Protein AF-I0J9A0-F1 (afdb_monomer_lite)

Structure (mmCIF, N/CA/C/O backbone):
data_AF-I0J9A0-F1
#
_entry.id   AF-I0J9A0-F1
#
loop_
_atom_site.group_PDB
_atom_site.id
_atom_site.type_symbol
_atom_site.label_atom_id
_atom_site.label_alt_id
_atom_site.label_comp_id
_atom_site.label_asym_id
_atom_site.label_entity_id
_atom_site.label_seq_id
_atom_site.pdbx_PDB_ins_code
_atom_site.Cartn_x
_atom_site.Cartn_y
_atom_site.Cartn_z
_atom_site.occupancy
_atom_site.B_iso_or_equiv
_atom_site.auth_seq_id
_atom_site.auth_comp_id
_atom_site.auth_asym_id
_atom_site.auth_atom_id
_atom_site.pdbx_PDB_model_num
ATOM 1 N N . MET A 1 1 ? 39.041 -1.400 -62.592 1.00 84.06 1 MET A N 1
ATOM 2 C CA . MET A 1 1 ? 39.396 -2.697 -61.965 1.00 84.06 1 MET A CA 1
ATOM 3 C C . MET A 1 1 ? 38.886 -2.710 -60.538 1.00 84.06 1 MET A C 1
ATOM 5 O O . MET A 1 1 ? 39.091 -1.708 -59.880 1.00 84.06 1 MET A O 1
ATOM 9 N N . THR A 1 2 ? 38.246 -3.779 -60.075 1.00 91.81 2 THR A N 1
ATOM 10 C CA . THR A 1 2 ? 37.736 -3.923 -58.696 1.00 91.81 2 THR A CA 1
ATOM 11 C C . THR A 1 2 ? 38.751 -4.677 -57.837 1.00 91.81 2 THR A C 1
ATOM 13 O O . THR A 1 2 ? 39.433 -5.558 -58.358 1.00 91.81 2 THR A O 1
ATOM 16 N N . VAL A 1 3 ? 38.874 -4.331 -56.554 1.00 95.44 3 VAL A N 1
ATOM 17 C CA . VAL A 1 3 ? 39.761 -5.028 -55.609 1.00 95.44 3 VAL A CA 1
ATOM 18 C C . VAL A 1 3 ? 38.916 -5.808 -54.613 1.00 95.44 3 VAL A C 1
ATOM 20 O O . VAL A 1 3 ? 38.049 -5.223 -53.964 1.00 95.44 3 VAL A O 1
ATOM 23 N N . ILE A 1 4 ? 39.185 -7.101 -54.461 1.00 94.94 4 ILE A N 1
ATOM 24 C CA . ILE A 1 4 ? 38.433 -8.012 -53.590 1.00 94.94 4 ILE A CA 1
ATOM 25 C C . ILE A 1 4 ? 39.284 -8.491 -52.412 1.00 94.94 4 ILE A C 1
ATOM 27 O O . ILE A 1 4 ? 40.513 -8.515 -52.505 1.00 94.94 4 ILE A O 1
ATOM 31 N N . THR A 1 5 ? 38.639 -8.847 -51.306 1.00 92.94 5 THR A N 1
ATOM 32 C CA . THR A 1 5 ? 39.291 -9.517 -50.176 1.00 92.94 5 THR A CA 1
ATOM 33 C C . THR A 1 5 ? 39.716 -10.934 -50.569 1.00 92.94 5 THR A C 1
ATOM 35 O O . THR A 1 5 ? 39.092 -11.573 -51.415 1.00 92.94 5 THR A O 1
ATOM 38 N N . SER A 1 6 ? 40.810 -11.431 -49.991 1.00 90.38 6 SER A N 1
ATOM 39 C CA . 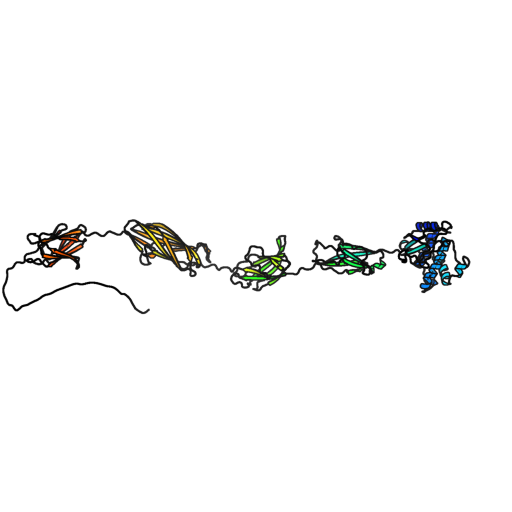SER A 1 6 ? 41.356 -12.752 -50.336 1.00 90.38 6 SER A CA 1
ATOM 40 C C . SER A 1 6 ? 40.586 -13.923 -49.723 1.00 90.38 6 SER A C 1
ATOM 42 O O . SER A 1 6 ? 40.780 -15.054 -50.147 1.00 90.38 6 SER A O 1
ATOM 44 N N . ASP A 1 7 ? 39.786 -13.667 -48.691 1.00 83.94 7 ASP A N 1
ATOM 45 C CA . ASP A 1 7 ? 39.044 -14.657 -47.911 1.00 83.94 7 ASP A CA 1
ATOM 46 C C . ASP A 1 7 ? 37.582 -14.775 -48.358 1.00 83.94 7 ASP A C 1
ATOM 48 O O . ASP A 1 7 ? 37.119 -15.873 -48.652 1.00 83.94 7 ASP A O 1
ATOM 52 N N . THR A 1 8 ? 36.860 -13.655 -48.432 1.00 89.44 8 THR A N 1
ATOM 53 C CA . THR A 1 8 ? 35.422 -13.627 -48.750 1.00 89.44 8 THR A CA 1
ATOM 54 C C . THR A 1 8 ? 35.123 -13.257 -50.199 1.00 89.44 8 THR A C 1
ATOM 56 O O . THR A 1 8 ? 33.979 -13.368 -50.633 1.00 89.44 8 THR A O 1
ATOM 59 N N . HIS A 1 9 ? 36.132 -12.811 -50.954 1.00 92.25 9 HIS A N 1
ATOM 60 C CA . HIS A 1 9 ? 35.986 -12.268 -52.310 1.00 92.25 9 HIS A CA 1
ATOM 61 C C . HIS A 1 9 ? 35.013 -11.076 -52.393 1.00 92.25 9 HIS A C 1
ATOM 63 O O . HIS A 1 9 ? 34.544 -10.718 -53.476 1.00 92.25 9 HIS A O 1
ATOM 69 N N . GLU A 1 10 ? 34.735 -10.421 -51.265 1.00 89.31 10 GLU A N 1
ATOM 70 C CA . GLU A 1 10 ? 33.926 -9.211 -51.221 1.00 89.31 10 GLU A CA 1
ATOM 71 C C . GLU A 1 10 ? 34.715 -8.029 -51.778 1.00 89.31 10 GLU A C 1
ATOM 73 O O . GLU A 1 10 ? 35.930 -7.912 -51.591 1.00 89.31 10 GLU A O 1
ATOM 78 N N . ASN A 1 11 ? 34.022 -7.111 -52.451 1.00 91.06 11 ASN A N 1
ATOM 79 C CA . ASN A 1 11 ? 34.643 -5.893 -52.953 1.00 91.06 11 ASN A CA 1
ATOM 80 C C . ASN A 1 11 ? 35.189 -5.067 -51.784 1.00 91.06 11 ASN A C 1
ATOM 82 O O . ASN A 1 11 ? 34.448 -4.378 -51.086 1.00 91.06 11 ASN A O 1
ATOM 86 N N . SER A 1 12 ? 36.511 -5.061 -51.634 1.00 90.81 12 SER A N 1
ATOM 87 C CA . SER A 1 12 ? 37.185 -4.119 -50.750 1.00 90.81 12 SER A CA 1
ATOM 88 C C . SER A 1 12 ? 37.063 -2.696 -51.293 1.00 90.81 12 SER A C 1
ATOM 90 O O . SER A 1 12 ? 36.748 -1.802 -50.515 1.00 90.81 12 SER A O 1
ATOM 92 N N . ASP A 1 13 ? 37.219 -2.504 -52.612 1.00 94.56 13 ASP A N 1
ATOM 93 C CA . ASP A 1 13 ? 37.082 -1.240 -53.345 1.00 94.56 13 ASP A CA 1
ATOM 94 C C . ASP A 1 13 ? 36.520 -1.489 -54.762 1.00 94.56 13 ASP A C 1
ATOM 96 O O . ASP A 1 13 ? 37.074 -2.265 -55.545 1.00 94.56 13 ASP A O 1
ATOM 100 N N . ASN A 1 14 ? 35.416 -0.812 -55.114 1.00 94.06 14 ASN A N 1
ATOM 101 C CA . ASN A 1 14 ? 34.686 -1.028 -56.378 1.00 94.06 14 ASN A CA 1
ATOM 102 C C . ASN A 1 14 ? 35.512 -0.697 -57.627 1.00 94.06 14 ASN A C 1
ATOM 104 O O . ASN A 1 14 ? 35.295 -1.277 -58.695 1.00 94.06 14 ASN A O 1
ATOM 108 N N . PHE A 1 15 ? 36.460 0.228 -57.496 1.00 97.38 15 PHE A N 1
ATOM 109 C CA . PHE A 1 15 ? 37.429 0.555 -58.526 1.00 97.38 15 PHE A CA 1
ATOM 110 C C . PHE A 1 15 ? 38.801 0.828 -57.902 1.00 97.38 15 PHE A C 1
ATOM 112 O O . PHE A 1 15 ? 38.901 1.210 -56.741 1.00 97.38 15 PHE A O 1
ATOM 119 N N . ALA A 1 16 ? 39.851 0.671 -58.697 1.00 98.12 16 ALA A N 1
ATOM 120 C CA . ALA A 1 16 ? 41.206 1.116 -58.426 1.00 98.12 16 ALA A CA 1
ATOM 121 C C . ALA A 1 16 ? 41.921 1.419 -59.745 1.00 98.12 16 ALA A C 1
ATOM 123 O O . ALA A 1 16 ? 41.508 0.949 -60.818 1.00 98.12 16 ALA A O 1
ATOM 124 N N . PHE A 1 17 ? 42.993 2.198 -59.648 1.00 98.69 17 PHE A N 1
ATOM 125 C CA . PHE A 1 17 ? 43.858 2.565 -60.757 1.00 98.69 17 PHE A CA 1
ATOM 126 C C . PHE A 1 17 ? 45.250 1.978 -60.576 1.00 98.69 17 PHE A C 1
ATOM 128 O O . PHE A 1 17 ? 45.821 1.971 -59.490 1.00 98.69 17 PHE A O 1
ATOM 135 N N . CYS A 1 18 ? 45.763 1.481 -61.685 1.00 98.38 18 CYS A N 1
ATOM 136 C CA . CYS A 1 18 ? 47.095 0.961 -61.900 1.00 98.38 18 CYS A CA 1
ATOM 137 C C . CYS A 1 18 ? 48.118 2.110 -61.892 1.00 98.38 18 CYS A C 1
ATOM 139 O O . CYS A 1 18 ? 47.909 3.104 -62.585 1.00 98.38 18 CYS A O 1
ATOM 141 N N . LEU A 1 19 ? 49.205 1.999 -61.125 1.00 98.25 19 LEU A N 1
ATOM 142 C CA . LEU A 1 19 ? 50.151 3.107 -60.928 1.00 98.25 19 LEU A CA 1
ATOM 143 C C . LEU A 1 19 ? 51.468 2.980 -61.700 1.00 98.25 19 LEU A C 1
ATOM 145 O O . LEU A 1 19 ? 52.187 3.964 -61.757 1.00 98.25 19 LEU A O 1
ATOM 149 N N . ALA A 1 20 ? 51.786 1.816 -62.277 1.00 97.44 20 ALA A N 1
ATOM 150 C CA . ALA A 1 20 ? 53.049 1.595 -62.988 1.00 97.44 20 ALA A CA 1
ATOM 151 C C . ALA A 1 20 ? 52.816 0.763 -64.254 1.00 97.44 20 ALA A C 1
ATOM 153 O O . ALA A 1 20 ? 52.726 -0.468 -64.191 1.00 97.44 20 ALA A O 1
ATOM 154 N N . ASN A 1 21 ? 52.717 1.420 -65.412 1.00 96.12 21 ASN A N 1
ATOM 155 C CA . ASN A 1 21 ? 52.324 0.764 -66.665 1.00 96.12 21 ASN A CA 1
ATOM 156 C C . ASN A 1 21 ? 53.328 -0.299 -67.161 1.00 96.12 21 ASN A C 1
ATOM 158 O O . ASN A 1 21 ? 52.940 -1.215 -67.885 1.00 96.12 21 ASN A O 1
ATOM 162 N N . GLY A 1 22 ? 54.600 -0.205 -66.755 1.00 94.75 22 GLY A N 1
ATOM 163 C CA . GLY A 1 22 ? 55.680 -1.116 -67.145 1.00 94.75 22 GLY A CA 1
ATOM 164 C C . GLY A 1 22 ? 55.799 -2.377 -66.283 1.00 94.75 22 GLY A C 1
ATOM 165 O O . GLY A 1 22 ? 56.707 -3.183 -66.489 1.00 94.75 22 GLY A O 1
ATOM 166 N N . LYS A 1 23 ? 54.921 -2.555 -65.292 1.00 97.44 23 LYS A N 1
ATOM 167 C CA . LYS A 1 23 ? 54.908 -3.716 -64.391 1.00 97.44 23 LYS A CA 1
ATOM 168 C C . LYS A 1 23 ? 53.794 -4.704 -64.727 1.00 97.44 23 LYS A C 1
ATOM 170 O O . LYS A 1 23 ? 52.908 -4.440 -65.534 1.00 97.44 23 LYS A O 1
ATOM 175 N N . ARG A 1 24 ? 53.821 -5.875 -64.080 1.00 97.88 24 ARG A N 1
ATOM 176 C CA . ARG A 1 24 ? 52.762 -6.883 -64.243 1.00 97.88 24 ARG A CA 1
ATOM 177 C C . ARG A 1 24 ? 51.428 -6.339 -63.729 1.00 97.88 24 ARG A C 1
ATOM 179 O O . ARG A 1 24 ? 51.364 -5.757 -62.646 1.00 97.88 24 ARG A O 1
ATOM 186 N N . PHE A 1 25 ? 50.370 -6.576 -64.496 1.00 97.81 25 PHE A N 1
ATOM 187 C CA . PHE A 1 25 ? 48.994 -6.259 -64.124 1.00 97.81 25 PHE A CA 1
ATOM 188 C C . PHE A 1 25 ? 48.392 -7.402 -63.308 1.00 97.81 25 PHE A C 1
ATOM 190 O O . PHE A 1 25 ? 48.679 -8.567 -63.610 1.00 97.81 25 PHE A O 1
ATOM 197 N N . PRO A 1 26 ? 47.575 -7.099 -62.289 1.00 97.31 26 PRO A N 1
ATOM 198 C CA . PRO A 1 26 ? 46.885 -8.136 -61.551 1.00 97.31 26 PRO A CA 1
ATOM 199 C C . PRO A 1 26 ? 45.703 -8.713 -62.339 1.00 97.31 26 PRO A C 1
ATOM 201 O O . PRO A 1 26 ? 45.143 -8.066 -63.224 1.00 97.31 26 PRO A O 1
ATOM 204 N N . SER A 1 27 ? 45.315 -9.941 -62.004 1.00 96.38 27 SER A N 1
ATOM 205 C CA . SER A 1 27 ? 44.144 -10.615 -62.572 1.00 96.38 27 SER A CA 1
ATOM 206 C C . SER A 1 27 ? 43.597 -11.659 -61.606 1.00 96.38 27 SER A C 1
ATOM 208 O O . SER A 1 27 ? 44.365 -12.252 -60.850 1.00 96.38 27 SER A O 1
ATOM 210 N N . PHE A 1 28 ? 42.308 -11.961 -61.725 1.00 96.25 28 PHE A N 1
ATOM 211 C CA . PHE A 1 28 ? 41.646 -13.045 -60.997 1.00 96.25 28 PHE A CA 1
ATOM 212 C C . PHE A 1 28 ? 40.915 -13.992 -61.963 1.00 96.25 28 PHE A C 1
ATOM 214 O O . PHE A 1 28 ? 39.758 -14.351 -61.777 1.00 96.25 28 PHE A O 1
ATOM 221 N N . THR A 1 29 ? 41.575 -14.332 -63.073 1.00 95.25 29 THR A N 1
ATOM 222 C CA . THR A 1 29 ? 41.047 -15.287 -64.057 1.00 95.25 29 THR A CA 1
ATOM 223 C C . THR A 1 29 ? 40.947 -16.672 -63.422 1.00 95.25 29 THR A C 1
ATOM 225 O O . THR A 1 29 ? 41.900 -17.108 -62.776 1.00 95.25 29 THR A O 1
ATOM 228 N N . ASP A 1 30 ? 39.814 -17.348 -63.610 1.00 93.88 30 ASP A N 1
ATOM 229 C CA . ASP A 1 30 ? 39.523 -18.682 -63.060 1.00 93.88 30 ASP A CA 1
ATOM 230 C C . ASP A 1 30 ? 39.726 -18.778 -61.537 1.00 93.88 30 ASP A C 1
ATOM 232 O O . ASP A 1 30 ? 40.228 -19.785 -61.038 1.00 93.88 30 ASP A O 1
ATOM 236 N N . GLU A 1 31 ? 39.417 -17.695 -60.815 1.00 92.44 31 GLU A N 1
ATOM 237 C CA . GLU A 1 31 ? 39.602 -17.562 -59.361 1.00 92.44 31 GLU A CA 1
ATOM 238 C C . GLU A 1 31 ? 41.054 -17.773 -58.883 1.00 92.44 31 GLU A C 1
ATOM 240 O O . GLU A 1 31 ? 41.324 -18.099 -57.727 1.00 92.44 31 GLU A O 1
ATOM 245 N N . LYS A 1 32 ? 42.032 -17.565 -59.775 1.00 94.25 32 LYS A N 1
ATOM 246 C CA . LYS A 1 32 ? 43.464 -17.687 -59.468 1.00 94.25 32 LYS A CA 1
ATOM 247 C C . LYS A 1 32 ? 44.100 -16.302 -59.361 1.00 94.25 32 LYS A C 1
ATOM 249 O O . LYS A 1 32 ? 44.286 -15.641 -60.392 1.00 94.25 32 LYS A O 1
ATOM 254 N N . PRO A 1 33 ? 44.481 -15.848 -58.152 1.00 94.75 33 PRO A N 1
ATOM 255 C CA . PRO A 1 33 ? 45.026 -14.512 -57.979 1.00 94.75 33 PRO A CA 1
ATOM 256 C C . PRO A 1 33 ? 46.424 -14.417 -58.590 1.00 94.75 33 PRO A C 1
ATOM 258 O O . PRO A 1 33 ? 47.352 -15.145 -58.235 1.00 94.75 33 PRO A O 1
ATOM 261 N N . LYS A 1 34 ? 46.592 -13.466 -59.507 1.00 95.69 34 LYS A N 1
ATOM 262 C CA . LYS A 1 34 ? 47.896 -12.957 -59.932 1.00 95.69 34 LYS A CA 1
ATOM 263 C C . LYS A 1 34 ? 47.999 -11.528 -59.420 1.00 95.69 34 LYS A C 1
ATOM 265 O O . LYS A 1 34 ? 47.270 -10.669 -59.900 1.00 95.69 34 LYS A O 1
ATOM 270 N N . GLY A 1 35 ? 48.905 -11.296 -58.472 1.00 95.69 35 GLY A N 1
ATOM 271 C CA . GLY A 1 35 ? 49.049 -10.020 -57.767 1.00 95.69 35 GLY A CA 1
ATOM 272 C C . GLY A 1 35 ? 48.202 -10.002 -56.497 1.00 95.69 35 GLY A C 1
ATOM 273 O O . GLY A 1 35 ? 46.990 -9.832 -56.563 1.00 95.69 35 GLY A O 1
ATOM 274 N N . ILE A 1 36 ? 48.859 -10.202 -55.356 1.00 96.94 36 ILE A N 1
ATOM 275 C CA . ILE A 1 36 ? 48.272 -10.110 -54.013 1.00 96.94 36 ILE A CA 1
ATOM 276 C C . ILE A 1 36 ? 48.738 -8.789 -53.402 1.00 96.94 36 ILE A C 1
ATOM 278 O O . ILE A 1 36 ? 49.838 -8.321 -53.711 1.00 96.94 36 ILE A O 1
ATOM 282 N N . TYR A 1 37 ? 47.877 -8.156 -52.608 1.00 98.00 37 TYR A N 1
ATOM 283 C CA . TYR A 1 37 ? 48.077 -6.791 -52.147 1.00 98.00 37 TYR A CA 1
ATOM 284 C C . TYR A 1 37 ? 47.775 -6.626 -50.664 1.00 98.00 37 TYR A C 1
ATOM 286 O O . TYR A 1 37 ? 46.777 -7.136 -50.163 1.00 98.00 37 TYR A O 1
ATOM 294 N N . THR A 1 38 ? 48.571 -5.785 -50.010 1.00 97.31 38 THR A N 1
ATOM 295 C CA . THR A 1 38 ? 48.292 -5.262 -48.671 1.00 97.31 38 THR A CA 1
ATOM 296 C C . THR A 1 38 ? 47.742 -3.835 -48.771 1.00 97.31 38 THR A C 1
ATOM 298 O O . THR A 1 38 ? 48.295 -2.999 -49.491 1.00 97.31 38 THR A O 1
ATOM 301 N N . LEU A 1 39 ? 46.657 -3.540 -48.050 1.00 97.50 39 LEU A N 1
ATOM 302 C CA . LEU A 1 39 ? 45.997 -2.231 -48.053 1.00 97.50 39 LEU A CA 1
ATOM 303 C C . LEU A 1 39 ? 46.634 -1.256 -47.051 1.00 97.50 39 LEU A C 1
ATOM 305 O O . LEU A 1 39 ? 46.781 -1.570 -45.873 1.00 97.50 39 LEU A O 1
ATOM 309 N N . VAL A 1 40 ? 46.911 -0.035 -47.503 1.00 97.44 40 VAL A N 1
ATOM 310 C CA . VAL A 1 40 ? 47.214 1.136 -46.671 1.00 97.44 40 VAL A CA 1
ATOM 311 C C . VAL A 1 40 ? 46.043 2.112 -46.797 1.00 97.44 40 VAL A C 1
ATOM 313 O O . VAL A 1 40 ? 45.752 2.594 -47.895 1.00 97.44 40 VAL A O 1
ATOM 316 N N . LYS A 1 41 ? 45.341 2.352 -45.686 1.00 95.06 41 LYS A N 1
ATOM 317 C CA . LYS A 1 41 ? 44.156 3.220 -45.612 1.00 95.06 41 LYS A CA 1
ATOM 318 C C . LYS A 1 41 ? 44.524 4.680 -45.349 1.00 95.06 41 LYS A C 1
ATOM 320 O O . LYS A 1 41 ? 45.598 4.947 -44.819 1.00 95.06 41 LYS A O 1
ATOM 325 N N . ASP A 1 42 ? 43.600 5.572 -45.704 1.00 94.38 42 ASP A N 1
ATOM 326 C CA . ASP A 1 42 ? 43.642 7.026 -45.479 1.00 94.38 42 ASP A CA 1
ATOM 327 C C . ASP A 1 42 ? 45.014 7.664 -45.763 1.00 94.38 42 ASP A C 1
ATOM 329 O O . ASP A 1 42 ? 45.598 8.355 -44.929 1.00 94.38 42 ASP A O 1
ATOM 333 N N . ILE A 1 43 ? 45.569 7.367 -46.943 1.00 97.56 43 ILE A N 1
ATOM 334 C CA . ILE A 1 43 ? 46.904 7.838 -47.313 1.00 97.56 43 ILE A CA 1
ATOM 335 C C . ILE A 1 43 ? 46.903 9.345 -47.578 1.00 97.56 43 ILE A C 1
ATOM 337 O O . ILE A 1 43 ? 46.003 9.884 -48.225 1.00 97.56 43 ILE A O 1
ATOM 341 N N . ASN A 1 44 ? 47.978 10.009 -47.167 1.00 96.44 44 ASN A N 1
ATOM 342 C CA . ASN A 1 44 ? 48.263 11.396 -47.519 1.00 96.44 44 ASN A CA 1
ATOM 343 C C . ASN A 1 44 ? 49.283 11.513 -48.671 1.00 96.44 44 ASN A C 1
ATOM 345 O O . ASN A 1 44 ? 49.780 10.517 -49.214 1.00 96.44 44 ASN A O 1
ATOM 349 N N . LYS A 1 45 ? 49.620 12.759 -49.033 1.00 97.31 45 LYS A N 1
ATOM 350 C CA . LYS A 1 45 ? 50.588 13.094 -50.086 1.00 97.31 45 LYS A CA 1
ATOM 351 C C . LYS A 1 45 ? 51.935 12.404 -49.878 1.00 97.31 45 LYS A C 1
ATOM 353 O O . LYS A 1 45 ? 52.498 11.855 -50.828 1.00 97.31 45 LYS A O 1
ATOM 358 N N . GLU A 1 46 ? 52.465 12.438 -48.662 1.00 97.12 46 GLU A N 1
ATOM 359 C CA . GLU A 1 46 ? 53.783 11.908 -48.316 1.00 97.12 46 GLU A CA 1
ATOM 360 C C . GLU A 1 46 ? 53.810 10.381 -48.454 1.00 97.12 46 GLU A C 1
ATOM 362 O O . GLU A 1 46 ? 54.716 9.827 -49.085 1.00 97.12 46 GLU A O 1
ATOM 367 N N . GLN A 1 47 ? 52.788 9.701 -47.925 1.00 97.81 47 GLN A N 1
ATOM 368 C CA . GLN A 1 47 ? 52.641 8.248 -48.008 1.00 97.81 47 GLN A CA 1
ATOM 369 C C . GLN A 1 47 ? 52.466 7.782 -49.454 1.00 97.81 47 GLN A C 1
ATOM 371 O O . GLN A 1 47 ? 53.190 6.883 -49.886 1.00 97.81 47 GLN A O 1
ATOM 376 N N . TYR A 1 48 ? 51.572 8.415 -50.223 1.00 98.38 48 TYR A N 1
ATOM 377 C CA . TYR A 1 48 ? 51.384 8.095 -51.638 1.00 98.38 48 TYR A CA 1
ATOM 378 C C . TYR A 1 48 ? 52.686 8.266 -52.424 1.00 98.38 48 TYR A C 1
ATOM 380 O O . TYR A 1 48 ? 53.113 7.350 -53.121 1.00 98.38 48 TYR A O 1
ATOM 388 N N . THR A 1 49 ? 53.359 9.411 -52.270 1.00 97.25 49 THR A N 1
ATOM 389 C CA . THR A 1 49 ? 54.597 9.720 -53.003 1.00 97.25 49 THR A CA 1
ATOM 390 C C . THR A 1 49 ? 55.698 8.705 -52.688 1.00 97.25 49 THR A C 1
ATOM 392 O O . THR A 1 49 ? 56.386 8.233 -53.596 1.00 97.25 49 THR A O 1
ATOM 395 N N . LYS A 1 50 ? 55.844 8.320 -51.412 1.00 97.50 50 LYS A N 1
ATOM 396 C CA . LYS A 1 50 ? 56.797 7.290 -50.981 1.00 97.50 50 LYS A CA 1
ATOM 397 C C . LYS A 1 50 ? 56.475 5.929 -51.602 1.00 97.50 50 LYS A C 1
ATOM 399 O O . LYS A 1 50 ? 57.353 5.320 -52.210 1.00 97.50 50 LYS A O 1
ATOM 404 N N . LEU A 1 51 ? 55.235 5.461 -51.468 1.00 97.75 51 LEU A N 1
ATOM 405 C CA . LEU A 1 51 ? 54.811 4.139 -51.941 1.00 97.75 51 LEU A CA 1
ATOM 406 C C . LEU A 1 51 ? 54.830 4.036 -53.473 1.00 97.75 51 LEU A C 1
ATOM 408 O O . LEU A 1 51 ? 55.236 3.009 -54.021 1.00 97.75 51 LEU A O 1
ATOM 412 N N . LEU A 1 52 ? 54.468 5.115 -54.171 1.00 97.81 52 LEU A N 1
ATOM 413 C CA . LEU A 1 52 ? 54.605 5.220 -55.619 1.00 97.81 52 LEU A CA 1
ATOM 414 C C . LEU A 1 52 ? 56.080 5.094 -56.020 1.00 97.81 52 LEU A C 1
ATOM 416 O O . LEU A 1 52 ? 56.429 4.241 -56.833 1.00 97.81 52 LEU A O 1
ATOM 420 N N . LYS A 1 53 ? 56.978 5.862 -55.390 1.00 96.94 53 LYS A N 1
ATOM 421 C CA . LYS A 1 53 ? 58.421 5.784 -55.664 1.00 96.94 53 LYS A CA 1
ATOM 422 C C . LYS A 1 53 ? 58.998 4.389 -55.386 1.00 96.94 53 LYS A C 1
ATOM 424 O O . LYS A 1 53 ? 59.820 3.913 -56.164 1.00 96.94 53 LYS A O 1
ATOM 429 N N . GLU A 1 54 ? 58.548 3.708 -54.329 1.00 96.25 54 GLU A N 1
ATOM 430 C CA . GLU A 1 54 ? 58.916 2.308 -54.051 1.00 96.25 54 GLU A CA 1
ATOM 431 C C . GLU A 1 54 ? 58.491 1.369 -55.189 1.00 96.25 54 GLU A C 1
ATOM 433 O O . GLU A 1 54 ? 59.245 0.469 -55.576 1.00 96.25 54 GLU A O 1
ATOM 438 N N . ASN A 1 55 ? 57.305 1.581 -55.769 1.00 97.38 55 ASN A N 1
ATOM 439 C CA . ASN A 1 55 ? 56.856 0.787 -56.905 1.00 97.38 55 ASN A CA 1
ATOM 440 C C . ASN A 1 55 ? 57.638 1.122 -58.192 1.00 97.38 55 ASN A C 1
ATOM 442 O O . ASN A 1 55 ? 57.879 0.216 -58.982 1.00 97.38 55 ASN A O 1
ATOM 446 N N . HIS A 1 56 ? 58.163 2.335 -58.357 1.00 97.25 56 HIS A N 1
ATOM 447 C CA . HIS A 1 56 ? 58.982 2.751 -59.507 1.00 97.25 56 HIS A CA 1
ATOM 448 C C . HIS A 1 56 ? 60.501 2.663 -59.265 1.00 97.25 56 HIS A C 1
ATOM 450 O O . HIS A 1 56 ? 61.266 3.457 -59.801 1.00 97.25 56 HIS A O 1
ATOM 456 N N . LYS A 1 57 ? 60.985 1.679 -58.491 1.00 92.81 57 LYS A N 1
ATOM 457 C CA . LYS A 1 57 ? 62.421 1.546 -58.153 1.00 92.81 57 LYS A CA 1
ATOM 458 C C . LYS A 1 57 ? 63.382 1.606 -59.359 1.00 92.81 57 LYS A C 1
ATOM 460 O O . LYS A 1 57 ? 64.506 2.071 -59.203 1.00 92.81 57 LYS A O 1
ATOM 465 N N . TRP A 1 58 ? 62.954 1.134 -60.532 1.00 91.19 58 TRP A N 1
ATOM 466 C CA . TRP A 1 58 ? 63.784 1.011 -61.741 1.00 91.19 58 TRP A CA 1
ATOM 467 C C . TRP A 1 58 ? 63.381 1.964 -62.880 1.00 91.19 58 TRP A C 1
ATOM 469 O O . TRP A 1 58 ? 63.832 1.790 -64.007 1.00 91.19 58 TRP A O 1
ATOM 479 N N . SER A 1 59 ? 62.528 2.954 -62.610 1.00 91.38 59 SER A N 1
ATOM 480 C CA . SER A 1 59 ? 62.023 3.917 -63.601 1.00 91.38 59 SER A CA 1
ATOM 481 C C . SER A 1 59 ? 61.907 5.310 -62.983 1.00 91.38 59 SER A C 1
ATOM 483 O O . SER A 1 59 ? 61.548 5.431 -61.814 1.00 91.38 59 SER A O 1
ATOM 485 N N . SER A 1 60 ? 62.153 6.374 -63.745 1.00 89.62 60 SER A N 1
ATOM 486 C CA . SER A 1 60 ? 61.894 7.738 -63.272 1.00 89.62 60 SER A CA 1
ATOM 487 C C . SER A 1 60 ? 60.419 8.115 -63.444 1.00 89.62 60 SER A C 1
ATOM 489 O O . SER A 1 60 ? 59.821 7.866 -64.485 1.00 89.62 60 SER A O 1
ATOM 491 N N . ILE A 1 61 ? 59.841 8.752 -62.423 1.00 95.94 61 ILE A N 1
ATOM 492 C CA . ILE A 1 61 ? 58.508 9.367 -62.498 1.00 95.94 61 ILE A CA 1
ATOM 493 C C . ILE A 1 61 ? 58.698 10.802 -63.027 1.00 95.94 61 ILE A C 1
ATOM 495 O O . ILE A 1 61 ? 59.408 11.567 -62.364 1.00 95.94 61 ILE A O 1
ATOM 499 N N . PRO A 1 62 ? 58.106 11.192 -64.178 1.00 91.81 62 PRO A N 1
ATOM 500 C CA . PRO A 1 62 ? 58.439 12.439 -64.880 1.00 91.81 62 PRO A CA 1
ATOM 501 C C . PRO A 1 62 ? 58.347 13.715 -64.034 1.00 91.81 62 PRO A C 1
ATOM 503 O O . PRO A 1 62 ? 59.213 14.580 -64.130 1.00 91.81 62 PRO A O 1
ATOM 506 N N . ASN A 1 63 ? 57.315 13.835 -63.191 1.00 92.38 63 ASN A N 1
ATOM 507 C CA . ASN A 1 63 ? 57.177 14.938 -62.240 1.00 92.38 63 ASN A CA 1
ATOM 508 C C . ASN A 1 63 ? 56.627 14.433 -60.902 1.00 92.38 63 ASN A C 1
ATOM 510 O O . ASN A 1 63 ? 55.441 14.565 -60.596 1.00 92.38 63 ASN A O 1
ATOM 514 N N . LEU A 1 64 ? 57.513 13.845 -60.093 1.00 92.12 64 LEU A N 1
ATOM 515 C CA . LEU A 1 64 ? 57.150 13.243 -58.807 1.00 92.12 64 LEU A CA 1
ATOM 516 C C . LEU A 1 64 ? 56.427 14.223 -57.863 1.00 92.12 64 LEU A C 1
ATOM 518 O O . LEU A 1 64 ? 55.533 13.813 -57.129 1.00 92.12 64 LEU A O 1
ATOM 522 N N . ASN A 1 65 ? 56.754 15.519 -57.919 1.00 91.25 65 ASN A N 1
ATOM 523 C CA . ASN A 1 65 ? 56.134 16.541 -57.069 1.00 91.25 65 ASN A CA 1
ATOM 524 C C . ASN A 1 65 ? 54.642 16.756 -57.374 1.00 91.25 65 ASN A C 1
ATOM 526 O O . ASN A 1 65 ? 53.890 17.150 -56.483 1.00 91.25 65 ASN A O 1
ATOM 530 N N . GLN A 1 66 ? 54.218 16.488 -58.613 1.00 93.50 66 GLN A N 1
ATOM 531 C CA . GLN A 1 66 ? 52.824 16.583 -59.056 1.00 93.50 66 GLN A CA 1
ATOM 532 C C . GLN A 1 66 ? 52.090 15.236 -59.014 1.00 93.50 66 GLN A C 1
ATOM 534 O O . GLN A 1 66 ? 50.888 15.191 -59.271 1.00 93.50 66 GLN A O 1
ATOM 539 N N . ALA A 1 67 ? 52.774 14.135 -58.685 1.00 95.19 67 ALA A N 1
ATOM 540 C CA . ALA A 1 67 ? 52.201 12.794 -58.776 1.00 95.19 67 ALA A CA 1
ATOM 541 C C . ALA A 1 67 ? 50.998 12.592 -57.841 1.00 95.19 67 ALA A C 1
ATOM 543 O O . ALA A 1 67 ? 50.017 11.981 -58.251 1.00 95.19 67 ALA A O 1
ATOM 544 N N . TRP A 1 68 ? 51.047 13.120 -56.609 1.00 97.81 68 TRP A N 1
ATOM 545 C CA . TRP A 1 68 ? 49.893 13.090 -55.700 1.00 97.81 68 TRP A CA 1
ATOM 546 C C . TRP A 1 68 ? 48.729 13.914 -56.238 1.00 97.81 68 TRP A C 1
ATOM 548 O O . TRP A 1 68 ? 47.626 13.400 -56.329 1.00 97.81 68 TRP A O 1
ATOM 558 N N . ASP A 1 69 ? 48.986 15.170 -56.608 1.00 97.75 69 ASP A N 1
ATOM 559 C CA . ASP A 1 69 ? 47.943 16.113 -57.020 1.00 97.75 69 ASP A CA 1
ATOM 560 C C . ASP A 1 69 ? 47.221 15.639 -58.289 1.00 97.75 69 ASP A C 1
ATOM 562 O O . ASP A 1 69 ? 45.999 15.657 -58.366 1.00 97.75 69 ASP A O 1
ATOM 566 N N . THR A 1 70 ? 47.967 15.126 -59.267 1.00 98.19 70 THR A N 1
ATOM 567 C CA . THR A 1 70 ? 47.385 14.571 -60.497 1.00 98.19 70 THR A CA 1
ATOM 568 C C . THR A 1 70 ? 46.607 13.285 -60.230 1.00 98.19 70 THR A C 1
ATOM 570 O O . THR A 1 70 ? 45.472 13.167 -60.684 1.00 98.19 70 THR A O 1
ATOM 573 N N . PHE A 1 71 ? 47.154 12.343 -59.454 1.00 98.62 71 PHE A N 1
ATOM 574 C CA . PHE A 1 71 ? 46.449 11.108 -59.107 1.00 98.62 71 PHE A CA 1
ATOM 575 C C . PHE A 1 71 ? 45.178 11.365 -58.287 1.00 98.62 71 PHE A C 1
ATOM 577 O O . PHE A 1 71 ? 44.124 10.805 -58.603 1.00 98.62 71 PHE A O 1
ATOM 584 N N . SER A 1 72 ? 45.255 12.205 -57.252 1.00 98.38 72 SER A N 1
ATOM 585 C CA . SER A 1 72 ? 44.124 12.495 -56.371 1.00 98.38 72 SER A CA 1
ATOM 586 C C . SER A 1 72 ? 42.984 13.150 -57.150 1.00 98.38 72 SER A C 1
ATOM 588 O O . SER A 1 72 ? 41.847 12.691 -57.089 1.00 98.38 72 SER A O 1
ATOM 590 N N . ARG A 1 73 ? 43.296 14.142 -57.992 1.00 98.62 73 ARG A N 1
ATOM 591 C CA . ARG A 1 73 ? 42.329 14.806 -58.875 1.00 98.62 73 ARG A CA 1
ATOM 592 C C . ARG A 1 73 ? 41.709 13.847 -59.884 1.00 98.62 73 ARG A C 1
ATOM 594 O O . ARG A 1 73 ? 40.488 13.786 -59.974 1.00 98.62 73 ARG A O 1
ATOM 601 N N . LEU A 1 74 ? 42.519 13.072 -60.606 1.00 98.69 74 LEU A N 1
ATOM 602 C CA . LEU A 1 74 ? 42.038 12.146 -61.639 1.00 98.69 74 LEU A CA 1
ATOM 603 C C . LEU A 1 74 ? 41.153 11.037 -61.056 1.00 98.69 74 LEU A C 1
ATOM 605 O O . LEU A 1 74 ? 40.087 10.736 -61.592 1.00 98.69 74 LEU A O 1
ATOM 609 N N . SER A 1 75 ? 41.559 10.448 -59.932 1.00 98.44 75 SER A N 1
ATOM 610 C CA . SER A 1 75 ? 40.748 9.432 -59.256 1.00 98.44 75 SER A CA 1
ATOM 611 C C . SER A 1 75 ? 39.470 10.022 -58.644 1.00 98.44 75 SER A C 1
ATOM 613 O O . SER A 1 75 ? 38.417 9.388 -58.723 1.00 98.44 75 SER A O 1
ATOM 615 N N . TYR A 1 76 ? 39.510 11.257 -58.129 1.00 98.31 76 TYR A N 1
ATOM 616 C CA . TYR A 1 76 ? 38.319 11.978 -57.671 1.00 98.31 76 TYR A CA 1
ATOM 617 C C . TYR A 1 76 ? 37.357 12.329 -58.815 1.00 98.31 76 TYR A C 1
ATOM 619 O O . TYR A 1 76 ? 36.144 12.208 -58.650 1.00 98.31 76 TYR A O 1
ATOM 627 N N . MET A 1 77 ? 37.870 12.686 -59.998 1.00 98.31 77 MET A N 1
ATOM 628 C CA . MET A 1 77 ? 37.045 12.888 -61.195 1.00 98.31 77 MET A CA 1
ATOM 629 C C . MET A 1 77 ? 36.289 11.618 -61.571 1.00 98.31 77 MET A C 1
ATOM 631 O O . MET A 1 77 ? 35.131 11.699 -61.956 1.00 98.31 77 MET A O 1
ATOM 635 N N . TYR A 1 78 ? 36.889 10.440 -61.391 1.00 98.12 78 TYR A N 1
ATOM 636 C CA . TYR A 1 78 ? 36.165 9.185 -61.575 1.00 98.12 78 TYR A CA 1
ATOM 637 C C . TYR A 1 78 ? 35.133 8.915 -60.465 1.00 98.12 78 TYR A C 1
ATOM 639 O O . TYR A 1 78 ? 34.045 8.424 -60.753 1.00 98.12 78 TYR A O 1
ATOM 647 N N . LEU A 1 79 ? 35.448 9.240 -59.204 1.00 96.62 79 LEU A N 1
ATOM 648 C CA . LEU A 1 79 ? 34.541 9.029 -58.067 1.00 96.62 79 LEU A CA 1
ATOM 649 C C . LEU A 1 79 ? 33.298 9.931 -58.114 1.00 96.62 79 LEU A C 1
ATOM 651 O O . LEU A 1 79 ? 32.204 9.480 -57.775 1.00 96.62 79 LEU A O 1
ATOM 655 N N . LYS A 1 80 ? 33.477 11.213 -58.450 1.00 96.38 80 LYS A N 1
ATOM 656 C CA . LYS A 1 80 ? 32.447 12.251 -58.295 1.00 96.38 80 LYS A CA 1
ATOM 657 C C . LYS A 1 80 ? 32.085 12.980 -59.585 1.00 96.38 80 LYS A C 1
ATOM 659 O O . LYS A 1 80 ? 30.987 13.519 -59.648 1.00 96.38 80 LYS A O 1
ATOM 664 N N . ASP A 1 81 ? 32.977 13.004 -60.571 1.00 97.06 81 ASP A N 1
ATOM 665 C CA . ASP A 1 81 ? 32.826 13.774 -61.811 1.00 97.06 81 ASP A CA 1
ATOM 666 C C . ASP A 1 81 ? 32.422 15.246 -61.563 1.00 97.06 81 ASP A C 1
ATOM 668 O O . ASP A 1 81 ? 31.342 15.681 -61.960 1.00 97.06 81 ASP A O 1
ATOM 672 N N . PRO A 1 82 ? 33.262 16.037 -60.865 1.00 96.50 82 PRO A N 1
ATOM 673 C CA . PRO A 1 82 ? 32.885 17.364 -60.370 1.00 96.50 82 PRO A CA 1
ATOM 674 C C . PRO A 1 82 ? 32.612 18.395 -61.477 1.00 96.50 82 PRO A C 1
ATOM 676 O O . PRO A 1 82 ? 32.048 19.447 -61.190 1.00 96.50 82 PRO A O 1
ATOM 679 N N . THR A 1 83 ? 33.018 18.118 -62.720 1.00 97.06 83 THR A N 1
ATOM 680 C CA . THR A 1 83 ? 32.783 18.982 -63.887 1.00 97.06 83 THR A CA 1
ATOM 681 C C . THR A 1 83 ? 31.861 18.332 -64.926 1.00 97.06 83 THR A C 1
ATOM 683 O O . THR A 1 83 ? 31.808 18.784 -66.071 1.00 97.06 83 THR A O 1
ATOM 686 N N . ASP A 1 84 ? 31.123 17.277 -64.564 1.00 97.19 84 ASP A N 1
ATOM 687 C CA . ASP A 1 84 ? 30.144 16.602 -65.429 1.00 97.19 84 ASP A CA 1
ATOM 688 C C . ASP A 1 84 ? 30.726 16.121 -66.784 1.00 97.19 84 ASP A C 1
ATOM 690 O O . ASP A 1 84 ? 30.094 16.251 -67.842 1.00 97.19 84 ASP A O 1
ATOM 694 N N . ILE A 1 85 ? 31.959 15.600 -66.809 1.00 97.94 85 ILE A N 1
ATOM 695 C CA . ILE A 1 85 ? 32.598 15.054 -68.020 1.00 97.94 85 ILE A CA 1
ATOM 696 C C . ILE A 1 85 ? 31.796 13.871 -68.558 1.00 97.94 85 ILE A C 1
ATOM 698 O O . ILE A 1 85 ? 31.562 13.791 -69.767 1.00 97.94 85 ILE A O 1
ATOM 702 N N . VAL A 1 86 ? 31.332 12.974 -67.684 1.00 97.25 86 VAL A N 1
ATOM 703 C CA . VAL A 1 86 ? 30.570 11.788 -68.081 1.00 97.25 86 VAL A CA 1
ATOM 704 C C . VAL A 1 86 ? 29.299 12.203 -68.807 1.00 97.25 86 VAL A C 1
ATOM 706 O O . VAL A 1 86 ? 29.037 11.733 -69.914 1.00 97.25 86 VAL A O 1
ATOM 709 N N . LYS A 1 87 ? 28.558 13.161 -68.244 1.00 96.00 87 LYS A N 1
ATOM 710 C CA . LYS A 1 87 ? 27.341 13.697 -68.860 1.00 96.00 87 LYS A CA 1
ATOM 711 C C . LYS A 1 87 ? 27.627 14.381 -70.199 1.00 96.00 87 LYS A C 1
ATOM 713 O O . LYS A 1 87 ? 26.864 14.219 -71.148 1.00 96.00 87 LYS A O 1
ATOM 718 N N . ARG A 1 88 ? 28.734 15.122 -70.321 1.00 97.19 88 ARG A N 1
ATOM 719 C CA . ARG A 1 88 ? 29.103 15.826 -71.565 1.00 97.19 88 ARG A CA 1
ATOM 720 C C . ARG A 1 88 ? 29.657 14.908 -72.660 1.00 97.19 88 ARG A C 1
ATOM 722 O O . ARG A 1 88 ? 29.557 15.262 -73.841 1.00 97.19 88 ARG A O 1
ATOM 729 N N . ALA A 1 89 ? 30.246 13.767 -72.307 1.00 96.88 89 ALA A N 1
ATOM 730 C CA . ALA A 1 89 ? 30.827 12.818 -73.257 1.00 96.88 89 ALA A CA 1
ATOM 731 C C . ALA A 1 89 ? 29.894 11.645 -73.606 1.00 96.88 89 ALA A C 1
ATOM 733 O O . ALA A 1 89 ? 29.818 11.280 -74.778 1.00 96.88 89 ALA A O 1
ATOM 734 N N . TRP A 1 90 ? 29.150 11.107 -72.637 1.00 97.25 90 TRP A N 1
ATOM 735 C CA . TRP A 1 90 ? 28.273 9.935 -72.791 1.00 97.25 90 TRP A CA 1
ATOM 736 C C . TRP A 1 90 ? 26.784 10.210 -72.506 1.00 97.25 90 TRP A C 1
ATOM 738 O O . TRP A 1 90 ? 25.955 9.322 -72.691 1.00 97.25 90 TRP A O 1
ATOM 748 N N . GLY A 1 91 ? 26.399 11.422 -72.091 1.00 95.00 91 GLY A N 1
ATOM 749 C CA . GLY A 1 91 ? 24.999 11.745 -71.806 1.00 95.00 91 GLY A CA 1
ATOM 750 C C . GLY A 1 91 ? 24.472 10.970 -70.598 1.00 95.00 91 GLY A C 1
ATOM 751 O O . GLY A 1 91 ? 25.003 11.091 -69.497 1.00 95.00 91 GLY A O 1
ATOM 752 N N . THR A 1 92 ? 23.414 10.185 -70.800 1.00 93.88 92 THR A N 1
ATOM 753 C CA . THR A 1 92 ? 22.800 9.333 -69.768 1.00 93.88 92 THR A CA 1
ATOM 754 C C . THR A 1 92 ? 23.303 7.885 -69.793 1.00 93.88 92 THR A C 1
ATOM 756 O O . THR A 1 92 ? 22.880 7.090 -68.955 1.00 93.88 92 THR A O 1
ATOM 759 N N . ASP A 1 93 ? 24.209 7.522 -70.712 1.00 94.44 93 ASP A N 1
ATOM 760 C CA . ASP A 1 93 ? 24.771 6.166 -70.806 1.00 94.44 93 ASP A CA 1
ATOM 761 C C . ASP A 1 93 ? 25.873 5.932 -69.759 1.00 94.44 93 ASP A C 1
ATOM 763 O O . ASP A 1 93 ? 27.073 5.848 -70.044 1.00 94.44 93 ASP A O 1
ATOM 767 N N . LEU A 1 94 ? 25.440 5.831 -68.503 1.00 92.75 94 LEU A N 1
ATOM 768 C CA . LEU A 1 94 ? 26.321 5.601 -67.361 1.00 92.75 94 LEU A CA 1
ATOM 769 C C . LEU A 1 94 ? 26.955 4.203 -67.383 1.00 92.75 94 LEU A C 1
ATOM 771 O O . LEU A 1 94 ? 28.052 4.021 -66.855 1.00 92.75 94 LEU A O 1
ATOM 775 N N . ASN A 1 95 ? 26.297 3.215 -68.000 1.00 91.69 95 ASN A N 1
ATOM 776 C CA . ASN A 1 95 ? 26.801 1.845 -68.044 1.00 91.69 95 ASN A CA 1
ATOM 777 C C . ASN A 1 95 ? 28.053 1.739 -68.925 1.00 91.69 95 ASN A C 1
ATOM 779 O O . ASN A 1 95 ? 29.060 1.174 -68.490 1.00 91.69 95 ASN A O 1
ATOM 783 N N . THR A 1 96 ? 28.025 2.337 -70.120 1.00 93.06 96 THR A N 1
ATOM 784 C CA . THR A 1 96 ? 29.212 2.424 -70.983 1.00 93.06 96 THR A CA 1
ATOM 785 C C . THR A 1 96 ? 30.272 3.325 -70.356 1.00 93.06 96 THR A C 1
ATOM 787 O O . THR A 1 96 ? 31.450 2.952 -70.296 1.00 93.06 96 THR A O 1
ATOM 790 N N . ALA A 1 97 ? 29.861 4.488 -69.832 1.00 94.62 97 ALA A N 1
ATOM 791 C CA . ALA A 1 97 ? 30.779 5.443 -69.223 1.00 94.62 97 ALA A CA 1
ATOM 792 C C . ALA A 1 97 ? 31.575 4.835 -68.061 1.00 94.62 97 ALA A C 1
ATOM 794 O O . ALA A 1 97 ? 32.773 5.083 -67.970 1.00 94.62 97 ALA A O 1
ATOM 795 N N . ARG A 1 98 ? 30.969 3.979 -67.226 1.00 90.12 98 ARG A N 1
ATOM 796 C CA . ARG A 1 98 ? 31.642 3.336 -66.084 1.00 90.12 98 ARG A CA 1
ATOM 797 C C . ARG A 1 98 ? 32.984 2.706 -66.466 1.00 90.12 98 ARG A C 1
ATOM 799 O O . ARG A 1 98 ? 33.986 2.927 -65.796 1.00 90.12 98 ARG A O 1
ATOM 806 N N . THR A 1 99 ? 33.030 1.953 -67.562 1.00 93.50 99 THR A N 1
ATOM 807 C CA . THR A 1 99 ? 34.268 1.290 -68.007 1.00 93.50 99 THR A CA 1
ATOM 808 C C . THR A 1 99 ? 35.118 2.206 -68.889 1.00 93.50 99 THR A C 1
ATOM 810 O O . THR A 1 99 ? 36.338 2.262 -68.738 1.00 93.50 99 THR A O 1
ATOM 813 N N . TYR A 1 100 ? 34.492 2.946 -69.806 1.00 97.25 100 TYR A N 1
ATOM 814 C CA . TYR A 1 100 ? 35.209 3.735 -70.813 1.00 97.25 100 TYR A CA 1
ATOM 815 C C . TYR A 1 100 ? 35.853 4.993 -70.219 1.00 97.25 100 TYR A C 1
ATOM 817 O O . TYR A 1 100 ? 36.958 5.361 -70.628 1.00 97.25 100 TYR A O 1
ATOM 825 N N . PHE A 1 101 ? 35.202 5.613 -69.230 1.00 98.12 101 PHE A N 1
ATOM 826 C CA . PHE A 1 101 ? 35.738 6.735 -68.466 1.00 98.12 101 PHE A CA 1
ATOM 827 C C . PHE A 1 101 ? 36.866 6.288 -67.528 1.00 98.12 101 PHE A C 1
ATOM 829 O O . PHE A 1 101 ? 37.911 6.934 -67.482 1.00 98.12 101 PHE A O 1
ATOM 836 N N . HIS A 1 102 ? 36.718 5.126 -66.868 1.00 98.00 102 HIS A N 1
ATOM 837 C CA . HIS A 1 102 ? 37.801 4.511 -66.081 1.00 98.00 102 HIS A CA 1
ATOM 838 C C . HIS A 1 102 ? 39.064 4.344 -66.929 1.00 98.00 102 HIS A C 1
ATOM 840 O O . HIS A 1 102 ? 40.150 4.729 -66.502 1.00 98.00 102 HIS A O 1
ATOM 846 N N . GLN A 1 103 ? 38.914 3.844 -68.160 1.00 97.56 103 GLN A N 1
ATOM 847 C CA . GLN A 1 103 ? 40.034 3.627 -69.071 1.00 97.56 103 GLN A CA 1
ATOM 848 C C . GLN A 1 103 ? 40.760 4.931 -69.441 1.00 97.56 103 GLN A C 1
ATOM 850 O O . GLN A 1 103 ? 41.987 4.964 -69.401 1.00 97.56 103 GLN A O 1
ATOM 855 N N . VAL A 1 104 ? 40.049 6.013 -69.782 1.00 97.75 104 VAL A N 1
ATOM 856 C CA . VAL A 1 104 ? 40.718 7.286 -70.133 1.00 97.75 104 VAL A CA 1
ATOM 857 C C . VAL A 1 104 ? 41.391 7.935 -68.926 1.00 97.75 104 VAL A C 1
ATOM 859 O O . VAL A 1 104 ? 42.514 8.418 -69.059 1.00 97.75 104 VAL A O 1
ATOM 862 N N . ILE A 1 105 ? 40.770 7.868 -67.743 1.00 98.31 105 ILE A N 1
ATOM 863 C CA . ILE A 1 105 ? 41.382 8.323 -66.488 1.00 98.31 105 ILE A CA 1
ATOM 864 C C . ILE A 1 105 ? 42.645 7.506 -66.191 1.00 98.31 105 ILE A C 1
ATOM 866 O O . ILE A 1 105 ? 43.676 8.078 -65.854 1.00 98.31 105 ILE A O 1
ATOM 870 N N . GLN A 1 106 ? 42.608 6.186 -66.388 1.00 98.50 106 GLN A N 1
ATOM 871 C CA . GLN A 1 106 ? 43.763 5.307 -66.205 1.00 98.50 106 GLN A CA 1
ATOM 872 C C . GLN A 1 106 ? 44.949 5.698 -67.100 1.00 98.50 106 GLN A C 1
ATOM 874 O O . GLN A 1 106 ? 46.087 5.737 -66.628 1.00 98.50 106 GLN A O 1
ATOM 879 N N . TYR A 1 107 ? 44.701 5.995 -68.377 1.00 98.19 107 TYR A N 1
ATOM 880 C CA . TYR A 1 107 ? 45.762 6.440 -69.284 1.00 98.19 107 TYR A CA 1
ATOM 881 C C . TYR A 1 107 ? 46.302 7.821 -68.914 1.00 98.19 107 TYR A C 1
ATOM 883 O O . TYR A 1 107 ? 47.510 8.038 -68.988 1.00 98.19 107 TYR A O 1
ATOM 891 N N . GLU A 1 108 ? 45.447 8.743 -68.468 1.00 98.25 108 GLU A N 1
ATOM 892 C CA . GLU A 1 108 ? 45.919 10.052 -68.019 1.00 98.25 108 GLU A CA 1
ATOM 893 C C . GLU A 1 108 ? 46.667 9.960 -66.675 1.00 98.25 108 GLU A C 1
ATOM 895 O O . GLU A 1 108 ? 47.619 10.702 -66.474 1.00 98.25 108 GLU A O 1
ATOM 900 N N . ILE A 1 109 ? 46.362 8.990 -65.801 1.00 98.38 109 ILE A N 1
ATOM 901 C CA . ILE A 1 109 ? 47.207 8.669 -64.633 1.00 98.38 109 ILE A CA 1
ATOM 902 C C . ILE A 1 109 ? 48.598 8.212 -65.100 1.00 98.38 109 ILE A C 1
ATOM 904 O O . ILE A 1 109 ? 49.604 8.750 -64.634 1.00 98.38 109 ILE A O 1
ATOM 908 N N . TRP A 1 110 ? 48.677 7.301 -66.079 1.00 98.31 110 TRP A N 1
ATOM 909 C CA . TRP A 1 110 ? 49.958 6.829 -66.627 1.00 98.31 110 TRP A CA 1
ATOM 910 C C . TRP A 1 110 ? 50.772 7.900 -67.351 1.00 98.31 110 TRP A C 1
ATOM 912 O O . TRP A 1 110 ? 51.998 7.791 -67.433 1.00 98.31 110 TRP A O 1
ATOM 922 N N . ARG A 1 111 ? 50.141 8.978 -67.828 1.00 97.75 111 ARG A N 1
ATOM 923 C CA . ARG A 1 111 ? 50.869 10.165 -68.294 1.00 97.75 111 ARG A CA 1
ATOM 924 C C . ARG A 1 111 ? 51.773 10.726 -67.195 1.00 97.75 111 ARG A C 1
ATOM 926 O O . ARG A 1 111 ? 52.898 11.119 -67.492 1.00 97.75 111 ARG A O 1
ATOM 933 N N . TYR A 1 112 ? 51.297 10.758 -65.952 1.00 97.38 112 TYR A N 1
ATOM 934 C CA . TYR A 1 112 ? 52.011 11.363 -64.828 1.00 97.38 112 TYR A CA 1
ATOM 935 C C . TYR A 1 112 ? 52.878 10.371 -64.048 1.00 97.38 112 TYR A C 1
ATOM 937 O O . TYR A 1 112 ? 53.915 10.779 -63.525 1.00 97.38 112 TYR A O 1
ATOM 945 N N . THR A 1 113 ? 52.513 9.086 -63.998 1.00 97.44 113 THR A N 1
ATOM 946 C CA . THR A 1 113 ? 53.332 8.057 -63.332 1.00 97.44 113 THR A CA 1
ATOM 947 C C . THR A 1 113 ? 54.457 7.525 -64.220 1.00 97.44 113 THR A C 1
ATOM 949 O O . THR A 1 113 ? 55.556 7.293 -63.723 1.00 97.44 113 THR A O 1
ATOM 952 N N . ASP A 1 114 ? 54.221 7.394 -65.531 1.00 97.06 114 ASP A N 1
ATOM 953 C CA . ASP A 1 114 ? 55.120 6.697 -66.467 1.00 97.06 114 ASP A CA 1
ATOM 954 C C . ASP A 1 114 ? 55.464 7.512 -67.732 1.00 97.06 114 ASP A C 1
ATOM 956 O O . ASP A 1 114 ? 56.173 7.032 -68.615 1.00 97.06 114 ASP A O 1
ATOM 960 N N . GLY A 1 115 ? 54.957 8.743 -67.874 1.00 96.12 115 GLY A N 1
ATOM 961 C CA . GLY A 1 115 ? 55.183 9.565 -69.073 1.00 96.12 115 GLY A CA 1
ATOM 962 C C . GLY A 1 115 ? 54.353 9.142 -70.292 1.00 96.12 115 GLY A C 1
ATOM 963 O O . GLY A 1 115 ? 54.606 9.598 -71.408 1.00 96.12 115 GLY A O 1
ATOM 964 N N . MET A 1 116 ? 53.341 8.290 -70.105 1.00 95.94 116 MET A N 1
ATOM 965 C CA . MET A 1 116 ? 52.529 7.704 -71.176 1.00 95.94 116 MET A CA 1
ATOM 966 C C . MET A 1 116 ? 51.461 8.671 -71.720 1.00 95.94 116 MET A C 1
ATOM 968 O O . MET A 1 116 ? 50.260 8.454 -71.575 1.00 95.94 116 MET A O 1
ATOM 972 N N . ARG A 1 117 ? 51.875 9.772 -72.355 1.00 96.62 117 ARG A N 1
ATOM 973 C CA . ARG A 1 117 ? 50.935 10.727 -72.970 1.00 96.62 117 ARG A CA 1
ATOM 974 C C . ARG A 1 117 ? 50.242 10.104 -74.187 1.00 96.62 117 ARG A C 1
ATOM 976 O O . ARG A 1 117 ? 50.920 9.725 -75.137 1.00 96.62 117 ARG A O 1
ATOM 983 N N . VAL A 1 118 ? 48.910 10.045 -74.184 1.00 97.25 118 VAL A N 1
ATOM 984 C CA . VAL A 1 118 ? 48.102 9.533 -75.310 1.00 97.25 118 VAL A CA 1
ATOM 985 C C . VAL A 1 118 ? 47.444 10.688 -76.078 1.00 97.25 118 VAL A C 1
ATOM 987 O O . VAL A 1 118 ? 46.748 11.518 -75.488 1.00 97.25 118 VAL A O 1
ATOM 990 N N . SER A 1 119 ? 47.659 10.761 -77.388 1.00 95.94 119 SER A N 1
ATOM 991 C CA . SER A 1 119 ? 47.089 11.766 -78.301 1.00 95.94 119 SER A CA 1
ATOM 992 C C . SER A 1 119 ? 47.093 11.249 -79.743 1.00 95.94 119 SER A C 1
ATOM 994 O O . SER A 1 119 ? 47.595 10.160 -80.016 1.00 95.94 119 SER A O 1
ATOM 996 N N . SER A 1 120 ? 46.557 12.033 -80.680 1.00 94.69 120 SER A N 1
ATOM 997 C CA . SER A 1 120 ? 46.570 11.713 -82.116 1.00 94.69 120 SER A CA 1
ATOM 998 C C . SER A 1 120 ? 47.975 11.571 -82.718 1.00 94.69 120 SER A C 1
ATOM 1000 O O . SER A 1 120 ? 48.112 10.979 -83.781 1.00 94.69 120 SER A O 1
ATOM 1002 N N . ASP A 1 121 ? 49.010 12.076 -82.041 1.00 95.44 121 ASP A N 1
ATOM 1003 C CA . ASP A 1 121 ? 50.411 12.094 -82.480 1.00 95.44 121 ASP A CA 1
ATOM 1004 C C . ASP A 1 121 ? 51.385 11.380 -81.516 1.00 95.44 121 ASP A C 1
ATOM 1006 O O . ASP A 1 121 ? 52.586 11.323 -81.765 1.00 95.44 121 ASP A O 1
ATOM 1010 N N . THR A 1 122 ? 50.923 10.849 -80.380 1.00 95.88 122 THR A N 1
ATOM 1011 C CA . THR A 1 122 ? 51.779 10.177 -79.383 1.00 95.88 122 THR A CA 1
ATOM 1012 C C . THR A 1 122 ? 51.031 9.013 -78.752 1.00 95.88 122 THR A C 1
ATOM 1014 O O . THR A 1 122 ? 49.885 9.158 -78.337 1.00 95.88 122 THR A O 1
ATOM 1017 N N . ASN A 1 123 ? 51.677 7.841 -78.677 1.00 96.38 123 ASN A N 1
ATOM 1018 C CA . ASN A 1 123 ? 51.014 6.581 -78.311 1.00 96.38 123 ASN A CA 1
ATOM 1019 C C . ASN A 1 123 ? 49.745 6.326 -79.159 1.00 96.38 123 ASN A C 1
ATOM 1021 O O . ASN A 1 123 ? 48.703 5.908 -78.651 1.00 96.38 123 ASN A O 1
ATOM 1025 N N . VAL A 1 124 ? 49.854 6.581 -80.469 1.00 95.88 124 VAL A N 1
ATOM 1026 C CA . VAL A 1 124 ? 48.744 6.561 -81.441 1.00 95.88 124 VAL A CA 1
ATOM 1027 C C . VAL A 1 124 ? 47.993 5.224 -81.440 1.00 95.88 124 VAL A C 1
ATOM 1029 O O . VAL A 1 124 ? 46.767 5.213 -81.459 1.00 95.88 124 VAL A O 1
ATOM 1032 N N . TYR A 1 125 ? 48.705 4.105 -81.264 1.00 95.12 125 TYR A N 1
ATOM 1033 C CA . TYR A 1 125 ? 48.126 2.755 -81.179 1.00 95.12 125 TYR A CA 1
ATOM 1034 C C . TYR A 1 125 ? 47.091 2.567 -80.048 1.00 95.12 125 TYR A C 1
ATOM 1036 O O . TYR A 1 125 ? 46.282 1.637 -80.098 1.00 95.12 125 TYR A O 1
ATOM 1044 N N . ILE A 1 126 ? 47.126 3.413 -79.011 1.00 95.81 126 ILE A N 1
ATOM 1045 C CA . ILE A 1 126 ? 46.104 3.470 -77.953 1.00 95.81 126 ILE A CA 1
ATOM 1046 C C . ILE A 1 126 ? 45.009 4.451 -78.347 1.00 95.81 126 ILE A C 1
ATOM 1048 O O . ILE A 1 126 ? 43.830 4.119 -78.249 1.00 95.81 126 ILE A O 1
ATOM 1052 N N . TYR A 1 127 ? 45.390 5.646 -78.805 1.00 96.19 127 TYR A N 1
ATOM 1053 C CA . TYR A 1 127 ? 44.444 6.705 -79.150 1.00 96.19 127 TYR A CA 1
ATOM 1054 C C . TYR A 1 127 ? 43.464 6.282 -80.256 1.00 96.19 127 TYR A C 1
ATOM 1056 O O . TYR A 1 127 ? 42.279 6.605 -80.194 1.00 96.19 127 TYR A O 1
ATOM 1064 N N . GLU A 1 128 ? 43.920 5.509 -81.242 1.00 95.81 128 GLU A N 1
ATOM 1065 C CA . GLU A 1 128 ? 43.074 4.967 -82.312 1.00 95.81 128 GLU A CA 1
ATOM 1066 C C . GLU A 1 128 ? 42.011 3.989 -81.799 1.00 95.81 128 GLU A C 1
ATOM 1068 O O . GLU A 1 128 ? 40.929 3.913 -82.377 1.00 95.81 128 GLU A O 1
ATOM 1073 N N . LYS A 1 129 ? 42.273 3.299 -80.680 1.00 97.00 129 LYS A N 1
ATOM 1074 C CA . LYS A 1 129 ? 41.321 2.379 -80.039 1.00 97.00 129 LYS A CA 1
ATOM 1075 C C . LYS A 1 129 ? 40.277 3.093 -79.181 1.00 97.00 129 LYS A C 1
ATOM 1077 O O . LYS A 1 129 ? 39.299 2.464 -78.783 1.00 97.00 129 LYS A O 1
ATOM 1082 N N . PHE A 1 130 ? 40.459 4.382 -78.883 1.00 97.75 130 PHE A N 1
ATOM 1083 C CA . PHE A 1 130 ? 39.458 5.154 -78.154 1.00 97.75 130 PHE A CA 1
ATOM 1084 C C . PHE A 1 130 ? 38.247 5.477 -79.028 1.00 97.75 130 PHE A C 1
ATOM 1086 O O . PHE A 1 130 ? 38.366 5.987 -80.147 1.00 97.75 130 PHE A O 1
ATOM 1093 N N . SER A 1 131 ? 37.063 5.252 -78.458 1.00 97.69 131 SER A N 1
ATOM 1094 C CA . SER A 1 131 ? 35.796 5.743 -79.008 1.00 97.69 131 SER A CA 1
ATOM 1095 C C . SER A 1 131 ? 35.786 7.279 -79.127 1.00 97.69 131 SER A C 1
ATOM 1097 O O . SER A 1 131 ? 36.531 7.961 -78.412 1.00 97.69 131 SER A O 1
ATOM 1099 N N . PRO A 1 132 ? 34.924 7.864 -79.980 1.00 97.62 132 PRO A N 1
ATOM 1100 C CA . PRO A 1 132 ? 34.760 9.318 -80.056 1.00 97.62 132 PRO A CA 1
ATOM 1101 C C . PRO A 1 132 ? 34.478 9.969 -78.691 1.00 97.62 132 PRO A C 1
ATOM 1103 O O . PRO A 1 132 ? 35.029 11.023 -78.378 1.00 97.62 132 PRO A O 1
ATOM 1106 N N . GLN A 1 133 ? 33.683 9.309 -77.845 1.00 98.06 133 GLN A N 1
ATOM 1107 C CA . GLN A 1 133 ? 33.349 9.770 -76.497 1.00 98.06 133 GLN A CA 1
ATOM 1108 C C . GLN A 1 133 ? 34.571 9.753 -75.571 1.00 98.06 133 GLN A C 1
ATOM 1110 O O . GLN A 1 133 ? 34.788 10.712 -74.838 1.00 98.06 133 GLN A O 1
ATOM 1115 N N . GLN A 1 134 ? 35.418 8.719 -75.645 1.00 98.44 134 GLN A N 1
ATOM 1116 C CA . GLN A 1 134 ? 36.674 8.663 -74.887 1.00 98.44 134 GLN A CA 1
ATOM 1117 C C . GLN A 1 134 ? 37.658 9.756 -75.303 1.00 98.44 134 GLN A C 1
ATOM 1119 O O . GLN A 1 134 ? 38.289 10.361 -74.442 1.00 98.44 134 GLN A O 1
ATOM 1124 N N . LYS A 1 135 ? 37.767 10.045 -76.605 1.00 98.06 135 LYS A N 1
ATOM 1125 C CA . LYS A 1 135 ? 38.611 11.141 -77.110 1.00 98.06 135 LYS A CA 1
ATOM 1126 C C . LYS A 1 135 ? 38.130 12.492 -76.573 1.00 98.06 135 LYS A C 1
ATOM 1128 O O . LYS A 1 135 ? 38.928 13.237 -76.012 1.00 98.06 135 LYS A O 1
ATOM 1133 N N . LYS A 1 136 ? 36.816 12.743 -76.630 1.00 97.44 136 LYS A N 1
ATOM 1134 C CA . LYS A 1 136 ? 36.178 13.942 -76.064 1.00 97.44 136 LYS A CA 1
ATOM 1135 C C . LYS A 1 136 ? 36.386 14.053 -74.548 1.00 97.44 136 LYS A C 1
ATOM 1137 O O . LYS A 1 136 ? 36.734 15.116 -74.046 1.00 97.44 136 LYS A O 1
ATOM 1142 N N . ALA A 1 137 ? 36.210 12.953 -73.816 1.00 98.19 137 ALA A N 1
ATOM 1143 C CA . ALA A 1 137 ? 36.432 12.917 -72.375 1.00 98.19 137 ALA A CA 1
ATOM 1144 C C . ALA A 1 137 ? 37.900 13.172 -72.011 1.00 98.19 137 ALA A C 1
ATOM 1146 O O . ALA A 1 137 ? 38.160 13.890 -71.056 1.00 98.19 137 ALA A O 1
ATOM 1147 N N . LEU A 1 138 ? 38.859 12.642 -72.778 1.00 98.19 138 LEU A N 1
ATOM 1148 C CA . LEU A 1 138 ? 40.289 12.880 -72.565 1.00 98.19 138 LEU A CA 1
ATOM 1149 C C . LEU A 1 138 ? 40.660 14.363 -72.714 1.00 98.19 138 LEU A C 1
ATOM 1151 O O . LEU A 1 138 ? 41.459 14.880 -71.935 1.00 98.19 138 LEU A O 1
ATOM 1155 N N . GLU A 1 139 ? 40.073 15.053 -73.694 1.00 97.38 139 GLU A N 1
ATOM 1156 C CA . GLU A 1 139 ? 40.234 16.502 -73.859 1.00 97.38 139 GLU A CA 1
ATOM 1157 C C . GLU A 1 139 ? 39.653 17.261 -72.662 1.00 97.38 139 GLU A C 1
ATOM 1159 O O . GLU A 1 139 ? 40.351 18.074 -72.060 1.00 97.38 139 GLU A O 1
ATOM 1164 N N . MET A 1 140 ? 38.426 16.926 -72.250 1.00 98.31 140 MET A N 1
ATOM 1165 C CA . MET A 1 140 ? 37.785 17.538 -71.080 1.00 98.31 140 MET A CA 1
ATOM 1166 C C . MET A 1 140 ? 38.565 17.287 -69.789 1.00 98.31 140 MET A C 1
ATOM 1168 O O . MET A 1 140 ? 38.740 18.215 -69.010 1.00 98.31 140 MET A O 1
ATOM 1172 N N . ILE A 1 141 ? 39.096 16.076 -69.579 1.00 98.38 141 ILE A N 1
ATOM 1173 C CA . ILE A 1 141 ? 39.927 15.752 -68.412 1.00 98.38 141 ILE A CA 1
ATOM 1174 C C . ILE A 1 141 ? 41.123 16.704 -68.341 1.00 98.38 141 ILE A C 1
ATOM 1176 O O . ILE A 1 141 ? 41.411 17.256 -67.284 1.00 98.38 141 ILE A O 1
ATOM 1180 N N . ARG A 1 142 ? 41.809 16.919 -69.467 1.00 97.69 142 ARG A N 1
ATOM 1181 C CA . ARG A 1 142 ? 42.990 17.791 -69.535 1.00 97.69 142 ARG A CA 1
ATOM 1182 C C . ARG A 1 142 ? 42.653 19.256 -69.298 1.00 97.69 142 ARG A C 1
ATOM 1184 O O . ARG A 1 142 ? 43.447 19.950 -68.670 1.00 97.69 142 ARG A O 1
ATOM 1191 N N . THR A 1 143 ? 41.507 19.713 -69.794 1.00 97.88 143 THR A N 1
ATOM 1192 C CA . THR A 1 143 ? 41.016 21.073 -69.554 1.00 97.88 143 THR A CA 1
ATOM 1193 C C . THR A 1 143 ? 40.608 21.274 -68.097 1.00 97.88 143 THR A C 1
ATOM 1195 O O . THR A 1 143 ? 40.923 22.310 -67.517 1.00 97.88 143 THR A O 1
ATOM 1198 N N . ASP A 1 144 ? 39.950 20.285 -67.494 1.00 97.75 144 ASP A N 1
ATOM 1199 C CA . ASP A 1 144 ? 39.258 20.445 -66.215 1.00 97.75 144 ASP A CA 1
ATOM 1200 C C . ASP A 1 144 ? 40.080 20.021 -64.998 1.00 97.75 144 ASP A C 1
ATOM 1202 O O . ASP A 1 144 ? 39.679 20.326 -63.877 1.00 97.75 144 ASP A O 1
ATOM 1206 N N . LEU A 1 145 ? 41.225 19.351 -65.186 1.00 97.62 145 LEU A N 1
ATOM 1207 C CA . LEU A 1 145 ? 42.022 18.739 -64.112 1.00 97.62 145 LEU A CA 1
ATOM 1208 C C . LEU A 1 145 ? 42.264 19.672 -62.911 1.00 97.62 145 LEU A C 1
ATOM 1210 O O . LEU A 1 145 ? 42.256 19.232 -61.760 1.00 97.62 145 LEU A O 1
ATOM 1214 N N . TYR A 1 146 ? 42.451 20.966 -63.174 1.00 97.31 146 TYR A N 1
ATOM 1215 C CA . TYR A 1 146 ? 42.735 21.983 -62.160 1.00 97.31 146 TYR A CA 1
ATOM 1216 C C . TYR A 1 146 ? 41.569 22.949 -61.888 1.00 97.31 146 TYR A C 1
ATOM 1218 O O . TYR A 1 146 ? 41.715 23.850 -61.067 1.00 97.31 146 TYR A O 1
ATOM 1226 N N . ASN A 1 147 ? 40.402 22.738 -62.507 1.00 96.88 147 ASN A N 1
ATOM 1227 C CA . ASN A 1 147 ? 39.230 23.624 -62.418 1.00 96.88 147 ASN A CA 1
ATOM 1228 C C . ASN A 1 147 ? 38.233 23.210 -61.318 1.00 96.88 147 ASN A C 1
ATOM 1230 O O . ASN A 1 147 ? 37.049 23.530 -61.388 1.00 96.88 147 ASN A O 1
ATOM 1234 N N . PHE A 1 148 ? 38.700 22.488 -60.299 1.00 97.44 148 PHE A N 1
ATOM 1235 C CA . PHE A 1 148 ? 37.922 22.121 -59.116 1.00 97.44 148 PHE A CA 1
ATOM 1236 C C . PHE A 1 148 ? 38.835 21.934 -57.896 1.00 97.44 148 PHE A C 1
ATOM 1238 O O . PHE A 1 148 ? 40.046 21.707 -58.019 1.00 97.44 148 PHE A O 1
ATOM 1245 N N . THR A 1 149 ? 38.238 21.985 -56.707 1.00 96.75 149 THR A N 1
ATOM 1246 C CA . THR A 1 149 ? 38.904 21.677 -55.436 1.00 96.75 149 THR A CA 1
ATOM 1247 C C . THR A 1 149 ? 38.598 20.238 -55.035 1.00 96.75 149 THR A C 1
ATOM 1249 O O . THR A 1 149 ? 37.447 19.813 -55.083 1.00 96.75 149 THR A O 1
ATOM 1252 N N . VAL A 1 150 ? 39.624 19.483 -54.635 1.00 96.88 150 VAL A N 1
ATOM 1253 C CA . VAL A 1 150 ? 39.457 18.135 -54.074 1.00 96.88 150 VAL A CA 1
ATOM 1254 C C . VAL A 1 150 ? 39.149 18.266 -52.574 1.00 96.88 150 VAL A C 1
ATOM 1256 O O . VAL A 1 150 ? 39.986 18.823 -51.861 1.00 96.88 150 VAL A O 1
ATOM 1259 N N . PRO A 1 151 ? 38.005 17.760 -52.075 1.00 95.75 151 PRO A N 1
ATOM 1260 C CA . PRO A 1 151 ? 37.648 17.818 -50.655 1.00 95.75 151 PRO A CA 1
ATOM 1261 C C . PRO A 1 151 ? 38.357 16.701 -49.873 1.00 95.75 151 PRO A C 1
ATOM 1263 O O . PRO A 1 151 ? 37.750 15.690 -49.519 1.00 95.75 151 PRO A O 1
ATOM 1266 N N . TYR A 1 152 ? 39.672 16.833 -49.673 1.00 93.69 152 TYR A N 1
ATOM 1267 C CA . TYR A 1 152 ? 40.515 15.796 -49.059 1.00 93.69 152 TYR A CA 1
ATOM 1268 C C . TYR A 1 152 ? 40.003 15.334 -47.686 1.00 93.69 152 TYR A C 1
ATOM 1270 O O . TYR A 1 152 ? 40.092 14.154 -47.365 1.00 93.69 152 TYR A O 1
ATOM 1278 N N . GLU A 1 153 ? 39.426 16.236 -46.896 1.00 90.69 153 GLU A N 1
ATOM 1279 C CA . GLU A 1 153 ? 38.848 15.963 -45.578 1.00 90.69 153 GLU A CA 1
ATOM 1280 C C . GLU A 1 153 ? 37.675 14.975 -45.604 1.00 90.69 153 GLU A C 1
ATOM 1282 O O . GLU A 1 153 ? 37.470 14.259 -44.628 1.00 90.69 153 GLU A O 1
ATOM 1287 N N . ASN A 1 154 ? 36.962 14.883 -46.730 1.00 91.44 154 ASN A N 1
ATOM 1288 C CA . ASN A 1 154 ? 35.803 14.008 -46.913 1.00 91.44 154 ASN A CA 1
ATOM 1289 C C . ASN A 1 154 ? 36.148 12.721 -47.677 1.00 91.44 154 ASN A C 1
ATOM 1291 O O . ASN A 1 154 ? 35.265 11.910 -47.960 1.00 91.44 154 ASN A O 1
ATOM 1295 N N . LEU A 1 155 ? 37.414 12.532 -48.057 1.00 94.88 155 LEU A N 1
ATOM 1296 C CA . LEU A 1 155 ? 37.859 11.444 -48.924 1.00 94.88 155 LEU A CA 1
ATOM 1297 C C . LEU A 1 155 ? 38.884 10.562 -48.218 1.00 94.88 155 LEU A C 1
ATOM 1299 O O . LEU A 1 155 ? 39.819 11.049 -47.597 1.00 94.88 155 LEU A O 1
ATOM 1303 N N . GLU A 1 156 ? 38.732 9.250 -48.360 1.00 95.75 156 GLU A N 1
ATOM 1304 C CA . GLU A 1 156 ? 39.729 8.264 -47.956 1.00 95.75 156 GLU A CA 1
ATOM 1305 C C . GLU A 1 156 ? 40.450 7.780 -49.219 1.00 95.75 156 GLU A C 1
ATOM 1307 O O . GLU A 1 156 ? 39.887 7.034 -50.028 1.00 95.75 156 GLU A O 1
ATOM 1312 N N . TYR A 1 157 ? 41.704 8.197 -49.398 1.00 98.00 157 TYR A N 1
ATOM 1313 C CA . TYR A 1 157 ? 42.573 7.618 -50.420 1.00 98.00 157 TYR A CA 1
ATOM 1314 C C . TYR A 1 157 ? 43.200 6.328 -49.894 1.00 98.00 157 TYR A C 1
ATOM 1316 O O . TYR A 1 157 ? 43.609 6.236 -48.737 1.00 98.00 157 TYR A O 1
ATOM 1324 N N . ARG A 1 158 ? 43.295 5.317 -50.753 1.00 98.19 158 ARG A N 1
ATOM 1325 C CA . ARG A 1 158 ? 43.800 3.986 -50.400 1.00 98.19 158 ARG A CA 1
ATOM 1326 C C . ARG A 1 158 ? 44.896 3.553 -51.351 1.00 98.19 158 ARG A C 1
ATOM 1328 O O . ARG A 1 158 ? 44.790 3.774 -52.556 1.00 98.19 158 ARG A O 1
ATOM 1335 N N . PHE A 1 159 ? 45.921 2.900 -50.813 1.00 98.69 159 PHE A N 1
ATOM 1336 C CA . PHE A 1 159 ? 47.022 2.330 -51.584 1.00 98.69 159 PHE A CA 1
ATOM 1337 C C . PHE A 1 159 ? 47.080 0.822 -51.369 1.00 98.69 159 PHE A C 1
ATOM 1339 O O . PHE A 1 159 ? 47.161 0.351 -50.240 1.00 98.69 159 PHE A O 1
ATOM 1346 N N . TYR A 1 160 ? 47.109 0.063 -52.451 1.00 98.50 160 TYR A N 1
ATOM 1347 C CA . TYR A 1 160 ? 47.330 -1.373 -52.438 1.00 98.50 160 TYR A CA 1
ATOM 1348 C C . TYR A 1 160 ? 48.776 -1.644 -52.831 1.00 98.50 160 TYR A C 1
ATOM 1350 O O . TYR A 1 160 ? 49.174 -1.518 -53.996 1.00 98.50 160 TYR A O 1
ATOM 1358 N N . LYS A 1 161 ? 49.578 -2.003 -51.828 1.00 98.06 161 LYS A N 1
ATOM 1359 C CA . LYS A 1 161 ? 50.981 -2.361 -51.997 1.00 98.06 161 LYS A CA 1
ATOM 1360 C C . LYS A 1 161 ? 51.062 -3.815 -52.469 1.00 98.06 161 LYS A C 1
ATOM 1362 O O . LYS A 1 161 ? 50.577 -4.681 -51.749 1.00 98.06 161 LYS A O 1
ATOM 1367 N N . PRO A 1 162 ? 51.641 -4.092 -53.649 1.00 97.69 162 PRO A N 1
ATOM 1368 C CA . PRO A 1 162 ? 51.758 -5.453 -54.142 1.00 97.69 162 PRO A CA 1
ATOM 1369 C C . PRO A 1 162 ? 52.786 -6.210 -53.311 1.00 97.69 162 PRO A C 1
ATOM 1371 O O . PRO A 1 162 ? 53.864 -5.678 -53.015 1.00 97.69 162 PRO A O 1
ATOM 1374 N N . ASP A 1 163 ? 52.469 -7.458 -53.003 1.00 96.75 163 ASP A N 1
ATOM 1375 C CA . ASP A 1 163 ? 53.406 -8.373 -52.375 1.00 96.75 163 ASP A CA 1
ATOM 1376 C C . ASP A 1 163 ? 54.583 -8.652 -53.314 1.00 96.75 163 ASP A C 1
ATOM 1378 O O . ASP A 1 163 ? 54.486 -8.593 -54.550 1.00 96.75 163 ASP A O 1
ATOM 1382 N N . TRP A 1 164 ? 55.739 -8.928 -52.716 1.00 95.62 164 TRP A N 1
ATOM 1383 C CA . TRP A 1 164 ? 56.937 -9.218 -53.486 1.00 95.62 164 TRP A CA 1
ATOM 1384 C C . TRP A 1 164 ? 56.793 -10.549 -54.233 1.00 95.62 164 TRP A C 1
ATOM 1386 O O . TRP A 1 164 ? 56.344 -11.549 -53.680 1.00 95.62 164 TRP A O 1
ATOM 1396 N N . VAL A 1 165 ? 57.236 -10.566 -55.490 1.00 95.00 165 VAL A N 1
ATOM 1397 C CA . VAL A 1 165 ? 57.360 -11.775 -56.309 1.00 95.00 165 VAL A CA 1
ATOM 1398 C C . VAL A 1 165 ? 58.711 -11.772 -57.015 1.00 95.00 165 VAL A C 1
ATOM 1400 O O . VAL A 1 165 ? 59.258 -10.707 -57.311 1.00 95.00 165 VAL A O 1
ATOM 1403 N N . PHE A 1 166 ? 59.240 -12.958 -57.318 1.00 91.75 166 PHE A N 1
ATOM 1404 C CA . PHE A 1 166 ? 60.483 -13.090 -58.077 1.00 91.75 166 PHE A CA 1
ATOM 1405 C C . PHE A 1 166 ? 60.342 -12.509 -59.499 1.00 91.75 166 PHE A C 1
ATOM 1407 O O . PHE A 1 166 ? 59.334 -12.729 -60.177 1.00 91.75 166 PHE A O 1
ATOM 1414 N N . GLY A 1 167 ? 61.370 -11.792 -59.962 1.00 93.19 167 GLY A N 1
ATOM 1415 C CA . GLY A 1 167 ? 61.406 -11.156 -61.283 1.00 93.19 167 GLY A CA 1
ATOM 1416 C C . GLY A 1 167 ? 60.699 -9.796 -61.335 1.00 93.19 167 GLY A C 1
ATOM 1417 O O . GLY A 1 167 ? 60.760 -9.005 -60.393 1.00 93.19 167 GLY A O 1
ATOM 1418 N N . LEU A 1 168 ? 60.052 -9.494 -62.467 1.00 94.00 168 LEU A N 1
ATOM 1419 C CA . LEU A 1 168 ? 59.278 -8.260 -62.622 1.00 94.00 168 LEU A CA 1
ATOM 1420 C C . LEU A 1 168 ? 58.075 -8.290 -61.665 1.00 94.00 168 LEU A C 1
ATOM 1422 O O . LEU A 1 168 ? 57.196 -9.142 -61.795 1.00 94.00 168 LEU A O 1
ATOM 1426 N N . GLY A 1 169 ? 58.043 -7.367 -60.703 1.00 96.25 169 GLY A N 1
ATOM 1427 C CA . GLY A 1 169 ? 56.960 -7.265 -59.722 1.00 96.25 169 GLY A CA 1
ATOM 1428 C C . GLY A 1 169 ? 55.628 -6.785 -60.312 1.00 96.25 169 GLY A C 1
ATOM 1429 O O . GLY A 1 169 ? 55.567 -6.283 -61.438 1.00 96.25 169 GLY A O 1
ATOM 1430 N N . PHE A 1 170 ? 54.559 -6.899 -59.521 1.00 98.12 170 PHE A N 1
ATOM 1431 C CA . PHE A 1 170 ? 53.256 -6.323 -59.854 1.00 98.12 170 PHE A CA 1
ATOM 1432 C C . PHE A 1 170 ? 53.235 -4.812 -59.624 1.00 98.12 170 PHE A C 1
ATOM 1434 O O . PHE A 1 170 ? 53.961 -4.267 -58.780 1.00 98.12 170 PHE A O 1
ATOM 1441 N N . GLN A 1 171 ? 52.410 -4.123 -60.402 1.00 97.81 171 GLN A N 1
ATOM 1442 C CA . GLN A 1 171 ? 52.168 -2.708 -60.182 1.00 97.81 171 GLN A CA 1
ATOM 1443 C C . GLN A 1 171 ? 51.335 -2.475 -58.930 1.00 97.81 171 GLN A C 1
ATOM 1445 O O . GLN A 1 171 ? 50.455 -3.275 -58.603 1.00 97.81 171 GLN A O 1
ATOM 1450 N N . ALA A 1 172 ? 51.618 -1.372 -58.245 1.00 98.38 172 ALA A N 1
ATOM 1451 C CA . ALA A 1 172 ? 50.776 -0.896 -57.164 1.00 98.38 172 ALA A CA 1
ATOM 1452 C C . ALA A 1 172 ? 49.461 -0.334 -57.695 1.00 98.38 172 ALA A C 1
ATOM 1454 O O . ALA A 1 172 ? 49.387 0.110 -58.845 1.00 98.38 172 ALA A O 1
ATOM 1455 N N . LEU A 1 173 ? 48.444 -0.347 -56.836 1.00 98.56 173 LEU A N 1
ATOM 1456 C CA . LEU A 1 173 ? 47.145 0.239 -57.132 1.00 98.56 173 LEU A CA 1
ATOM 1457 C C . LEU A 1 173 ? 46.842 1.328 -56.118 1.00 98.56 173 LEU A C 1
ATOM 1459 O O . LEU A 1 173 ? 47.227 1.218 -54.956 1.00 98.56 173 LEU A O 1
ATOM 1463 N N . ALA A 1 174 ? 46.098 2.341 -56.528 1.00 98.50 174 ALA A N 1
ATOM 1464 C CA . ALA A 1 174 ? 45.482 3.253 -55.582 1.00 98.50 174 ALA A CA 1
ATOM 1465 C C . ALA A 1 174 ? 44.067 3.620 -56.018 1.00 98.50 174 ALA A C 1
ATOM 1467 O O . ALA A 1 174 ? 43.682 3.468 -57.180 1.00 98.50 174 ALA A O 1
ATOM 1468 N N . THR A 1 175 ? 43.276 4.062 -55.051 1.00 98.50 175 THR A N 1
ATOM 1469 C CA . THR A 1 175 ? 41.878 4.428 -55.252 1.00 98.50 175 THR A CA 1
ATOM 1470 C C . THR A 1 175 ? 41.433 5.476 -54.238 1.00 98.50 175 THR A C 1
ATOM 1472 O O . THR A 1 175 ? 42.212 5.887 -53.376 1.00 98.50 175 THR A O 1
ATOM 1475 N N . VAL A 1 176 ? 40.187 5.920 -54.361 1.00 97.69 176 VAL A N 1
ATOM 1476 C CA . VAL A 1 176 ? 39.561 6.906 -53.489 1.00 97.69 176 VAL A CA 1
ATOM 1477 C C . VAL A 1 176 ? 38.102 6.544 -53.251 1.00 97.69 176 VAL A C 1
ATOM 1479 O O . VAL A 1 176 ? 37.406 6.070 -54.149 1.00 97.69 176 VAL A O 1
ATOM 1482 N N . ARG A 1 177 ? 37.625 6.805 -52.038 1.00 94.38 177 ARG A N 1
ATOM 1483 C CA . ARG A 1 177 ? 36.213 6.718 -51.661 1.00 94.38 177 ARG A CA 1
ATOM 1484 C C . ARG A 1 177 ? 35.836 7.889 -50.766 1.00 94.38 177 ARG A C 1
ATOM 1486 O O . ARG A 1 177 ? 36.709 8.542 -50.202 1.00 94.38 177 ARG A O 1
ATOM 1493 N N . TRP A 1 178 ? 34.542 8.129 -50.607 1.00 91.81 178 TRP A N 1
ATOM 1494 C CA . TRP A 1 178 ? 34.052 8.999 -49.541 1.00 91.81 178 TRP A CA 1
ATOM 1495 C C . TRP A 1 178 ? 34.387 8.384 -48.179 1.00 91.81 178 TRP A C 1
ATOM 1497 O O . TRP A 1 178 ? 34.261 7.166 -48.008 1.00 91.81 178 TRP A O 1
ATOM 1507 N N . LYS A 1 179 ? 34.835 9.210 -47.228 1.00 87.94 179 LYS A N 1
ATOM 1508 C CA . LYS A 1 179 ? 34.951 8.793 -45.829 1.00 87.94 179 LYS A CA 1
ATOM 1509 C C . LYS A 1 179 ? 33.571 8.395 -45.330 1.00 87.94 179 LYS A C 1
ATOM 1511 O O . LYS A 1 179 ? 32.574 9.037 -45.644 1.00 87.94 179 LYS A O 1
ATOM 1516 N N . ILE A 1 180 ? 33.533 7.314 -44.566 1.00 83.00 180 ILE A N 1
ATOM 1517 C CA . ILE A 1 180 ? 32.314 6.877 -43.904 1.00 83.00 180 ILE A CA 1
ATOM 1518 C C . ILE A 1 180 ? 32.240 7.645 -42.583 1.00 83.00 180 ILE A C 1
ATOM 1520 O O . ILE A 1 180 ? 33.130 7.502 -41.744 1.00 83.00 180 ILE A O 1
ATOM 1524 N N . GLU A 1 181 ? 31.222 8.490 -42.420 1.00 82.25 181 GLU A N 1
ATOM 1525 C CA . GLU A 1 181 ? 30.981 9.169 -41.147 1.00 82.25 181 GLU A CA 1
ATOM 1526 C C . GLU A 1 181 ? 30.381 8.176 -40.143 1.00 82.25 181 GLU A C 1
ATOM 1528 O O . GLU A 1 181 ? 29.322 7.607 -40.429 1.00 82.25 181 GLU A O 1
ATOM 1533 N N . PRO A 1 182 ? 30.993 7.971 -38.964 1.00 88.25 182 PRO A N 1
ATOM 1534 C CA . PRO A 1 182 ? 30.346 7.222 -37.902 1.00 88.25 182 PRO A CA 1
ATOM 1535 C C . PRO A 1 182 ? 29.182 8.027 -37.310 1.00 88.25 182 PRO A C 1
ATOM 1537 O O . PRO A 1 182 ? 29.134 9.257 -37.384 1.00 88.25 182 PRO A O 1
ATOM 1540 N N . ALA A 1 183 ? 28.247 7.327 -36.679 1.00 91.00 183 ALA A N 1
ATOM 1541 C CA . ALA A 1 183 ? 27.173 7.940 -35.907 1.00 91.00 183 ALA A CA 1
ATOM 1542 C C . ALA A 1 183 ? 26.987 7.230 -34.569 1.00 91.00 183 ALA A C 1
ATOM 1544 O O . ALA A 1 183 ? 27.496 6.134 -34.341 1.00 91.00 183 ALA A O 1
ATOM 1545 N N . THR A 1 184 ? 26.235 7.866 -33.677 1.00 94.94 184 THR A N 1
ATOM 1546 C CA . THR A 1 184 ? 25.914 7.313 -32.366 1.00 94.94 184 THR A CA 1
ATOM 1547 C C . THR A 1 184 ? 24.420 7.058 -32.263 1.00 94.94 184 THR A C 1
ATOM 1549 O O . THR A 1 184 ? 23.620 7.986 -32.359 1.00 94.94 184 THR A O 1
ATOM 1552 N N . ILE A 1 185 ? 24.043 5.809 -32.006 1.00 97.06 185 ILE A N 1
ATOM 1553 C CA . ILE A 1 185 ? 22.700 5.461 -31.549 1.00 97.06 185 ILE A CA 1
ATOM 1554 C C . ILE A 1 185 ? 22.630 5.748 -30.052 1.00 97.06 185 ILE A C 1
ATOM 1556 O O . ILE A 1 185 ? 23.460 5.258 -29.290 1.00 97.06 185 ILE A O 1
ATOM 1560 N N . THR A 1 186 ? 21.650 6.532 -29.616 1.00 97.25 186 THR A N 1
ATOM 1561 C CA . THR A 1 186 ? 21.435 6.866 -28.202 1.00 97.25 186 THR A CA 1
ATOM 1562 C C . THR A 1 186 ? 20.113 6.292 -27.736 1.00 97.25 186 THR A C 1
ATOM 1564 O O . THR A 1 186 ? 19.083 6.552 -28.353 1.00 97.25 186 THR A O 1
ATOM 1567 N N . VAL A 1 187 ? 20.124 5.573 -26.617 1.00 97.88 187 VAL A N 1
ATOM 1568 C CA . VAL A 1 187 ? 18.913 5.017 -26.007 1.00 97.88 187 VAL A CA 1
ATOM 1569 C C . VAL A 1 187 ? 18.713 5.625 -24.631 1.00 97.88 187 VAL A C 1
ATOM 1571 O O . VAL A 1 187 ? 19.565 5.469 -23.758 1.00 97.88 187 VAL A O 1
ATOM 1574 N N . THR A 1 188 ? 17.586 6.304 -24.436 1.00 97.31 188 THR A N 1
ATOM 1575 C CA . THR A 1 188 ? 17.181 6.884 -23.153 1.00 97.31 188 THR A CA 1
ATOM 1576 C C . THR A 1 188 ? 16.132 6.004 -22.488 1.00 97.31 188 THR A C 1
ATOM 1578 O O . THR A 1 188 ? 15.129 5.623 -23.097 1.00 97.31 188 THR A O 1
ATOM 1581 N N . LYS A 1 189 ? 16.338 5.721 -21.204 1.00 96.00 189 LYS A N 1
ATOM 1582 C CA . LYS A 1 189 ? 15.401 5.000 -20.353 1.00 96.00 189 LYS A CA 1
ATOM 1583 C C . LYS A 1 189 ? 14.545 5.980 -19.558 1.00 96.00 189 LYS A C 1
ATOM 1585 O O . LYS A 1 189 ? 15.067 6.806 -18.814 1.00 96.00 189 LYS A O 1
ATOM 1590 N N . LYS A 1 190 ? 13.224 5.838 -19.665 1.00 94.44 190 LYS A N 1
ATOM 1591 C CA . LYS A 1 190 ? 12.243 6.554 -18.841 1.00 94.44 190 LYS A CA 1
ATOM 1592 C C . LYS A 1 190 ? 11.515 5.596 -17.904 1.00 94.44 190 LYS A C 1
ATOM 1594 O O . LYS A 1 190 ? 11.408 4.398 -18.175 1.00 94.44 190 LYS A O 1
ATOM 1599 N N . TRP A 1 191 ? 11.019 6.152 -16.806 1.00 93.56 191 TRP A N 1
ATOM 1600 C CA . TRP A 1 191 ? 10.264 5.431 -15.791 1.00 93.56 191 TRP A CA 1
ATOM 1601 C C . TRP A 1 191 ? 9.004 6.216 -15.442 1.00 93.56 191 TRP A C 1
ATOM 1603 O O . TRP A 1 191 ? 9.093 7.395 -15.110 1.00 93.56 191 TRP A O 1
ATOM 1613 N N . GLU A 1 192 ? 7.850 5.564 -15.515 1.00 93.00 192 GLU A N 1
ATOM 1614 C CA . GLU A 1 192 ? 6.549 6.143 -15.168 1.00 93.00 192 GLU A CA 1
ATOM 1615 C C . GLU A 1 192 ? 6.032 5.569 -13.851 1.00 93.00 192 GLU A C 1
ATOM 1617 O O . GLU A 1 192 ? 6.271 4.401 -13.532 1.00 93.00 192 GLU A O 1
ATOM 1622 N N . ASN A 1 193 ? 5.301 6.388 -13.091 1.00 88.94 193 ASN A N 1
ATOM 1623 C CA . ASN A 1 193 ? 4.731 6.032 -11.785 1.00 88.94 193 ASN A CA 1
ATOM 1624 C C . ASN A 1 193 ? 5.787 5.593 -10.750 1.00 88.94 193 ASN A C 1
ATOM 1626 O O . ASN A 1 193 ? 5.520 4.806 -9.839 1.00 88.94 193 ASN A O 1
ATOM 1630 N N . VAL A 1 194 ? 7.010 6.115 -10.872 1.00 87.00 194 VAL A N 1
ATOM 1631 C CA . VAL A 1 194 ? 8.120 5.873 -9.942 1.00 87.00 194 VAL A CA 1
ATOM 1632 C C . VAL A 1 194 ? 8.388 7.141 -9.142 1.00 87.00 194 VAL A C 1
ATOM 1634 O O . VAL A 1 194 ? 8.650 8.191 -9.721 1.00 87.00 194 VAL A O 1
ATOM 1637 N N . LYS A 1 195 ? 8.337 7.041 -7.808 1.00 81.88 195 LYS A N 1
ATOM 1638 C CA . LYS A 1 195 ? 8.704 8.146 -6.911 1.00 81.88 195 LYS A CA 1
ATOM 1639 C C . LYS A 1 195 ? 10.170 8.539 -7.115 1.00 81.88 195 LYS A C 1
ATOM 1641 O O . LYS A 1 195 ? 11.019 7.685 -7.380 1.00 81.88 195 LYS A O 1
ATOM 1646 N N . GLU A 1 196 ? 10.464 9.824 -6.961 1.00 78.06 196 GLU A N 1
ATOM 1647 C CA . GLU A 1 196 ? 11.832 10.336 -7.007 1.00 78.06 196 GLU A CA 1
ATOM 1648 C C . GLU A 1 196 ? 12.715 9.631 -5.962 1.00 78.06 196 GLU A C 1
ATOM 1650 O O . GLU A 1 196 ? 12.254 9.280 -4.878 1.00 78.06 196 GLU A O 1
ATOM 1655 N N . GLY A 1 197 ? 13.965 9.331 -6.326 1.00 77.56 197 GLY A N 1
ATOM 1656 C CA . GLY A 1 197 ? 14.898 8.581 -5.476 1.00 77.56 197 GLY A CA 1
ATOM 1657 C C . GLY A 1 197 ? 14.675 7.063 -5.396 1.00 77.56 197 GLY A C 1
ATOM 1658 O O . GLY A 1 197 ? 15.545 6.368 -4.882 1.00 77.56 197 GLY A O 1
ATOM 1659 N N . ALA A 1 198 ? 13.578 6.514 -5.934 1.00 82.12 198 ALA A N 1
ATOM 1660 C CA . ALA A 1 198 ? 13.367 5.066 -5.915 1.00 82.12 198 ALA A CA 1
ATOM 1661 C C . ALA A 1 198 ? 14.403 4.318 -6.774 1.00 82.12 198 ALA A C 1
ATOM 1663 O O . ALA A 1 198 ? 14.749 4.753 -7.887 1.00 82.12 198 ALA A O 1
ATOM 1664 N N . GLU A 1 199 ? 14.852 3.172 -6.254 1.00 83.81 199 GLU A N 1
ATOM 1665 C CA . GLU A 1 199 ? 15.757 2.255 -6.942 1.00 83.81 199 GLU A CA 1
ATOM 1666 C C . GLU A 1 199 ? 15.106 1.738 -8.231 1.00 83.81 199 GLU A C 1
ATOM 1668 O O . GLU A 1 199 ? 13.927 1.371 -8.265 1.00 83.81 199 GLU A O 1
ATOM 1673 N N . LYS A 1 200 ? 15.877 1.764 -9.320 1.00 90.00 200 LYS A N 1
ATOM 1674 C CA . LYS A 1 200 ? 15.426 1.373 -10.656 1.00 90.00 200 LYS A CA 1
ATOM 1675 C C . LYS A 1 200 ? 16.083 0.044 -11.018 1.00 90.00 200 LYS A C 1
ATOM 1677 O O . LYS A 1 200 ? 17.304 -0.057 -10.882 1.00 90.00 200 LYS A O 1
ATOM 1682 N N . PRO A 1 201 ? 15.315 -0.948 -11.496 1.00 92.00 201 PRO A N 1
ATOM 1683 C CA . PRO A 1 201 ? 15.881 -2.216 -11.925 1.00 92.00 201 PRO A CA 1
ATOM 1684 C C . PRO A 1 201 ? 16.961 -2.052 -12.995 1.00 92.00 201 PRO A C 1
ATOM 1686 O O . PRO A 1 201 ? 16.932 -1.122 -13.807 1.00 92.00 201 PRO A O 1
ATOM 1689 N N . GLU A 1 202 ? 17.882 -3.009 -13.034 1.00 94.06 202 GLU A N 1
ATOM 1690 C CA . GLU A 1 202 ? 18.895 -3.079 -14.078 1.00 94.06 202 GLU A CA 1
ATOM 1691 C C . GLU A 1 202 ? 18.258 -3.358 -15.450 1.00 94.06 202 GLU A C 1
ATOM 1693 O O . GLU A 1 202 ? 17.380 -4.213 -15.590 1.00 94.06 202 GLU A O 1
ATOM 1698 N N . VAL A 1 203 ? 18.721 -2.629 -16.469 1.00 95.38 203 VAL A N 1
ATOM 1699 C CA . VAL A 1 203 ? 18.260 -2.739 -17.857 1.00 95.38 203 VAL A CA 1
ATOM 1700 C C . VAL A 1 203 ? 19.466 -2.794 -18.789 1.00 95.38 203 VAL A C 1
ATOM 1702 O O . VAL A 1 203 ? 20.406 -2.006 -18.643 1.00 95.38 203 VAL A O 1
ATOM 1705 N N . TRP A 1 204 ? 19.411 -3.692 -19.770 1.00 97.31 204 TRP A N 1
ATOM 1706 C CA . TRP A 1 204 ? 20.379 -3.802 -20.853 1.00 97.31 204 TRP A CA 1
ATOM 1707 C C . TRP A 1 204 ? 19.697 -3.564 -22.198 1.00 97.31 204 TRP A C 1
ATOM 1709 O O . TRP A 1 204 ? 18.511 -3.828 -22.374 1.00 97.31 204 TRP A O 1
ATOM 1719 N N . ILE A 1 205 ? 20.458 -3.047 -23.155 1.00 97.94 205 ILE A N 1
ATOM 1720 C CA . ILE A 1 205 ? 20.002 -2.782 -24.513 1.00 97.94 205 ILE A CA 1
ATOM 1721 C C . ILE A 1 205 ? 20.816 -3.632 -25.480 1.00 97.94 205 ILE A C 1
ATOM 1723 O O . ILE A 1 205 ? 22.047 -3.619 -25.431 1.00 97.94 205 ILE A O 1
ATOM 1727 N N . GLN A 1 206 ? 20.130 -4.337 -26.374 1.00 97.69 206 GLN A N 1
ATOM 1728 C CA . GLN A 1 206 ? 20.723 -4.981 -27.541 1.00 97.69 206 GLN A CA 1
ATOM 1729 C C . GLN A 1 206 ? 20.513 -4.082 -28.763 1.00 97.69 206 GLN A C 1
ATOM 1731 O O . GLN A 1 206 ? 19.378 -3.703 -29.062 1.00 97.69 206 GLN A O 1
ATOM 1736 N N . LEU A 1 207 ? 21.594 -3.757 -29.472 1.00 97.69 207 LEU A N 1
ATOM 1737 C CA . LEU A 1 207 ? 21.515 -3.125 -30.787 1.00 97.69 207 LEU A CA 1
ATOM 1738 C C . LEU A 1 207 ? 21.142 -4.184 -31.830 1.00 97.69 207 LEU A C 1
ATOM 1740 O O . LEU A 1 207 ? 21.628 -5.318 -31.775 1.00 97.69 207 LEU A O 1
ATOM 1744 N N . LEU A 1 208 ? 20.273 -3.810 -32.762 1.00 97.00 208 LEU A N 1
ATOM 1745 C CA . LEU A 1 208 ? 19.847 -4.640 -33.878 1.00 97.00 208 LEU A CA 1
ATOM 1746 C C . LEU A 1 208 ? 20.181 -3.923 -35.190 1.00 97.00 208 LEU A C 1
ATOM 1748 O O . LEU A 1 208 ? 19.945 -2.720 -35.298 1.00 97.00 208 LEU A O 1
ATOM 1752 N N . LYS A 1 209 ? 20.685 -4.653 -36.183 1.00 95.75 209 LYS A N 1
ATOM 1753 C CA . LYS A 1 209 ? 20.832 -4.206 -37.572 1.00 95.75 209 LYS A CA 1
ATOM 1754 C C . LYS A 1 209 ? 19.999 -5.119 -38.462 1.00 95.75 209 LYS A C 1
ATOM 1756 O O . LYS A 1 209 ? 20.181 -6.334 -38.415 1.00 95.75 209 LYS A O 1
ATOM 1761 N N . ASP A 1 210 ? 19.075 -4.549 -39.233 1.00 93.25 210 ASP A N 1
ATOM 1762 C CA . ASP A 1 210 ? 18.132 -5.317 -40.061 1.00 93.25 210 ASP A CA 1
ATOM 1763 C C . ASP A 1 210 ? 17.455 -6.451 -39.244 1.00 93.25 210 ASP A C 1
ATOM 1765 O O . ASP A 1 210 ? 17.430 -7.617 -39.643 1.00 93.25 210 ASP A O 1
ATOM 1769 N N . ASP A 1 211 ? 16.991 -6.096 -38.036 1.00 90.50 211 ASP A N 1
ATOM 1770 C CA . ASP A 1 211 ? 16.353 -6.959 -37.024 1.00 90.50 211 ASP A CA 1
ATOM 1771 C C . ASP A 1 211 ? 17.205 -8.108 -36.449 1.00 90.50 211 ASP A C 1
ATOM 1773 O O . ASP A 1 211 ? 16.701 -8.963 -35.715 1.00 90.50 211 ASP A O 1
ATOM 1777 N N . LYS A 1 212 ? 18.516 -8.120 -36.708 1.00 93.69 212 LYS A N 1
ATOM 1778 C CA . LYS A 1 212 ? 19.455 -9.100 -36.141 1.00 93.69 212 LYS A CA 1
ATOM 1779 C C . LYS A 1 212 ? 20.359 -8.459 -35.087 1.00 93.69 212 LYS A C 1
ATOM 1781 O O . LYS A 1 212 ? 20.787 -7.328 -35.293 1.00 93.69 212 LYS A O 1
ATOM 1786 N N . PRO A 1 213 ? 20.685 -9.154 -33.980 1.00 94.81 213 PRO A N 1
ATOM 1787 C CA . PRO A 1 213 ? 21.639 -8.659 -32.988 1.00 94.81 213 PRO A CA 1
ATOM 1788 C C . PRO A 1 213 ? 22.973 -8.247 -33.612 1.00 94.81 213 PRO A C 1
ATOM 1790 O O . PRO A 1 213 ? 23.616 -9.049 -34.284 1.00 94.81 213 PRO A O 1
ATOM 1793 N N . GLU A 1 214 ? 23.380 -7.008 -33.352 1.00 93.69 214 GLU A N 1
ATOM 1794 C CA . GLU A 1 214 ? 24.640 -6.424 -33.804 1.00 93.69 214 GLU A CA 1
ATOM 1795 C C . GLU A 1 214 ? 25.456 -5.987 -32.579 1.00 93.69 214 GLU A C 1
ATOM 1797 O O . GLU A 1 214 ? 25.029 -5.119 -31.816 1.00 93.69 214 GLU A O 1
ATOM 1802 N N . GLY A 1 215 ? 26.643 -6.570 -32.405 1.00 90.69 215 GLY A N 1
ATOM 1803 C CA . GLY A 1 215 ? 27.573 -6.209 -31.334 1.00 90.69 215 GLY A CA 1
ATOM 1804 C C . GLY A 1 215 ? 27.104 -6.551 -29.914 1.00 90.69 215 GLY A C 1
ATOM 1805 O O . GLY A 1 215 ? 26.066 -7.183 -29.689 1.00 90.69 215 GLY A O 1
ATOM 1806 N N . ASP A 1 216 ? 27.913 -6.127 -28.943 1.00 94.38 216 ASP A N 1
ATOM 1807 C CA . ASP A 1 216 ? 27.667 -6.389 -27.528 1.00 94.38 216 ASP A CA 1
ATOM 1808 C C . ASP A 1 216 ? 26.522 -5.534 -26.981 1.00 94.38 216 ASP A C 1
ATOM 1810 O O . ASP A 1 216 ? 26.429 -4.328 -27.226 1.00 94.38 216 ASP A O 1
ATOM 1814 N N . ARG A 1 217 ? 25.677 -6.156 -26.157 1.00 96.25 217 ARG A N 1
ATOM 1815 C CA . ARG A 1 217 ? 24.660 -5.460 -25.364 1.00 96.25 217 ARG A CA 1
ATOM 1816 C C . ARG A 1 217 ? 25.297 -4.499 -24.358 1.00 96.25 217 ARG A C 1
ATOM 1818 O O . ARG A 1 217 ? 26.340 -4.790 -23.774 1.00 96.25 217 ARG A O 1
ATOM 1825 N N . LYS A 1 218 ? 24.630 -3.375 -24.092 1.00 97.25 218 LYS A N 1
ATOM 1826 C CA . LYS A 1 218 ? 25.099 -2.352 -23.144 1.00 97.25 218 LYS A CA 1
ATOM 1827 C C . LYS A 1 218 ? 24.088 -2.090 -22.041 1.00 97.25 218 LYS A C 1
ATOM 1829 O O . LYS A 1 218 ? 22.893 -1.972 -22.298 1.00 97.25 218 LYS A O 1
ATOM 1834 N N . ARG A 1 219 ? 24.576 -1.963 -20.809 1.00 96.50 219 ARG A N 1
ATOM 1835 C CA . ARG A 1 219 ? 23.769 -1.574 -19.650 1.00 96.50 219 ARG A CA 1
ATOM 1836 C C . ARG A 1 219 ? 23.357 -0.102 -19.764 1.00 96.50 219 ARG A C 1
ATOM 1838 O O . ARG A 1 219 ? 24.150 0.728 -20.211 1.00 96.50 219 ARG A O 1
ATOM 1845 N N . ILE A 1 220 ? 22.140 0.226 -19.334 1.00 95.31 220 ILE A N 1
ATOM 1846 C CA . ILE A 1 220 ? 21.733 1.616 -19.092 1.00 95.31 220 ILE A CA 1
ATOM 1847 C C . ILE A 1 220 ? 22.486 2.147 -17.869 1.00 95.31 220 ILE A C 1
ATOM 1849 O O . ILE A 1 220 ? 22.443 1.539 -16.798 1.00 95.31 220 ILE A O 1
ATOM 1853 N N . GLU A 1 221 ? 23.156 3.288 -18.022 1.00 88.31 221 GLU A N 1
ATOM 1854 C CA . GLU A 1 221 ? 23.872 3.954 -16.933 1.00 88.31 221 GLU A CA 1
ATOM 1855 C C . GLU A 1 221 ? 22.861 4.494 -15.898 1.00 88.31 221 GLU A C 1
ATOM 1857 O O . GLU A 1 221 ? 22.023 5.324 -16.267 1.00 88.31 221 GLU A O 1
ATOM 1862 N N . PRO A 1 222 ? 22.870 4.030 -14.630 1.00 82.50 222 PRO A N 1
ATOM 1863 C CA . PRO A 1 222 ? 21.834 4.385 -13.651 1.00 82.50 222 PRO A CA 1
ATOM 1864 C C . PRO A 1 222 ? 21.755 5.881 -13.320 1.00 82.50 222 PRO A C 1
ATOM 1866 O O . PRO A 1 222 ? 20.670 6.398 -13.068 1.00 82.50 222 PRO A O 1
ATOM 1869 N N . ASP A 1 223 ? 22.896 6.568 -13.337 1.00 81.88 223 ASP A N 1
ATOM 1870 C CA . ASP A 1 223 ? 23.057 7.999 -13.069 1.00 81.88 223 ASP A CA 1
ATOM 1871 C C . ASP A 1 223 ? 22.588 8.875 -14.239 1.00 81.88 223 ASP A C 1
ATOM 1873 O O . ASP A 1 223 ? 22.029 9.948 -14.023 1.00 81.88 223 ASP A O 1
ATOM 1877 N N . LYS A 1 224 ? 22.774 8.412 -15.482 1.00 85.56 224 LYS A N 1
ATOM 1878 C CA . LYS A 1 224 ? 22.418 9.181 -16.690 1.00 85.56 224 LYS A CA 1
ATOM 1879 C C . LYS A 1 224 ? 21.086 8.778 -17.313 1.00 85.56 224 LYS A C 1
ATOM 1881 O O . LYS A 1 224 ? 20.564 9.513 -18.148 1.00 85.56 224 LYS A O 1
ATOM 1886 N N . GLY A 1 225 ? 20.569 7.596 -16.980 1.00 91.69 225 GLY A N 1
ATOM 1887 C CA . GLY A 1 225 ? 19.356 7.035 -17.574 1.00 91.69 225 GLY A CA 1
ATOM 1888 C C . GLY A 1 225 ? 19.473 6.773 -19.078 1.00 91.69 225 GLY A C 1
ATOM 1889 O O . GLY A 1 225 ? 18.463 6.789 -19.776 1.00 91.69 225 GLY A O 1
ATOM 1890 N N . ARG A 1 226 ? 20.683 6.567 -19.612 1.00 95.69 226 ARG A N 1
ATOM 1891 C CA . ARG A 1 226 ? 20.907 6.346 -21.051 1.00 95.69 226 ARG A CA 1
ATOM 1892 C C . ARG A 1 226 ? 22.100 5.435 -21.337 1.00 95.69 226 ARG A C 1
ATOM 1894 O O . ARG A 1 226 ? 22.912 5.181 -20.454 1.00 95.69 226 ARG A O 1
ATOM 1901 N N . THR A 1 227 ? 22.205 4.967 -22.577 1.00 97.00 227 THR A N 1
ATOM 1902 C CA . THR A 1 227 ? 23.389 4.288 -23.132 1.00 97.00 227 THR A CA 1
ATOM 1903 C C . THR A 1 227 ? 23.559 4.640 -24.612 1.00 97.00 227 THR A C 1
ATOM 1905 O O . THR A 1 227 ? 22.635 5.180 -25.232 1.00 97.00 227 THR A O 1
ATOM 1908 N N . THR A 1 228 ? 24.729 4.361 -25.187 1.00 96.81 228 THR A N 1
ATOM 1909 C CA . THR A 1 228 ? 25.047 4.696 -26.582 1.00 96.81 228 THR A CA 1
ATOM 1910 C C . THR A 1 228 ? 25.770 3.572 -27.321 1.00 96.81 228 THR A C 1
ATOM 1912 O O . THR A 1 228 ? 26.580 2.851 -26.741 1.00 96.81 228 THR A O 1
ATOM 1915 N N . PHE A 1 229 ? 25.535 3.453 -28.628 1.00 97.19 229 PHE A N 1
ATOM 1916 C CA . PHE A 1 229 ? 26.253 2.555 -29.538 1.00 97.19 229 PHE A CA 1
ATOM 1917 C C . PHE A 1 229 ? 26.874 3.357 -30.673 1.00 97.19 229 PHE A C 1
ATOM 1919 O O . PHE A 1 229 ? 26.231 4.249 -31.219 1.00 97.19 229 PHE A O 1
ATOM 1926 N N . GLU A 1 230 ? 28.108 3.034 -31.040 1.00 94.50 230 GLU A N 1
ATOM 1927 C CA . GLU A 1 230 ? 28.740 3.602 -32.227 1.00 94.50 230 GLU A CA 1
ATOM 1928 C C . GLU A 1 230 ? 28.416 2.720 -33.428 1.00 94.50 230 GLU A C 1
ATOM 1930 O O . GLU A 1 230 ? 28.562 1.500 -33.363 1.00 94.50 230 GLU A O 1
ATOM 1935 N N . ILE A 1 231 ? 27.967 3.341 -34.515 1.00 93.56 231 ILE A N 1
ATOM 1936 C CA . ILE A 1 231 ? 27.769 2.679 -35.799 1.00 93.56 231 ILE A CA 1
ATOM 1937 C C . ILE A 1 231 ? 28.764 3.250 -36.812 1.00 93.56 231 ILE A C 1
ATOM 1939 O O . ILE A 1 231 ? 29.009 4.459 -36.820 1.00 93.56 231 ILE A O 1
ATOM 1943 N N . PRO A 1 232 ? 29.346 2.406 -37.678 1.00 86.56 232 PRO A N 1
ATOM 1944 C CA . PRO A 1 232 ? 30.430 2.821 -38.560 1.00 86.56 232 PRO A CA 1
ATOM 1945 C C . PRO A 1 232 ? 29.958 3.734 -39.691 1.00 86.56 232 PRO A C 1
ATOM 1947 O O . PRO A 1 232 ? 30.765 4.508 -40.189 1.00 86.56 232 PRO A O 1
ATOM 1950 N N . ASN A 1 233 ? 28.685 3.635 -40.096 1.00 87.56 233 ASN A N 1
ATOM 1951 C CA . ASN A 1 233 ? 28.113 4.382 -41.210 1.00 87.56 233 ASN A CA 1
ATOM 1952 C C . ASN A 1 233 ? 26.791 5.057 -40.829 1.00 87.56 233 ASN A C 1
ATOM 1954 O O . ASN A 1 233 ? 25.761 4.402 -40.672 1.00 87.56 233 ASN A O 1
ATOM 1958 N N . LYS A 1 234 ? 26.822 6.384 -40.741 1.00 86.56 234 LYS A N 1
ATOM 1959 C CA . LYS A 1 234 ? 25.676 7.252 -40.474 1.00 86.56 234 LYS A CA 1
ATOM 1960 C C . LYS A 1 234 ? 24.561 7.130 -41.511 1.00 86.56 234 LYS A C 1
ATOM 1962 O O . LYS A 1 234 ? 23.396 7.232 -41.140 1.00 86.56 234 LYS A O 1
ATOM 1967 N N . ASP A 1 235 ? 24.877 6.847 -42.772 1.00 85.94 235 ASP A N 1
ATOM 1968 C CA . ASP A 1 235 ? 23.855 6.683 -43.817 1.00 85.94 235 ASP A CA 1
ATOM 1969 C C . ASP A 1 235 ? 23.014 5.412 -43.611 1.00 85.94 235 ASP A C 1
ATOM 1971 O O . ASP A 1 235 ? 21.902 5.293 -44.127 1.00 85.94 235 ASP A O 1
ATOM 1975 N N . GLU A 1 236 ? 23.510 4.462 -42.812 1.00 90.56 236 GLU A N 1
ATOM 1976 C CA . GLU A 1 236 ? 22.791 3.239 -42.450 1.00 90.56 236 GLU A CA 1
ATOM 1977 C C . GLU A 1 236 ? 21.996 3.363 -41.150 1.00 90.56 236 GLU A C 1
ATOM 1979 O O . GLU A 1 236 ? 21.402 2.378 -40.722 1.00 90.56 236 GLU A O 1
ATOM 1984 N N . ILE A 1 237 ? 21.932 4.543 -40.526 1.00 91.31 237 ILE A N 1
ATOM 1985 C CA . ILE A 1 237 ? 21.299 4.728 -39.210 1.00 91.31 237 ILE A CA 1
ATOM 1986 C C . ILE A 1 237 ? 19.850 4.220 -39.150 1.00 91.31 237 ILE A C 1
ATOM 1988 O O . ILE A 1 237 ? 19.411 3.725 -38.118 1.00 91.31 237 ILE A O 1
ATOM 1992 N N . ASN A 1 238 ? 19.129 4.265 -40.274 1.00 90.81 238 ASN A N 1
ATOM 1993 C CA . ASN A 1 238 ? 17.746 3.794 -40.385 1.00 90.81 238 ASN A CA 1
ATOM 1994 C C . ASN A 1 238 ? 17.605 2.262 -40.444 1.00 90.81 238 ASN A C 1
ATOM 1996 O O . ASN A 1 238 ? 16.494 1.760 -40.309 1.00 90.81 238 ASN A O 1
ATOM 2000 N N . LYS A 1 239 ? 18.701 1.522 -40.647 1.00 94.31 239 LYS A N 1
ATOM 2001 C CA . LYS A 1 239 ? 18.734 0.051 -40.568 1.00 94.31 239 LYS A CA 1
ATOM 2002 C C . LYS A 1 239 ? 18.863 -0.455 -39.131 1.00 94.31 239 LYS A C 1
ATOM 2004 O O . LYS A 1 239 ? 18.764 -1.658 -38.896 1.00 94.31 239 LYS A O 1
ATOM 2009 N N . TYR A 1 240 ? 19.132 0.445 -38.183 1.00 95.94 240 TYR A N 1
ATOM 2010 C CA . TYR A 1 240 ? 19.335 0.096 -36.787 1.00 95.94 240 TYR A CA 1
ATOM 2011 C C . TYR A 1 240 ? 18.057 0.270 -35.969 1.00 95.94 240 TYR A C 1
ATOM 2013 O O . TYR A 1 240 ? 17.348 1.271 -36.079 1.00 95.94 240 TYR A O 1
ATOM 2021 N N . SER A 1 241 ? 17.804 -0.697 -35.097 1.00 96.44 241 SER A N 1
ATOM 2022 C CA . SER A 1 241 ? 16.787 -0.647 -34.050 1.00 96.44 241 SER A CA 1
ATOM 2023 C C . SER A 1 241 ? 17.401 -1.118 -32.729 1.00 96.44 241 SER A C 1
ATOM 2025 O O . SER A 1 241 ? 18.579 -1.480 -32.660 1.00 96.44 241 SER A O 1
ATOM 2027 N N . VAL A 1 242 ? 16.642 -1.050 -31.640 1.00 97.44 242 VAL A N 1
ATOM 2028 C CA . VAL A 1 242 ? 17.127 -1.448 -30.313 1.00 97.44 242 VAL A CA 1
ATOM 2029 C C . VAL A 1 242 ? 16.095 -2.319 -29.630 1.00 97.44 242 VAL A C 1
ATOM 2031 O O . VAL A 1 242 ? 14.903 -2.194 -29.900 1.00 97.44 242 VAL A O 1
ATOM 2034 N N . LYS A 1 243 ? 16.548 -3.181 -28.725 1.00 96.69 243 LYS A N 1
ATOM 2035 C CA . LYS A 1 243 ? 15.681 -4.034 -27.915 1.00 96.69 243 LYS A CA 1
ATOM 2036 C C . LYS A 1 243 ? 16.085 -3.973 -26.451 1.00 96.69 243 LYS A C 1
ATOM 2038 O O . LYS A 1 243 ? 17.269 -4.054 -26.128 1.00 96.69 243 LYS A O 1
ATOM 2043 N N . GLU A 1 244 ? 15.093 -3.843 -25.577 1.00 97.31 244 GLU A N 1
ATOM 2044 C CA . GLU A 1 244 ? 15.292 -3.950 -24.134 1.00 97.31 244 GLU A CA 1
ATOM 2045 C C . GLU A 1 244 ? 15.419 -5.419 -23.716 1.00 97.31 244 GLU A C 1
ATOM 2047 O O . GLU A 1 244 ? 14.569 -6.248 -24.053 1.00 97.31 244 GLU A O 1
ATOM 2052 N N . VAL A 1 245 ? 16.484 -5.737 -22.982 1.00 96.56 245 VAL A N 1
ATOM 2053 C CA . VAL A 1 245 ? 16.827 -7.092 -22.544 1.00 96.56 245 VAL A CA 1
ATOM 2054 C C . VAL A 1 245 ? 17.360 -7.111 -21.107 1.00 96.56 245 VAL A C 1
ATOM 2056 O O . VAL A 1 245 ? 17.713 -6.078 -20.529 1.00 96.56 245 VAL A O 1
ATOM 2059 N N . ASP A 1 246 ? 17.406 -8.297 -20.506 1.00 94.94 246 ASP A N 1
ATOM 2060 C CA . ASP A 1 246 ? 18.141 -8.542 -19.265 1.00 94.94 246 ASP A CA 1
ATOM 2061 C C . ASP A 1 246 ? 19.654 -8.720 -19.508 1.00 94.94 246 ASP A C 1
ATOM 2063 O O . ASP A 1 246 ? 20.150 -8.655 -20.639 1.00 94.94 246 ASP A O 1
ATOM 2067 N N . LYS A 1 247 ? 20.408 -8.954 -18.426 1.00 93.81 247 LYS A N 1
ATOM 2068 C CA . LYS A 1 247 ? 21.861 -9.153 -18.479 1.00 93.81 247 LYS A CA 1
ATOM 2069 C C . LYS A 1 247 ? 22.265 -10.367 -19.315 1.00 93.81 247 LYS A C 1
ATOM 2071 O O . LYS A 1 247 ? 23.399 -10.394 -19.788 1.00 93.81 247 LYS A O 1
ATOM 2076 N N . GLU A 1 248 ? 21.385 -11.345 -19.517 1.00 93.94 248 GLU A N 1
ATOM 2077 C CA . GLU A 1 248 ? 21.621 -12.560 -20.302 1.00 93.94 248 GLU A CA 1
ATOM 2078 C C . GLU A 1 248 ? 21.175 -12.417 -21.769 1.00 93.94 248 GLU A C 1
ATOM 2080 O O . GLU A 1 248 ? 21.592 -13.217 -22.609 1.00 93.94 248 GLU A O 1
ATOM 2085 N N . GLY A 1 249 ? 20.420 -11.367 -22.105 1.00 91.62 249 GLY A N 1
ATOM 2086 C CA . GLY A 1 249 ? 19.908 -11.086 -23.448 1.00 91.62 249 GLY A CA 1
ATOM 2087 C C . GLY A 1 249 ? 18.478 -11.576 -23.701 1.00 91.62 249 GLY A C 1
ATOM 2088 O O . GLY A 1 249 ? 18.037 -11.586 -24.849 1.00 91.62 249 GLY A O 1
ATOM 2089 N N . ARG A 1 250 ? 17.746 -11.997 -22.664 1.00 94.31 250 ARG A N 1
ATOM 2090 C CA . ARG A 1 250 ? 16.322 -12.360 -22.765 1.00 94.31 250 ARG A CA 1
ATOM 2091 C C . ARG A 1 250 ? 15.460 -11.105 -22.701 1.00 94.31 250 ARG A C 1
ATOM 2093 O O . ARG A 1 250 ? 15.901 -10.077 -22.192 1.00 94.31 250 ARG A O 1
ATOM 2100 N N . ASP A 1 251 ? 14.219 -11.204 -23.175 1.00 94.31 251 ASP A N 1
ATOM 2101 C CA . ASP A 1 251 ? 13.241 -10.119 -23.051 1.00 94.31 251 ASP A CA 1
ATOM 2102 C C . ASP A 1 251 ? 13.148 -9.656 -21.598 1.00 94.31 251 ASP A C 1
ATOM 2104 O O . ASP A 1 251 ? 12.916 -10.464 -20.691 1.00 94.31 251 ASP A O 1
ATOM 2108 N N . TRP A 1 252 ? 13.336 -8.355 -21.385 1.00 96.31 252 TRP A N 1
ATOM 2109 C CA . TRP A 1 252 ? 13.347 -7.792 -20.045 1.00 96.31 252 TRP A CA 1
ATOM 2110 C C . TRP A 1 252 ? 11.982 -7.968 -19.371 1.00 96.31 252 TRP A C 1
ATOM 2112 O O . TRP A 1 252 ? 10.932 -7.642 -19.932 1.00 96.31 252 TRP A O 1
ATOM 2122 N N . LYS A 1 253 ? 11.991 -8.500 -18.146 1.00 93.12 253 LYS A N 1
ATOM 2123 C CA . LYS A 1 253 ? 10.796 -8.718 -17.325 1.00 93.12 253 LYS A CA 1
ATOM 2124 C C . LYS A 1 253 ? 11.092 -8.356 -15.880 1.00 93.12 253 LYS A C 1
ATOM 2126 O O . LYS A 1 253 ? 12.166 -8.656 -15.366 1.00 93.12 253 LYS A O 1
ATOM 2131 N N . HIS A 1 254 ? 10.104 -7.780 -15.204 1.00 93.38 254 HIS A N 1
ATOM 2132 C CA . HIS A 1 254 ? 10.199 -7.468 -13.784 1.00 93.38 254 HIS A CA 1
ATOM 2133 C C . HIS A 1 254 ? 8.846 -7.638 -13.083 1.00 93.38 254 HIS A C 1
ATOM 2135 O O . HIS A 1 254 ? 7.785 -7.396 -13.672 1.00 93.38 254 HIS A O 1
ATOM 2141 N N . LYS A 1 255 ? 8.874 -8.036 -11.804 1.00 88.38 255 LYS A N 1
ATOM 2142 C CA . LYS A 1 255 ? 7.658 -8.257 -11.002 1.00 88.38 255 LYS A CA 1
ATOM 2143 C C . LYS A 1 255 ? 6.804 -6.989 -10.889 1.00 88.38 255 LYS A C 1
ATOM 2145 O O . LYS A 1 255 ? 5.626 -7.027 -11.226 1.00 88.38 255 LYS A O 1
ATOM 2150 N N . ASP A 1 256 ? 7.442 -5.860 -10.585 1.00 89.38 256 ASP A N 1
ATOM 2151 C CA . ASP A 1 256 ? 6.771 -4.587 -10.268 1.00 89.38 256 ASP A CA 1
ATOM 2152 C C . ASP A 1 256 ? 6.635 -3.617 -11.451 1.00 89.38 256 ASP A C 1
ATOM 2154 O O . ASP A 1 256 ? 6.107 -2.521 -11.290 1.00 89.38 256 ASP A O 1
ATOM 2158 N N . PHE A 1 257 ? 7.128 -3.979 -12.636 1.00 92.62 257 PHE A N 1
ATOM 2159 C CA . PHE A 1 257 ? 7.149 -3.082 -13.793 1.00 92.62 257 PHE A CA 1
ATOM 2160 C C . PHE A 1 257 ? 6.644 -3.774 -15.053 1.00 92.62 257 PHE A C 1
ATOM 2162 O O . PHE A 1 257 ? 6.788 -4.988 -15.220 1.00 92.62 257 PHE A O 1
ATOM 2169 N N . THR A 1 258 ? 6.067 -2.977 -15.943 1.00 92.44 258 THR A N 1
ATOM 2170 C CA . THR A 1 258 ? 5.716 -3.366 -17.308 1.00 92.44 258 THR A CA 1
ATOM 2171 C C . THR A 1 258 ? 6.744 -2.767 -18.264 1.00 92.44 258 THR A C 1
ATOM 2173 O O . THR A 1 258 ? 7.054 -1.578 -18.173 1.00 92.44 258 THR A O 1
ATOM 2176 N N . ALA A 1 259 ? 7.298 -3.604 -19.145 1.00 93.81 259 ALA A N 1
ATOM 2177 C CA . ALA A 1 259 ? 8.290 -3.200 -20.137 1.00 93.81 259 ALA A CA 1
ATOM 2178 C C . ALA A 1 259 ? 7.640 -2.374 -21.256 1.00 93.81 259 ALA A C 1
ATOM 2180 O O . ALA A 1 259 ? 6.611 -2.780 -21.802 1.00 93.81 259 ALA A O 1
ATOM 2181 N N . GLY A 1 260 ? 8.240 -1.241 -21.610 1.00 92.56 260 GLY A N 1
ATOM 2182 C CA . GLY A 1 260 ? 7.821 -0.448 -22.764 1.00 92.56 260 GLY A CA 1
ATOM 2183 C C . GLY A 1 260 ? 8.441 -0.931 -24.066 1.00 92.56 260 GLY A C 1
ATOM 2184 O O . GLY A 1 260 ? 9.504 -1.549 -24.084 1.00 92.56 260 GLY A O 1
ATOM 2185 N N . GLN A 1 261 ? 7.797 -0.587 -25.179 1.00 94.00 261 GLN A N 1
ATOM 2186 C CA . GLN A 1 261 ? 8.388 -0.778 -26.500 1.00 94.00 261 GLN A CA 1
ATOM 2187 C C . GLN A 1 261 ? 9.336 0.384 -26.842 1.00 94.00 261 GLN A C 1
ATOM 2189 O O . GLN A 1 261 ? 9.046 1.529 -26.483 1.00 94.00 261 GLN A O 1
ATOM 2194 N N . PRO A 1 262 ? 10.452 0.125 -27.545 1.00 96.00 262 PRO A N 1
ATOM 2195 C CA . PRO A 1 262 ? 11.327 1.179 -28.038 1.00 96.00 262 PRO A CA 1
ATOM 2196 C C . PRO A 1 262 ? 10.628 2.104 -29.035 1.00 96.00 262 PRO A C 1
ATOM 2198 O O . PRO A 1 262 ? 10.049 1.658 -30.023 1.00 96.00 262 PRO A O 1
ATOM 2201 N N . VAL A 1 263 ? 10.730 3.410 -28.801 1.00 96.94 263 VAL A N 1
ATOM 2202 C CA . VAL A 1 263 ? 10.181 4.454 -29.672 1.00 96.94 263 VAL A CA 1
ATOM 2203 C C . VAL A 1 263 ? 11.328 5.179 -30.365 1.00 96.94 263 VAL A C 1
ATOM 2205 O O . VAL A 1 263 ? 12.127 5.842 -29.704 1.00 96.94 263 VAL A O 1
ATOM 2208 N N . ASN A 1 264 ? 11.393 5.091 -31.694 1.00 95.00 264 ASN A N 1
ATOM 2209 C CA . ASN A 1 264 ? 12.357 5.842 -32.498 1.00 95.00 264 ASN A CA 1
ATOM 2210 C C . ASN A 1 264 ? 11.952 7.325 -32.557 1.00 95.00 264 ASN A C 1
ATOM 2212 O O . ASN A 1 264 ? 10.856 7.664 -33.001 1.00 95.00 264 ASN A O 1
ATOM 2216 N N . LYS A 1 265 ? 12.837 8.210 -32.100 1.00 95.25 265 LYS A N 1
ATOM 2217 C CA . LYS A 1 265 ? 12.663 9.671 -32.097 1.00 95.25 265 LYS A CA 1
ATOM 2218 C C . LYS A 1 265 ? 13.374 10.363 -33.267 1.00 95.25 265 LYS A C 1
ATOM 2220 O O . LYS A 1 265 ? 13.359 11.588 -33.342 1.00 95.25 265 LYS A O 1
ATOM 2225 N N . GLY A 1 266 ? 13.963 9.596 -34.182 1.00 90.12 266 GLY A N 1
ATOM 2226 C CA . GLY A 1 266 ? 14.743 10.085 -35.316 1.00 90.12 266 GLY A CA 1
ATOM 2227 C C . GLY A 1 266 ? 16.230 10.235 -34.993 1.00 90.12 266 GLY A C 1
ATOM 2228 O O . GLY A 1 266 ? 16.633 10.280 -33.831 1.00 90.12 266 GLY A O 1
ATOM 2229 N N . ASN A 1 267 ? 17.061 10.292 -36.040 1.00 87.50 267 ASN A N 1
ATOM 2230 C CA . ASN A 1 267 ? 18.514 10.506 -35.960 1.00 87.50 267 ASN A CA 1
ATOM 2231 C C . ASN A 1 267 ? 19.250 9.563 -34.984 1.00 87.50 267 ASN A C 1
ATOM 2233 O O . ASN A 1 267 ? 20.190 9.974 -34.309 1.00 87.50 267 ASN A O 1
ATOM 2237 N N . GLY A 1 268 ? 18.813 8.302 -34.890 1.00 90.88 268 GLY A N 1
ATOM 2238 C CA . GLY A 1 268 ? 19.422 7.307 -34.004 1.00 90.88 268 GLY A CA 1
ATOM 2239 C C . GLY A 1 268 ? 19.071 7.460 -32.526 1.00 90.88 268 GLY A C 1
ATOM 2240 O O . GLY A 1 268 ? 19.730 6.851 -31.685 1.00 90.88 268 GLY A O 1
ATOM 2241 N N . HIS A 1 269 ? 18.060 8.258 -32.180 1.00 97.00 269 HIS A N 1
ATOM 2242 C CA . HIS A 1 269 ? 17.584 8.379 -30.808 1.00 97.00 269 HIS A CA 1
ATOM 2243 C C . HIS A 1 269 ? 16.393 7.456 -30.539 1.00 97.00 269 HIS A C 1
ATOM 2245 O O . HIS A 1 269 ? 15.396 7.498 -31.257 1.00 97.00 269 HIS A O 1
ATOM 2251 N N . PHE A 1 270 ? 16.470 6.663 -29.472 1.00 97.88 270 PHE A N 1
ATOM 2252 C CA . PHE A 1 270 ? 15.392 5.789 -29.018 1.00 97.88 270 PHE A CA 1
ATOM 2253 C C . PHE A 1 270 ? 15.030 6.087 -27.567 1.00 97.88 270 PHE A C 1
ATOM 2255 O O . PHE A 1 270 ? 15.903 6.297 -26.727 1.00 97.88 270 PHE A O 1
ATOM 2262 N N . GLU A 1 271 ? 13.738 6.048 -27.257 1.00 97.94 271 GLU A N 1
ATOM 2263 C CA . GLU A 1 271 ? 13.240 6.106 -25.883 1.00 97.94 271 GLU A CA 1
ATOM 2264 C C . GLU A 1 271 ? 12.512 4.814 -25.521 1.00 97.94 271 GLU A C 1
ATOM 2266 O O . GLU A 1 271 ? 11.715 4.310 -26.309 1.00 97.94 271 GLU A O 1
ATOM 2271 N N . ILE A 1 272 ? 12.761 4.296 -24.317 1.00 97.56 272 ILE A N 1
ATOM 2272 C CA . ILE A 1 272 ? 12.058 3.129 -23.771 1.00 97.56 272 ILE A CA 1
ATOM 2273 C C . ILE A 1 272 ? 11.534 3.477 -22.379 1.00 97.56 272 ILE A C 1
ATOM 2275 O O . ILE A 1 272 ? 12.324 3.735 -21.466 1.00 97.56 272 ILE A O 1
ATOM 2279 N N . THR A 1 273 ? 10.219 3.418 -22.181 1.00 96.62 273 THR A N 1
ATOM 2280 C CA . THR A 1 273 ? 9.571 3.774 -20.909 1.00 96.62 273 THR A CA 1
ATOM 2281 C C . THR A 1 273 ? 9.056 2.537 -20.184 1.00 96.62 273 THR A C 1
ATOM 2283 O O . THR A 1 273 ? 8.210 1.844 -20.730 1.00 96.62 273 THR A O 1
ATOM 2286 N N . ASN A 1 274 ? 9.524 2.266 -18.961 1.00 95.56 274 ASN A N 1
ATOM 2287 C CA . ASN A 1 274 ? 8.931 1.214 -18.119 1.00 95.56 274 ASN A CA 1
ATOM 2288 C C . ASN A 1 274 ? 7.992 1.831 -17.087 1.00 95.56 274 ASN A C 1
ATOM 2290 O O . ASN A 1 274 ? 8.358 2.780 -16.392 1.00 95.56 274 ASN A O 1
ATOM 2294 N N . THR A 1 275 ? 6.796 1.267 -16.962 1.00 93.00 275 THR A N 1
ATOM 2295 C CA . THR A 1 275 ? 5.746 1.791 -16.080 1.00 93.00 275 THR A CA 1
ATOM 2296 C C . THR A 1 275 ? 5.649 0.919 -14.837 1.00 93.00 275 THR A C 1
ATOM 2298 O O . THR A 1 275 ? 5.582 -0.312 -14.938 1.00 93.00 275 THR A O 1
ATOM 2301 N N . LYS A 1 276 ? 5.675 1.536 -13.650 1.00 90.62 276 LYS A N 1
ATOM 2302 C CA . LYS A 1 276 ? 5.463 0.822 -12.387 1.00 90.62 276 LYS A CA 1
ATOM 2303 C C . LYS A 1 276 ? 4.027 0.307 -12.335 1.00 90.62 276 LYS A C 1
ATOM 2305 O O . LYS A 1 276 ? 3.091 1.070 -12.565 1.00 90.62 276 LYS A O 1
ATOM 2310 N N . LYS A 1 277 ? 3.859 -0.982 -12.043 1.00 85.06 277 LYS A N 1
ATOM 2311 C CA . LYS A 1 277 ? 2.545 -1.606 -11.876 1.00 85.06 277 LYS A CA 1
ATOM 2312 C C . LYS A 1 277 ? 1.892 -1.061 -10.610 1.00 85.06 277 LYS A C 1
ATOM 2314 O O . LYS A 1 277 ? 2.526 -1.016 -9.554 1.00 85.06 277 LYS A O 1
ATOM 2319 N N . GLU A 1 278 ? 0.634 -0.655 -10.722 1.00 75.81 278 GLU A N 1
ATOM 2320 C CA . GLU A 1 278 ? -0.176 -0.332 -9.552 1.00 75.81 278 GLU A CA 1
ATOM 2321 C C . GLU A 1 278 ? -0.504 -1.621 -8.801 1.00 75.81 278 GLU A C 1
ATOM 2323 O O . GLU A 1 278 ? -0.821 -2.648 -9.408 1.00 75.81 278 GLU A O 1
ATOM 2328 N N . LYS A 1 279 ? -0.384 -1.579 -7.473 1.00 72.25 279 LYS A N 1
ATOM 2329 C CA . LYS A 1 279 ? -0.854 -2.680 -6.636 1.00 72.25 279 LYS A CA 1
ATOM 2330 C C . LYS A 1 279 ? -2.382 -2.610 -6.572 1.00 72.25 279 LYS A C 1
ATOM 2332 O O . LYS A 1 279 ? -2.919 -1.503 -6.493 1.00 72.25 279 LYS A O 1
ATOM 2337 N N . PRO A 1 280 ? -3.087 -3.751 -6.619 1.00 75.81 280 PRO A N 1
ATOM 2338 C CA . PRO A 1 280 ? -4.530 -3.751 -6.455 1.00 75.81 280 PRO A CA 1
ATOM 2339 C C . PRO A 1 280 ? -4.878 -3.203 -5.071 1.00 75.81 280 PRO A C 1
ATOM 2341 O O . PRO A 1 280 ? -4.263 -3.581 -4.073 1.00 75.81 280 PRO A O 1
ATOM 2344 N N . LYS A 1 281 ? -5.866 -2.312 -5.019 1.00 84.50 281 LYS A N 1
ATOM 2345 C CA . LYS A 1 281 ? -6.443 -1.891 -3.746 1.00 84.50 281 LYS A CA 1
ATOM 2346 C C . LYS A 1 281 ? -7.325 -3.003 -3.192 1.00 84.50 281 LYS A C 1
ATOM 2348 O O . LYS A 1 28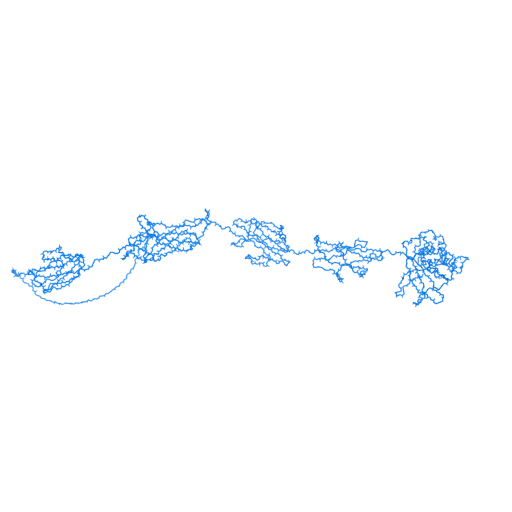1 ? -7.992 -3.718 -3.941 1.00 84.50 281 LYS A O 1
ATOM 2353 N N . ILE A 1 282 ? -7.319 -3.136 -1.876 1.00 89.81 282 ILE A N 1
ATOM 2354 C CA . ILE A 1 282 ? -8.100 -4.107 -1.128 1.00 89.81 282 ILE A CA 1
ATOM 2355 C C . ILE A 1 282 ? -9.358 -3.413 -0.621 1.00 89.81 282 ILE A C 1
ATOM 2357 O O . ILE A 1 282 ? -9.284 -2.471 0.165 1.00 89.81 282 ILE A O 1
ATOM 2361 N N . LYS A 1 283 ? -10.518 -3.893 -1.063 1.00 91.94 283 LYS A N 1
ATOM 2362 C CA . LYS A 1 283 ? -11.807 -3.468 -0.524 1.00 91.94 283 LYS A CA 1
ATOM 2363 C C . LYS A 1 283 ? -11.958 -3.978 0.912 1.00 91.94 283 LYS A C 1
ATOM 2365 O O . LYS A 1 283 ? -11.917 -5.190 1.128 1.00 91.94 283 LYS A O 1
ATOM 2370 N N . VAL A 1 284 ? -12.142 -3.057 1.855 1.00 93.31 284 VAL A N 1
ATOM 2371 C CA . VAL A 1 284 ? -12.402 -3.325 3.276 1.00 93.31 284 VAL A CA 1
ATOM 2372 C C . VAL A 1 284 ? -13.761 -2.744 3.654 1.00 93.31 284 VAL A C 1
ATOM 2374 O O . VAL A 1 284 ? -14.066 -1.597 3.315 1.00 93.31 284 VAL A O 1
ATOM 2377 N N . THR A 1 285 ? -14.564 -3.538 4.355 1.00 93.81 285 THR A N 1
ATOM 2378 C CA . THR A 1 285 ? -15.911 -3.169 4.799 1.00 93.81 285 THR A CA 1
ATOM 2379 C C . THR A 1 285 ? -15.850 -2.636 6.224 1.00 93.81 285 THR A C 1
ATOM 2381 O O . THR A 1 285 ? -15.311 -3.293 7.109 1.00 93.81 285 THR A O 1
ATOM 2384 N N . PHE A 1 286 ? -16.430 -1.468 6.481 1.00 94.12 286 PHE A N 1
ATOM 2385 C CA . PHE A 1 286 ? -16.482 -0.866 7.814 1.00 94.12 286 PHE A CA 1
ATOM 2386 C C . PHE A 1 286 ? -17.905 -0.877 8.352 1.00 94.12 286 PHE A C 1
ATOM 2388 O O . PHE A 1 286 ? -18.825 -0.407 7.680 1.00 94.12 286 PHE A O 1
ATOM 2395 N N . LYS A 1 287 ? -18.080 -1.375 9.577 1.00 93.00 287 LYS A N 1
ATOM 2396 C CA . LYS A 1 287 ? -19.378 -1.506 10.235 1.00 93.00 287 LYS A CA 1
ATOM 2397 C C . LYS A 1 287 ? -19.378 -0.835 11.606 1.00 93.00 287 LYS A C 1
ATOM 2399 O O . LYS A 1 287 ? -18.436 -0.989 12.377 1.00 93.00 287 LYS A O 1
ATOM 2404 N N . LYS A 1 288 ? -20.470 -0.139 11.928 1.00 93.81 288 LYS A N 1
ATOM 2405 C CA . LYS A 1 288 ? -20.749 0.384 13.268 1.00 93.81 288 LYS A CA 1
ATOM 2406 C C . LYS A 1 288 ? -21.942 -0.352 13.856 1.00 93.81 288 LYS A C 1
ATOM 2408 O O . LYS A 1 288 ? -22.983 -0.399 13.202 1.00 93.81 288 LYS A O 1
ATOM 2413 N N . ILE A 1 289 ? -21.803 -0.917 15.054 1.00 92.81 289 ILE A N 1
ATOM 2414 C CA . ILE A 1 289 ? -22.895 -1.632 15.730 1.00 92.81 289 ILE A CA 1
ATOM 2415 C C . ILE A 1 289 ? -23.060 -1.209 17.190 1.00 92.81 289 ILE A C 1
ATOM 2417 O O . ILE A 1 289 ? -22.116 -0.728 17.816 1.00 92.81 289 ILE A O 1
ATOM 2421 N N . ALA A 1 290 ? -24.260 -1.427 17.724 1.00 91.31 290 ALA A N 1
ATOM 2422 C CA . ALA A 1 290 ? -24.554 -1.346 19.151 1.00 91.31 290 ALA A CA 1
ATOM 2423 C C . ALA A 1 290 ? -24.197 -2.669 19.851 1.00 91.31 290 ALA A C 1
ATOM 2425 O O . ALA A 1 290 ? -24.649 -3.730 19.417 1.00 91.31 290 ALA A O 1
ATOM 2426 N N . GLY A 1 291 ? -23.417 -2.618 20.933 1.00 87.69 291 GLY A N 1
ATOM 2427 C CA . GLY A 1 291 ? -22.932 -3.811 21.638 1.00 87.69 291 GLY A CA 1
ATOM 2428 C C . GLY A 1 291 ? -24.012 -4.614 22.369 1.00 87.69 291 GLY A C 1
ATOM 2429 O O . GLY A 1 291 ? -23.842 -5.806 22.597 1.00 87.69 291 GLY A O 1
ATOM 2430 N N . ASP A 1 292 ? -25.148 -3.997 22.705 1.00 82.62 292 ASP A N 1
ATOM 2431 C CA . ASP A 1 292 ? -26.271 -4.651 23.391 1.00 82.62 292 ASP A CA 1
ATOM 2432 C C . ASP A 1 292 ? -27.189 -5.446 22.445 1.00 82.62 292 ASP A C 1
ATOM 2434 O O . ASP A 1 292 ? -27.817 -6.423 22.851 1.00 82.62 292 ASP A O 1
ATOM 2438 N N . THR A 1 293 ? -27.284 -5.036 21.178 1.00 88.19 293 THR A N 1
ATOM 2439 C CA . THR A 1 293 ? -28.235 -5.594 20.202 1.00 88.19 293 THR A CA 1
ATOM 2440 C C . THR A 1 293 ? -27.583 -6.163 18.944 1.00 88.19 293 THR A C 1
ATOM 2442 O O . THR A 1 293 ? -28.276 -6.807 18.155 1.00 88.19 293 THR A O 1
ATOM 2445 N N . ASN A 1 294 ? -26.285 -5.922 18.727 1.00 86.00 294 ASN A N 1
ATOM 2446 C CA . ASN A 1 294 ? -25.536 -6.238 17.502 1.00 86.00 294 ASN A CA 1
ATOM 2447 C C . ASN A 1 294 ? -26.140 -5.654 16.211 1.00 86.00 294 ASN A C 1
ATOM 2449 O O . ASN A 1 294 ? -25.848 -6.122 15.106 1.00 86.00 294 ASN A O 1
ATOM 2453 N N . LYS A 1 295 ? -26.989 -4.627 16.333 1.00 91.00 295 LYS A N 1
ATOM 2454 C CA . LYS A 1 295 ? -27.606 -3.938 15.196 1.00 91.00 295 LYS A CA 1
ATOM 2455 C C . LYS A 1 295 ? -26.737 -2.793 14.702 1.00 91.00 295 LYS A C 1
ATOM 2457 O O . LYS A 1 295 ? -26.055 -2.142 15.490 1.00 91.00 295 LYS A O 1
ATOM 2462 N N . ASP A 1 296 ? -26.818 -2.542 13.401 1.00 93.12 296 ASP A N 1
ATOM 2463 C CA . ASP A 1 296 ? -26.136 -1.442 12.729 1.00 93.12 296 ASP A CA 1
ATOM 2464 C C . ASP A 1 296 ? -26.577 -0.101 13.322 1.00 93.12 296 ASP A C 1
ATOM 2466 O O . ASP A 1 296 ? -27.766 0.135 13.550 1.00 93.12 296 ASP A O 1
ATOM 2470 N N . LEU A 1 297 ? -25.602 0.767 13.581 1.00 91.94 297 LEU A N 1
ATOM 2471 C CA . LEU A 1 297 ? -25.793 1.992 14.345 1.00 91.94 297 LEU A CA 1
ATOM 2472 C C . LEU A 1 297 ? -25.510 3.222 13.473 1.00 91.94 297 LEU A C 1
ATOM 2474 O O . LEU A 1 297 ? -24.553 3.246 12.697 1.00 91.94 297 LEU A O 1
ATOM 2478 N N . ALA A 1 298 ? -26.384 4.224 13.572 1.00 95.00 298 ALA A N 1
ATOM 2479 C CA . ALA A 1 298 ? -26.280 5.502 12.872 1.00 95.00 298 ALA A CA 1
ATOM 2480 C C . ALA A 1 298 ? -25.963 6.631 13.863 1.00 95.00 298 ALA A C 1
ATOM 2482 O O . ALA A 1 298 ? -26.356 6.550 15.024 1.00 95.00 298 ALA A O 1
ATOM 2483 N N . GLY A 1 299 ? -25.325 7.705 13.394 1.00 93.56 299 GLY A N 1
ATOM 2484 C CA . GLY A 1 299 ? -25.064 8.919 14.179 1.00 93.56 299 GLY A CA 1
ATOM 2485 C C . GLY A 1 299 ? -23.651 9.052 14.758 1.00 93.56 299 GLY A C 1
ATOM 2486 O O . GLY A 1 299 ? -23.342 10.104 15.315 1.00 93.56 299 GLY A O 1
ATOM 2487 N N . ALA A 1 300 ? -22.792 8.042 14.594 1.00 96.06 300 ALA A N 1
ATOM 2488 C CA . ALA A 1 300 ? -21.367 8.115 14.933 1.00 96.06 300 ALA A CA 1
ATOM 2489 C C . ALA A 1 300 ? -20.569 8.868 13.861 1.00 96.06 300 ALA A C 1
ATOM 2491 O O . ALA A 1 300 ? -20.833 8.648 12.676 1.00 96.06 300 ALA A O 1
ATOM 2492 N N . HIS A 1 301 ? -19.557 9.649 14.252 1.00 97.69 301 HIS A N 1
ATOM 2493 C CA . HIS A 1 301 ? -18.573 10.250 13.343 1.00 97.69 301 HIS A CA 1
ATOM 2494 C C . HIS A 1 301 ? -17.265 9.454 13.368 1.00 97.69 301 HIS A C 1
ATOM 2496 O O . HIS A 1 301 ? -16.564 9.438 14.383 1.00 97.69 301 HIS A O 1
ATOM 2502 N N . LEU A 1 302 ? -16.935 8.806 12.249 1.00 97.31 302 LEU A N 1
ATOM 2503 C CA . LEU A 1 302 ? -15.760 7.949 12.110 1.00 97.31 302 LEU A CA 1
ATOM 2504 C C . LEU A 1 302 ? -14.684 8.601 11.246 1.00 97.31 302 LEU A C 1
ATOM 2506 O O . LEU A 1 302 ? -14.979 9.203 10.214 1.00 97.31 302 LEU A O 1
ATOM 2510 N N . VAL A 1 303 ? -13.427 8.404 11.635 1.00 97.81 303 VAL A N 1
ATOM 2511 C CA . VAL A 1 303 ? -12.231 8.901 10.953 1.00 97.81 303 VAL A CA 1
ATOM 2512 C C . VAL A 1 303 ? -11.258 7.748 10.732 1.00 97.81 303 VAL A C 1
ATOM 2514 O O . VAL A 1 303 ? -10.804 7.113 11.678 1.00 97.81 303 VAL A O 1
ATOM 2517 N N . LEU A 1 304 ? -10.904 7.487 9.475 1.00 97.81 304 LEU A N 1
ATOM 2518 C CA . LEU A 1 304 ? -9.920 6.483 9.080 1.00 97.81 304 LEU A CA 1
ATOM 2519 C C . LEU A 1 304 ? -8.619 7.165 8.649 1.00 97.81 304 LEU A C 1
ATOM 2521 O O . LEU A 1 304 ? -8.605 7.946 7.690 1.00 97.81 304 LEU A O 1
ATOM 2525 N N . LYS A 1 305 ? -7.513 6.829 9.315 1.00 97.44 305 LYS A N 1
ATOM 2526 C CA . LYS A 1 305 ? -6.163 7.303 8.977 1.00 97.44 305 LYS A CA 1
ATOM 2527 C C . LYS A 1 305 ? -5.249 6.135 8.616 1.00 97.44 305 LYS A C 1
ATOM 2529 O O . LYS A 1 305 ? -5.295 5.098 9.268 1.00 97.44 305 LYS A O 1
ATOM 2534 N N . LYS A 1 306 ? -4.400 6.313 7.602 1.00 95.81 306 LYS A N 1
ATOM 2535 C CA . LYS A 1 306 ? -3.256 5.431 7.323 1.00 95.81 306 LYS A CA 1
ATOM 2536 C C . LYS A 1 306 ? -2.067 5.891 8.152 1.00 95.81 306 LYS A C 1
ATOM 2538 O O . LYS A 1 306 ? -1.758 7.077 8.124 1.00 95.81 306 LYS A O 1
ATOM 2543 N N . ILE A 1 307 ? -1.411 4.976 8.849 1.00 94.56 307 ILE A N 1
ATOM 2544 C CA . ILE A 1 307 ? -0.272 5.259 9.726 1.00 94.56 307 ILE A CA 1
ATOM 2545 C C . ILE A 1 307 ? 1.023 4.840 9.023 1.00 94.56 307 ILE A C 1
ATOM 2547 O O . ILE A 1 307 ? 1.102 3.736 8.479 1.00 94.56 307 ILE A O 1
ATOM 2551 N N . PHE A 1 308 ? 2.020 5.726 9.008 1.00 90.00 308 PHE A N 1
ATOM 2552 C CA . PHE A 1 308 ? 3.356 5.460 8.463 1.00 90.00 308 PHE A CA 1
ATOM 2553 C C . PHE A 1 308 ? 4.370 5.139 9.571 1.00 90.00 308 PHE A C 1
ATOM 2555 O O . PHE A 1 308 ? 4.101 5.343 10.754 1.00 90.00 308 PHE A O 1
ATOM 2562 N N . ASP A 1 309 ? 5.552 4.656 9.181 1.00 82.12 309 ASP A N 1
ATOM 2563 C CA . ASP A 1 309 ? 6.616 4.227 10.104 1.00 82.12 309 ASP A CA 1
ATOM 2564 C C . ASP A 1 309 ? 7.130 5.351 11.023 1.00 82.12 309 ASP A C 1
ATOM 2566 O O . ASP A 1 309 ? 7.663 5.085 12.098 1.00 82.12 309 ASP A O 1
ATOM 2570 N N . ASP A 1 310 ? 6.963 6.612 10.619 1.00 81.69 310 ASP A N 1
ATOM 2571 C CA . ASP A 1 310 ? 7.310 7.800 11.407 1.00 81.69 310 ASP A CA 1
ATOM 2572 C C . ASP A 1 310 ? 6.231 8.184 12.442 1.00 81.69 310 ASP A C 1
ATOM 2574 O O . ASP A 1 310 ? 6.383 9.175 13.156 1.00 81.69 310 ASP A O 1
ATOM 2578 N N . GLY A 1 311 ? 5.142 7.413 12.523 1.00 81.38 311 GLY A N 1
ATOM 2579 C CA . GLY A 1 311 ? 3.992 7.665 13.388 1.00 81.38 311 GLY A CA 1
ATOM 2580 C C . GLY A 1 311 ? 3.011 8.708 12.845 1.00 81.38 311 GLY A C 1
ATOM 2581 O O . GLY A 1 311 ? 1.969 8.932 13.464 1.00 81.38 311 GLY A O 1
ATOM 2582 N N . ASN A 1 312 ? 3.287 9.334 11.695 1.00 84.94 312 ASN A N 1
ATOM 2583 C CA . ASN A 1 312 ? 2.366 10.291 11.092 1.00 84.94 312 ASN A CA 1
ATOM 2584 C C . ASN A 1 312 ? 1.167 9.579 10.451 1.00 84.94 312 ASN A C 1
ATOM 2586 O O . ASN A 1 312 ? 1.287 8.511 9.845 1.00 84.94 312 ASN A O 1
ATOM 2590 N N . GLY A 1 313 ? -0.007 10.206 10.561 1.00 90.25 313 GLY A N 1
ATOM 2591 C CA . GLY A 1 313 ? -1.259 9.707 9.997 1.00 90.25 313 GLY A CA 1
ATOM 2592 C C . GLY A 1 313 ? -1.721 10.509 8.778 1.00 90.25 313 GLY A C 1
ATOM 2593 O O . GLY A 1 313 ? -1.851 11.729 8.857 1.00 90.25 313 GLY A O 1
ATOM 2594 N N . LEU A 1 314 ? -2.045 9.835 7.672 1.00 94.50 314 LEU A N 1
ATOM 2595 C CA . LEU A 1 314 ? -2.747 10.415 6.522 1.00 94.50 314 LEU A CA 1
ATOM 2596 C C . LEU A 1 314 ? -4.247 10.134 6.627 1.00 94.50 314 LEU A C 1
ATOM 2598 O O . LEU A 1 314 ? -4.648 8.974 6.687 1.00 94.50 314 LEU A O 1
ATOM 2602 N N . LEU A 1 315 ? -5.078 11.178 6.594 1.00 95.75 315 LEU A N 1
ATOM 2603 C CA . LEU A 1 315 ? -6.534 11.034 6.520 1.00 95.75 315 LEU A CA 1
ATOM 2604 C C . LEU A 1 315 ? -6.940 10.348 5.208 1.00 95.75 315 LEU A C 1
ATOM 2606 O O . LEU A 1 315 ? -6.632 10.842 4.125 1.00 95.75 315 LEU A O 1
ATOM 2610 N N . ILE A 1 316 ? -7.652 9.228 5.321 1.00 97.25 316 ILE A N 1
ATOM 2611 C CA . ILE A 1 316 ? -8.172 8.462 4.182 1.00 97.25 316 ILE A CA 1
ATOM 2612 C C . ILE A 1 316 ? -9.633 8.806 3.937 1.00 97.25 316 ILE A C 1
ATOM 2614 O O . ILE A 1 316 ? -10.032 9.071 2.805 1.00 97.25 316 ILE A O 1
ATOM 2618 N N . LYS A 1 317 ? -10.437 8.798 5.003 1.00 97.62 317 LYS A N 1
ATOM 2619 C CA . LYS A 1 317 ? -11.860 9.122 4.945 1.00 97.62 317 LYS A CA 1
ATOM 2620 C C . LYS A 1 317 ? -12.363 9.528 6.323 1.00 97.62 317 LYS A C 1
ATOM 2622 O O . LYS A 1 317 ? -11.875 9.018 7.325 1.00 97.62 317 LYS A O 1
ATOM 2627 N N . GLN A 1 318 ? -13.372 10.386 6.351 1.00 97.75 318 GLN A N 1
ATOM 2628 C CA . GLN A 1 318 ? -14.205 10.633 7.523 1.00 97.75 318 GLN A CA 1
ATOM 2629 C C . GLN A 1 318 ? -15.674 10.620 7.098 1.00 97.75 318 GLN A C 1
ATOM 2631 O O . GLN A 1 318 ? -15.983 11.049 5.980 1.00 97.75 318 GLN A O 1
ATOM 2636 N N . TRP A 1 319 ? -16.560 10.064 7.920 1.00 97.81 319 TRP A N 1
ATOM 2637 C CA . TRP A 1 319 ? -17.980 9.944 7.588 1.00 97.81 319 TRP A CA 1
ATOM 2638 C C . TRP A 1 319 ? -18.861 9.789 8.825 1.00 97.81 319 TRP A C 1
ATOM 2640 O O . TRP A 1 319 ? -18.442 9.222 9.833 1.00 97.81 319 TRP A O 1
ATOM 2650 N N . ASP A 1 320 ? -20.110 10.236 8.700 1.00 97.25 320 ASP A N 1
ATOM 2651 C CA . ASP A 1 320 ? -21.165 9.926 9.658 1.00 97.25 320 ASP A CA 1
ATOM 2652 C C . ASP A 1 320 ? -21.828 8.594 9.294 1.00 97.25 320 ASP A C 1
ATOM 2654 O O . ASP A 1 320 ? -22.148 8.318 8.133 1.00 97.25 320 ASP A O 1
ATOM 2658 N N . THR A 1 321 ? -22.022 7.740 10.289 1.00 96.25 321 THR A N 1
ATOM 2659 C CA . THR A 1 321 ? -22.666 6.438 10.110 1.00 96.25 321 THR A CA 1
ATOM 2660 C C . THR A 1 321 ? -24.168 6.605 9.901 1.00 96.25 321 THR A C 1
ATOM 2662 O O . THR A 1 321 ? -24.834 7.378 10.590 1.00 96.25 321 THR A O 1
ATOM 2665 N N . ILE A 1 322 ? -24.719 5.847 8.953 1.00 95.00 322 ILE A N 1
ATOM 2666 C CA . ILE A 1 322 ? -26.148 5.869 8.598 1.00 95.00 322 ILE A CA 1
ATOM 2667 C C . ILE A 1 322 ? -26.856 4.543 8.919 1.00 95.00 322 ILE A C 1
ATOM 2669 O O . ILE A 1 322 ? -27.948 4.290 8.420 1.00 95.00 322 ILE A O 1
ATOM 2673 N N . GLY A 1 323 ? -26.226 3.676 9.722 1.00 91.44 323 GLY A N 1
ATOM 2674 C CA . GLY A 1 323 ? -26.738 2.333 10.012 1.00 91.44 323 GLY A CA 1
ATOM 2675 C C . GLY A 1 323 ? -26.577 1.351 8.846 1.00 91.44 323 GLY A C 1
ATOM 2676 O O . GLY A 1 323 ? -27.376 0.431 8.709 1.00 91.44 323 GLY A O 1
ATOM 2677 N N . GLN A 1 324 ? -25.576 1.566 7.985 1.00 92.69 324 GLN A N 1
ATOM 2678 C CA . GLN A 1 324 ? -25.190 0.653 6.906 1.00 92.69 324 GLN A CA 1
ATOM 2679 C C . GLN A 1 324 ? -23.658 0.552 6.816 1.00 92.69 324 GLN A C 1
ATOM 2681 O O . GLN A 1 324 ? -22.981 1.545 7.116 1.00 92.69 324 GLN A O 1
ATOM 2686 N N . PRO A 1 325 ? -23.100 -0.598 6.387 1.00 93.56 325 PRO A N 1
ATOM 2687 C CA . PRO A 1 325 ? -21.666 -0.738 6.155 1.00 93.56 325 PRO A CA 1
ATOM 2688 C C . PRO A 1 325 ? -21.148 0.165 5.028 1.00 93.56 325 PRO A C 1
ATOM 2690 O O . PRO A 1 325 ? -21.876 0.495 4.091 1.00 93.56 325 PRO A O 1
ATOM 2693 N N . VAL A 1 326 ? -19.868 0.532 5.101 1.00 95.12 326 VAL A N 1
ATOM 2694 C CA . VAL A 1 326 ? -19.180 1.341 4.082 1.00 95.12 326 VAL A CA 1
ATOM 2695 C C . VAL A 1 326 ? -17.972 0.584 3.545 1.00 95.12 326 VAL A C 1
ATOM 2697 O O . VAL A 1 326 ? -17.077 0.232 4.306 1.00 95.12 326 VAL A O 1
ATOM 2700 N N . ASP A 1 327 ? -17.912 0.412 2.227 1.00 95.62 327 ASP A N 1
ATOM 2701 C CA . ASP A 1 327 ? -16.737 -0.126 1.538 1.00 95.62 327 ASP A CA 1
ATOM 2702 C C . ASP A 1 327 ? -15.707 0.981 1.278 1.00 95.62 327 ASP A C 1
ATOM 2704 O O . ASP A 1 327 ? -16.047 2.071 0.794 1.00 95.62 327 ASP A O 1
ATOM 2708 N N . ILE A 1 328 ? -14.433 0.696 1.550 1.00 95.50 328 ILE A N 1
ATOM 2709 C CA . ILE A 1 328 ? -13.309 1.581 1.228 1.00 95.50 328 ILE A CA 1
ATOM 2710 C C . ILE A 1 328 ? -12.171 0.755 0.618 1.00 95.50 328 ILE A C 1
ATOM 2712 O O . ILE A 1 328 ? -11.760 -0.259 1.176 1.00 95.50 328 ILE A O 1
ATOM 2716 N N . ASP A 1 329 ? -11.645 1.213 -0.519 1.00 94.44 329 ASP A N 1
ATOM 2717 C CA . ASP A 1 329 ? -10.491 0.605 -1.184 1.00 94.44 329 ASP A CA 1
ATOM 2718 C C . ASP A 1 329 ? -9.182 1.122 -0.569 1.00 94.44 329 ASP A C 1
ATOM 2720 O O . ASP A 1 329 ? -8.836 2.302 -0.705 1.00 94.44 329 ASP A O 1
ATOM 2724 N N . LEU A 1 330 ? -8.443 0.233 0.095 1.00 93.25 330 LEU A N 1
ATOM 2725 C CA . LEU A 1 330 ? -7.212 0.535 0.823 1.00 93.25 330 LEU A CA 1
ATOM 2726 C C . LEU A 1 330 ? -5.983 -0.079 0.149 1.00 93.25 330 LEU A C 1
ATOM 2728 O O . LEU A 1 330 ? -6.040 -1.157 -0.432 1.00 93.25 330 LEU A O 1
ATOM 2732 N N . ASP A 1 331 ? -4.844 0.598 0.254 1.00 91.44 331 ASP A N 1
ATOM 2733 C CA . ASP A 1 331 ? -3.548 -0.012 -0.050 1.00 91.44 331 ASP A CA 1
ATOM 2734 C C . ASP A 1 331 ? -3.089 -0.868 1.142 1.00 91.44 331 ASP A C 1
ATOM 2736 O O . ASP A 1 331 ? -3.456 -0.584 2.281 1.00 91.44 331 ASP A O 1
ATOM 2740 N N . ALA A 1 332 ? -2.190 -1.830 0.925 1.00 89.25 332 ALA A N 1
ATOM 2741 C CA . ALA A 1 332 ? -1.535 -2.524 2.035 1.00 89.25 332 ALA A CA 1
ATOM 2742 C C . ALA A 1 332 ? -0.832 -1.531 2.994 1.00 89.25 332 ALA A C 1
ATOM 2744 O O . ALA A 1 332 ? -0.279 -0.502 2.564 1.00 89.25 332 ALA A O 1
ATOM 2745 N N . GLY A 1 333 ? -0.870 -1.815 4.296 1.00 91.50 333 GLY A N 1
ATOM 2746 C CA . GLY A 1 333 ? -0.275 -0.978 5.343 1.00 91.50 333 GLY A CA 1
ATOM 2747 C C . GLY A 1 333 ? -1.099 -0.880 6.628 1.00 91.50 333 GLY A C 1
ATOM 2748 O O . GLY A 1 333 ? -2.142 -1.515 6.764 1.00 91.50 333 GLY A O 1
ATOM 2749 N N . SER A 1 334 ? -0.614 -0.064 7.565 1.00 93.31 334 SER A N 1
ATOM 2750 C CA . SER A 1 334 ? -1.222 0.155 8.884 1.00 93.31 334 SER A CA 1
ATOM 2751 C C . SER A 1 334 ? -2.271 1.265 8.859 1.00 93.31 334 SER A C 1
ATOM 2753 O O . SER A 1 334 ? -2.073 2.304 8.226 1.00 93.31 334 SER A O 1
ATOM 2755 N N . TYR A 1 335 ? -3.365 1.076 9.591 1.00 95.19 335 TYR A N 1
ATOM 2756 C CA . TYR A 1 335 ? -4.486 2.004 9.679 1.00 95.19 335 TYR A CA 1
ATOM 2757 C C . TYR A 1 335 ? -5.017 2.112 11.110 1.00 95.19 335 TYR A C 1
ATOM 2759 O O . TYR A 1 335 ? -4.899 1.177 11.903 1.00 95.19 335 TYR A O 1
ATOM 2767 N N . THR A 1 336 ? -5.655 3.242 11.409 1.00 95.00 336 THR A N 1
ATOM 2768 C CA . THR A 1 336 ? -6.425 3.464 12.635 1.00 95.00 336 THR A CA 1
ATOM 2769 C C . THR A 1 336 ? -7.794 4.030 12.278 1.00 95.00 336 THR A C 1
ATOM 2771 O O . THR A 1 336 ? -7.891 5.031 11.563 1.00 95.00 336 THR A O 1
ATOM 2774 N N . LEU A 1 337 ? -8.844 3.384 12.779 1.00 95.88 337 LEU A N 1
ATOM 2775 C CA . LEU A 1 337 ? -10.218 3.865 12.773 1.00 95.88 337 LEU A CA 1
ATOM 2776 C C . LEU A 1 337 ? -10.519 4.492 14.135 1.00 95.88 337 LEU A C 1
ATOM 2778 O O . LEU A 1 337 ? -10.369 3.843 15.167 1.00 95.88 337 LEU A O 1
ATOM 2782 N N . THR A 1 338 ? -10.949 5.745 14.142 1.00 95.44 338 THR A N 1
ATOM 2783 C CA . THR A 1 338 ? -11.270 6.505 15.351 1.00 95.44 338 THR A CA 1
ATOM 2784 C C . THR A 1 338 ? -12.715 6.959 15.296 1.00 95.44 338 THR A C 1
ATOM 2786 O O . THR A 1 338 ? -13.159 7.470 14.269 1.00 95.44 338 THR A O 1
ATOM 2789 N N . GLU A 1 339 ? -13.432 6.809 16.403 1.00 96.25 339 GLU A N 1
ATOM 2790 C CA . GLU A 1 339 ? -14.696 7.499 16.611 1.00 96.25 339 GLU A CA 1
ATOM 2791 C C . GLU A 1 339 ? -14.422 8.843 17.291 1.00 96.25 339 GLU A C 1
ATOM 2793 O O . GLU A 1 339 ? -13.852 8.893 18.378 1.00 96.25 339 GLU A O 1
ATOM 2798 N N . GLU A 1 340 ? -14.784 9.947 16.637 1.00 96.12 340 GLU A N 1
ATOM 2799 C CA . GLU A 1 340 ? -14.646 11.293 17.218 1.00 96.12 340 GLU A CA 1
ATOM 2800 C C . GLU A 1 340 ? -15.954 11.783 17.853 1.00 96.12 340 GLU A C 1
ATOM 2802 O O . GLU A 1 340 ? -15.949 12.701 18.674 1.00 96.12 340 GLU A O 1
ATOM 2807 N N . LYS A 1 341 ? -17.082 11.158 17.497 1.00 94.81 341 LYS A N 1
ATOM 2808 C CA . LYS A 1 341 ? -18.392 11.425 18.088 1.00 94.81 341 LYS A CA 1
ATOM 2809 C C . LYS A 1 341 ? -19.208 10.138 18.139 1.00 94.81 341 LYS A C 1
ATOM 2811 O O . LYS A 1 341 ? -19.477 9.567 17.087 1.00 94.81 341 LYS A O 1
ATOM 2816 N N . ALA A 1 342 ? -19.642 9.748 19.333 1.00 93.25 342 ALA A N 1
ATOM 2817 C CA . ALA A 1 342 ? -20.557 8.629 19.525 1.00 93.25 342 ALA A CA 1
ATOM 2818 C C . ALA A 1 342 ? -22.001 9.001 19.121 1.00 93.25 342 ALA A C 1
ATOM 2820 O O . ALA A 1 342 ? -22.380 10.178 19.200 1.00 93.25 342 ALA A O 1
ATOM 2821 N N . PRO A 1 343 ? -22.834 8.023 18.736 1.00 93.38 343 PRO A N 1
ATOM 2822 C CA . PRO A 1 343 ? -24.278 8.182 18.612 1.00 93.38 343 PRO A CA 1
ATOM 2823 C C . PRO A 1 343 ? -24.937 8.597 19.934 1.00 93.38 343 PRO A C 1
ATOM 2825 O O . PRO A 1 343 ? -24.462 8.271 21.024 1.00 93.38 343 PRO A O 1
ATOM 2828 N N . ASP A 1 344 ? -26.090 9.260 19.848 1.00 87.94 344 ASP A N 1
ATOM 2829 C CA . ASP A 1 344 ? -26.849 9.662 21.034 1.00 87.94 344 ASP A CA 1
ATOM 2830 C C . ASP A 1 344 ? -27.235 8.440 21.887 1.00 87.94 344 ASP A C 1
ATOM 2832 O O . ASP A 1 344 ? -27.835 7.478 21.401 1.00 87.94 344 ASP A O 1
ATOM 2836 N N . GLY A 1 345 ? -26.906 8.486 23.181 1.00 85.38 345 GLY A N 1
ATOM 2837 C CA . GLY A 1 345 ? -27.167 7.391 24.119 1.00 85.38 345 GLY A CA 1
ATOM 2838 C C . GLY A 1 345 ? -26.074 6.319 24.184 1.00 85.38 345 GLY A C 1
ATOM 2839 O O . GLY A 1 345 ? -26.281 5.311 24.859 1.00 85.38 345 GLY A O 1
ATOM 2840 N N . TYR A 1 346 ? -24.922 6.528 23.540 1.00 90.12 346 TYR A N 1
ATOM 2841 C CA . TYR A 1 346 ? -23.785 5.604 23.528 1.00 90.12 346 TYR A CA 1
ATOM 2842 C C . TYR A 1 346 ? -22.483 6.277 23.991 1.00 90.12 346 TYR A C 1
ATOM 2844 O O . TYR A 1 346 ? -22.338 7.498 23.934 1.00 90.12 346 TYR A O 1
ATOM 2852 N N . MET A 1 347 ? -21.555 5.476 24.517 1.00 88.69 347 MET A N 1
ATOM 2853 C CA . MET A 1 347 ? -20.210 5.913 24.902 1.00 88.69 347 MET A CA 1
ATOM 2854 C C . MET A 1 347 ? -19.274 5.894 23.691 1.00 88.69 347 MET A C 1
ATOM 2856 O O . MET A 1 347 ? -19.460 5.083 22.791 1.00 88.69 347 MET A O 1
ATOM 2860 N N . LEU A 1 348 ? -18.256 6.761 23.705 1.00 90.44 348 LEU A N 1
ATOM 2861 C CA . LEU A 1 348 ? -17.236 6.821 22.656 1.00 90.44 348 LEU A CA 1
ATOM 2862 C C . LEU A 1 348 ? -16.393 5.538 22.638 1.00 90.44 348 LEU A C 1
ATOM 2864 O O . LEU A 1 348 ? -15.793 5.188 23.658 1.00 90.44 348 LEU A O 1
ATOM 2868 N N . ALA A 1 349 ? -16.323 4.868 21.490 1.00 89.44 349 ALA A N 1
ATOM 2869 C CA . ALA A 1 349 ? -15.502 3.680 21.300 1.00 89.44 349 ALA A CA 1
ATOM 2870 C C . ALA A 1 349 ? -14.000 4.004 21.274 1.00 89.44 349 ALA A C 1
ATOM 2872 O O . ALA A 1 349 ? -13.558 5.053 20.792 1.00 89.44 349 ALA A O 1
ATOM 2873 N N . ALA A 1 350 ? -13.185 3.062 21.756 1.00 90.12 350 ALA A N 1
ATOM 2874 C CA . ALA A 1 350 ? -11.735 3.153 21.636 1.00 90.12 350 ALA A CA 1
ATOM 2875 C C . ALA A 1 350 ? -11.290 3.055 20.157 1.00 90.12 350 ALA A C 1
ATOM 2877 O O . ALA A 1 350 ? -11.931 2.358 19.364 1.00 90.12 350 ALA A O 1
ATOM 2878 N N . PRO A 1 351 ? -10.191 3.723 19.752 1.00 92.25 351 PRO A N 1
ATOM 2879 C CA . PRO A 1 351 ? -9.671 3.609 18.392 1.00 92.25 351 PRO A CA 1
ATOM 2880 C C . PRO A 1 351 ? -9.226 2.183 18.052 1.00 92.25 351 PRO A C 1
ATOM 2882 O O . PRO A 1 351 ? -8.463 1.572 18.795 1.00 92.25 351 PRO A O 1
ATOM 2885 N N . VAL A 1 352 ? -9.607 1.698 16.871 1.00 91.25 352 VAL A N 1
ATOM 2886 C CA . VAL A 1 352 ? -9.230 0.370 16.370 1.00 91.25 352 VAL A CA 1
ATOM 2887 C C . VAL A 1 352 ? -8.060 0.511 15.405 1.00 91.25 352 VAL A C 1
ATOM 2889 O O . VAL A 1 352 ? -8.175 1.180 14.377 1.00 91.25 352 VAL A O 1
ATOM 2892 N N . SER A 1 353 ? -6.934 -0.133 15.707 1.00 91.88 353 SER A N 1
ATOM 2893 C CA . SER A 1 353 ? -5.787 -0.207 14.791 1.00 91.88 353 SER A CA 1
ATOM 2894 C C . SER A 1 353 ? -5.762 -1.545 14.059 1.00 91.88 353 SER A C 1
ATOM 2896 O O . SER A 1 353 ? -6.084 -2.570 14.646 1.00 91.88 353 SER A O 1
ATOM 2898 N N . PHE A 1 354 ? -5.382 -1.551 12.782 1.00 91.50 354 PHE A N 1
ATOM 2899 C CA . PHE A 1 354 ? -5.320 -2.764 11.963 1.00 91.50 354 PHE A CA 1
ATOM 2900 C C . PHE A 1 354 ? -4.279 -2.643 10.845 1.00 91.50 354 PHE A C 1
ATOM 2902 O O . PHE A 1 354 ? -3.876 -1.543 10.464 1.00 91.50 354 PHE A O 1
ATOM 2909 N N . TYR A 1 355 ? -3.840 -3.779 10.310 1.00 90.56 355 TYR A N 1
ATOM 2910 C CA . TYR A 1 355 ? -2.923 -3.870 9.178 1.00 90.56 355 TYR A CA 1
ATOM 2911 C C . TYR A 1 355 ? -3.586 -4.616 8.021 1.00 90.56 355 TYR A C 1
ATOM 2913 O O . TYR A 1 355 ? -4.195 -5.662 8.228 1.00 90.56 355 TYR A O 1
ATOM 2921 N N . VAL A 1 356 ? -3.463 -4.079 6.809 1.00 91.00 356 VAL A N 1
ATOM 2922 C CA . VAL A 1 356 ? -3.922 -4.722 5.571 1.00 91.00 356 VAL A CA 1
ATOM 2923 C C . VAL A 1 356 ? -2.710 -5.311 4.854 1.00 91.00 356 VAL A C 1
ATOM 2925 O O . VAL A 1 356 ? -1.801 -4.570 4.472 1.00 91.00 356 VAL A O 1
ATOM 2928 N N . GLU A 1 357 ? -2.695 -6.628 4.666 1.00 87.56 357 GLU A N 1
ATOM 2929 C CA . GLU A 1 357 ? -1.637 -7.350 3.954 1.00 87.56 357 GLU A CA 1
ATOM 2930 C C . GLU A 1 357 ? -1.772 -7.229 2.426 1.00 87.56 357 GLU A C 1
ATOM 2932 O O . GLU A 1 357 ? -2.806 -6.820 1.893 1.00 87.56 357 GLU A O 1
ATOM 2937 N N . GLU A 1 358 ? -0.712 -7.583 1.687 1.00 84.56 358 GLU A N 1
ATOM 2938 C CA . GLU A 1 358 ? -0.704 -7.493 0.215 1.00 84.56 358 GLU A CA 1
ATOM 2939 C C . GLU A 1 358 ? -1.664 -8.474 -0.473 1.00 84.56 358 GLU A C 1
ATOM 2941 O O . GLU A 1 358 ? -2.137 -8.193 -1.575 1.00 84.56 358 GLU A O 1
ATOM 2946 N N . ASP A 1 359 ? -1.970 -9.607 0.159 1.00 81.06 359 ASP A N 1
ATOM 2947 C CA . ASP A 1 359 ? -2.982 -10.566 -0.305 1.00 81.06 359 ASP A CA 1
ATOM 2948 C C . ASP A 1 359 ? -4.415 -10.174 0.118 1.00 81.06 359 ASP A C 1
ATOM 2950 O O . ASP A 1 359 ? -5.406 -10.778 -0.309 1.00 81.06 359 ASP A O 1
ATOM 2954 N N . GLY A 1 360 ? -4.532 -9.101 0.906 1.00 79.12 360 GLY A N 1
ATOM 2955 C CA . GLY A 1 360 ? -5.770 -8.549 1.425 1.00 79.12 360 GLY A CA 1
ATOM 2956 C C . GLY A 1 360 ? -6.287 -9.197 2.699 1.00 79.12 360 GLY A C 1
ATOM 2957 O O . GLY A 1 360 ? -7.446 -8.949 3.037 1.00 79.12 360 GLY A O 1
ATOM 2958 N N . GLN A 1 361 ? -5.474 -9.992 3.395 1.00 83.38 361 GLN A N 1
ATOM 2959 C CA . GLN A 1 361 ? -5.744 -10.373 4.777 1.00 83.38 361 GLN A CA 1
ATOM 2960 C C . GLN A 1 361 ? -5.688 -9.139 5.698 1.00 83.38 361 GLN A C 1
ATOM 2962 O O . GLN A 1 361 ? -4.921 -8.202 5.473 1.00 83.38 361 GLN A O 1
ATOM 2967 N N . ILE A 1 362 ? -6.539 -9.118 6.729 1.00 87.00 362 ILE A N 1
ATOM 2968 C CA . ILE A 1 362 ? -6.554 -8.069 7.754 1.00 87.00 362 ILE A CA 1
ATOM 2969 C C . ILE A 1 362 ? -6.009 -8.649 9.058 1.00 87.00 362 ILE A C 1
ATOM 2971 O O . ILE A 1 362 ? -6.497 -9.670 9.541 1.00 87.00 362 ILE A O 1
ATOM 2975 N N . ILE A 1 363 ? -5.023 -7.971 9.641 1.00 84.44 363 ILE A N 1
ATOM 2976 C CA . ILE A 1 363 ? -4.427 -8.311 10.932 1.00 84.44 363 ILE A CA 1
ATOM 2977 C C . ILE A 1 363 ? -4.825 -7.253 11.961 1.00 84.44 363 ILE A C 1
ATOM 2979 O O . ILE A 1 363 ? -4.589 -6.060 11.766 1.00 84.44 363 ILE A O 1
ATOM 2983 N N . LEU A 1 364 ? -5.377 -7.700 13.087 1.00 81.31 364 LEU A N 1
ATOM 2984 C CA . LEU A 1 364 ? -5.600 -6.877 14.274 1.00 81.31 364 LEU A CA 1
ATOM 2985 C C . LEU A 1 364 ? -4.432 -7.068 15.265 1.00 81.31 364 LEU A C 1
ATOM 2987 O O . LEU A 1 364 ? -3.919 -8.185 15.397 1.00 81.31 364 LEU A O 1
ATOM 2991 N N . PRO A 1 365 ? -3.971 -6.013 15.959 1.00 69.06 365 PRO A N 1
ATOM 2992 C CA . PRO A 1 365 ? -2.961 -6.139 17.002 1.00 69.06 365 PRO A CA 1
ATOM 2993 C C . PRO A 1 365 ? -3.486 -7.028 18.143 1.00 69.06 365 PRO A C 1
ATOM 2995 O O . PRO A 1 365 ? -4.623 -6.893 18.584 1.00 69.06 365 PRO A O 1
ATOM 2998 N N . LYS A 1 366 ? -2.657 -7.967 18.617 1.00 50.78 366 LYS A N 1
ATOM 2999 C CA . LYS A 1 366 ? -3.012 -8.899 19.704 1.00 50.78 366 LYS A CA 1
ATOM 3000 C C . LYS A 1 366 ? -3.347 -8.132 20.990 1.00 50.78 366 LYS A C 1
ATOM 3002 O O . LYS A 1 366 ? -2.460 -7.472 21.527 1.00 50.78 366 LYS A O 1
ATOM 3007 N N . GLY A 1 367 ? -4.563 -8.296 21.518 1.00 47.47 367 GLY A N 1
ATOM 3008 C CA . GLY A 1 367 ? -4.934 -7.765 22.838 1.00 47.47 367 GLY A CA 1
ATOM 3009 C C . GLY A 1 367 ? -6.421 -7.499 23.088 1.00 47.47 367 GLY A C 1
ATOM 3010 O O . GLY A 1 367 ? -6.785 -7.316 24.242 1.00 47.47 367 GLY A O 1
ATOM 3011 N N . GLU A 1 368 ? -7.274 -7.515 22.065 1.00 43.75 368 GLU A N 1
ATOM 3012 C CA . GLU A 1 368 ? -8.724 -7.325 22.213 1.00 43.75 368 GLU A CA 1
ATOM 3013 C C . GLU A 1 368 ? -9.465 -8.560 21.684 1.00 43.75 368 GLU A C 1
ATOM 3015 O O . GLU A 1 368 ? -9.045 -9.145 20.683 1.00 43.75 368 GLU A O 1
ATOM 3020 N N . ASP A 1 369 ? -10.526 -8.981 22.383 1.00 37.59 369 ASP A N 1
ATOM 3021 C CA . ASP A 1 369 ? -11.396 -10.119 22.049 1.00 37.59 369 ASP A CA 1
ATOM 3022 C C . ASP A 1 369 ? -12.158 -9.874 20.735 1.00 37.59 369 ASP A C 1
ATOM 3024 O O . ASP A 1 369 ? -13.361 -9.623 20.708 1.00 37.59 369 ASP A O 1
ATOM 3028 N N . LEU A 1 370 ? -11.444 -9.922 19.615 1.00 47.09 370 LEU A N 1
ATOM 3029 C CA . LEU A 1 370 ? -12.001 -9.808 18.278 1.00 47.09 370 LEU A CA 1
ATOM 3030 C C . LEU A 1 370 ? -11.516 -11.006 17.471 1.00 47.09 370 LEU A C 1
ATOM 3032 O O . LEU A 1 370 ? -10.354 -11.097 17.069 1.00 47.09 370 LEU A O 1
ATOM 3036 N N . GLU A 1 371 ? -12.423 -11.957 17.251 1.00 44.47 371 GLU A N 1
ATOM 3037 C CA . GLU A 1 371 ? -12.238 -12.989 16.240 1.00 44.47 371 GLU A CA 1
ATOM 3038 C C . GLU A 1 371 ? -11.928 -12.289 14.913 1.00 44.47 371 GLU A C 1
ATOM 3040 O O . GLU A 1 371 ? -12.719 -11.478 14.429 1.00 44.47 371 GLU A O 1
ATOM 3045 N N . ALA A 1 372 ? -10.758 -12.569 14.337 1.00 43.31 372 ALA A N 1
ATOM 3046 C CA . ALA A 1 372 ? -10.404 -12.088 13.012 1.00 43.31 372 ALA A CA 1
ATOM 3047 C C . ALA A 1 372 ? -11.444 -12.622 12.017 1.00 43.31 372 ALA A C 1
ATOM 3049 O O . ALA A 1 372 ? -11.392 -13.786 11.611 1.00 43.31 372 ALA A O 1
ATOM 3050 N N . GLN A 1 373 ? -12.418 -11.792 11.647 1.00 51.06 373 GLN A N 1
ATOM 3051 C CA . GLN A 1 373 ? -13.344 -12.147 10.588 1.00 51.06 373 GLN A CA 1
ATOM 3052 C C . GLN A 1 373 ? -12.541 -12.141 9.290 1.00 51.06 373 GLN A C 1
ATOM 3054 O O . GLN A 1 373 ? -12.051 -11.119 8.812 1.00 51.06 373 GLN A O 1
ATOM 3059 N N . ASN A 1 374 ? -12.353 -13.334 8.732 1.00 57.06 374 ASN A N 1
ATOM 3060 C CA . ASN A 1 374 ? -11.598 -13.579 7.505 1.00 57.06 374 ASN A CA 1
ATOM 3061 C C . ASN A 1 374 ? -12.315 -13.021 6.247 1.00 57.06 374 ASN A C 1
ATOM 3063 O O . ASN A 1 374 ? -12.039 -13.441 5.126 1.00 57.06 374 ASN A O 1
ATOM 3067 N N . ASP A 1 375 ? -13.283 -12.118 6.433 1.00 74.94 375 ASP A N 1
ATOM 3068 C CA . ASP A 1 375 ? -14.208 -11.572 5.438 1.00 74.94 375 ASP A CA 1
ATOM 3069 C C . ASP A 1 375 ? -13.882 -10.119 5.032 1.00 74.94 375 ASP A C 1
ATOM 3071 O O . ASP A 1 375 ? -14.610 -9.531 4.234 1.00 74.94 375 ASP A O 1
ATOM 3075 N N . LYS A 1 376 ? -12.765 -9.562 5.527 1.00 86.50 376 LYS A N 1
ATOM 3076 C CA . LYS A 1 376 ? -12.316 -8.176 5.285 1.00 86.50 376 LYS A CA 1
ATOM 3077 C C . LYS A 1 376 ? -13.240 -7.110 5.894 1.00 86.50 376 LYS A C 1
ATOM 3079 O O . LYS A 1 376 ? -13.298 -5.988 5.381 1.00 86.50 376 LYS A O 1
ATOM 3084 N N . THR A 1 377 ? -13.923 -7.437 6.992 1.00 88.06 377 THR A N 1
ATOM 3085 C CA . THR A 1 377 ? -14.775 -6.504 7.738 1.00 88.06 377 THR A CA 1
ATOM 3086 C C . THR A 1 377 ? -14.090 -5.990 9.010 1.00 88.06 377 THR A C 1
ATOM 3088 O O . THR A 1 377 ? -13.588 -6.760 9.824 1.00 88.06 377 THR A O 1
ATOM 3091 N N . ILE A 1 378 ? -14.116 -4.672 9.221 1.00 90.50 378 ILE A N 1
ATOM 3092 C CA . ILE A 1 378 ? -13.769 -4.009 10.485 1.00 90.50 378 ILE A CA 1
ATOM 3093 C C . ILE A 1 378 ? -15.063 -3.553 11.161 1.00 90.50 378 ILE A C 1
ATOM 3095 O O . ILE A 1 378 ? -15.792 -2.721 10.616 1.00 90.50 378 ILE A O 1
ATOM 3099 N N . THR A 1 379 ? -15.339 -4.070 12.359 1.00 90.00 379 THR A N 1
ATOM 3100 C CA . THR A 1 379 ? -16.523 -3.703 13.148 1.00 90.00 379 THR A CA 1
ATOM 3101 C C . THR A 1 379 ? -16.121 -2.882 14.367 1.00 90.00 379 THR A C 1
ATOM 3103 O O . THR A 1 379 ? -15.297 -3.318 15.162 1.00 90.00 379 THR A O 1
ATOM 3106 N N . MET A 1 380 ? -16.731 -1.709 14.529 1.00 91.44 380 MET A N 1
ATOM 3107 C CA . MET A 1 380 ? -16.581 -0.853 15.703 1.00 91.44 380 MET A CA 1
ATOM 3108 C C . MET A 1 380 ? -17.871 -0.863 16.529 1.00 91.44 380 MET A C 1
ATOM 3110 O O . MET A 1 380 ? -18.959 -0.532 16.039 1.00 91.44 380 MET A O 1
ATOM 3114 N N . VAL A 1 381 ? -17.747 -1.250 17.794 1.00 91.19 381 VAL A N 1
ATOM 3115 C CA . VAL A 1 381 ? -18.864 -1.492 18.714 1.00 91.19 381 VAL A CA 1
ATOM 3116 C C . VAL A 1 381 ? -18.987 -0.326 19.687 1.00 91.19 381 VAL A C 1
ATOM 3118 O O . VAL A 1 381 ? -17.985 0.054 20.279 1.00 91.19 381 VAL A O 1
ATOM 3121 N N . ASP A 1 382 ? -20.197 0.216 19.860 1.00 89.75 382 ASP A N 1
ATOM 3122 C CA . ASP A 1 382 ? -20.465 1.151 20.962 1.00 89.75 382 ASP A CA 1
ATOM 3123 C C . ASP A 1 382 ? -21.219 0.475 22.085 1.00 89.75 382 ASP A C 1
ATOM 3125 O O . ASP A 1 382 ? -22.213 -0.229 21.874 1.00 89.75 382 ASP A O 1
ATOM 3129 N N . GLU A 1 383 ? -20.806 0.798 23.298 1.00 87.12 383 GLU A N 1
ATOM 3130 C CA . GLU A 1 383 ? -21.548 0.465 24.495 1.00 87.12 383 GLU A CA 1
ATOM 3131 C C . GLU A 1 383 ? -22.591 1.544 24.785 1.00 87.12 383 GLU A C 1
ATOM 3133 O O . GLU A 1 383 ? -22.303 2.743 24.820 1.00 87.12 383 GLU A O 1
ATOM 3138 N N . LYS A 1 384 ? -23.834 1.114 25.005 1.00 84.44 384 LYS A N 1
ATOM 3139 C CA . LYS A 1 384 ? -24.926 2.009 25.380 1.00 84.44 384 LYS A CA 1
ATOM 3140 C C . LYS A 1 384 ? -24.641 2.635 26.746 1.00 84.44 384 LYS A C 1
ATOM 3142 O O . LYS A 1 384 ? -24.240 1.937 27.679 1.00 84.44 384 LYS A O 1
ATOM 3147 N N . ILE A 1 385 ? -24.900 3.934 26.889 1.00 80.31 385 ILE A N 1
ATOM 3148 C CA . ILE A 1 385 ? -24.846 4.621 28.181 1.00 80.31 385 ILE A CA 1
ATOM 3149 C C . ILE A 1 385 ? -25.865 3.941 29.099 1.00 80.31 385 ILE A C 1
ATOM 3151 O O . ILE A 1 385 ? -27.071 3.972 28.842 1.00 80.31 385 ILE A O 1
ATOM 3155 N N . LYS A 1 386 ? -25.384 3.303 30.170 1.00 70.12 386 LYS A N 1
ATOM 3156 C CA . LYS A 1 386 ? -26.256 2.745 31.207 1.00 70.12 386 LYS A CA 1
ATOM 3157 C C . LYS A 1 386 ? -26.953 3.909 31.908 1.00 70.12 386 LYS A C 1
ATOM 3159 O O . LYS A 1 386 ? -26.285 4.790 32.449 1.00 70.12 386 LYS A O 1
ATOM 3164 N N . GLU A 1 387 ? -28.285 3.942 31.878 1.00 69.50 387 GLU A N 1
ATOM 3165 C CA . GLU A 1 387 ? -29.030 4.938 32.647 1.00 69.50 387 GLU A CA 1
ATOM 3166 C C . GLU A 1 387 ? -28.710 4.778 34.135 1.00 69.50 387 GLU A C 1
ATOM 3168 O O . GLU A 1 387 ? -28.778 3.675 34.682 1.00 69.50 387 GLU A O 1
ATOM 3173 N N . LYS A 1 388 ? -28.366 5.887 34.795 1.00 78.50 388 LYS A N 1
ATOM 3174 C CA . LYS A 1 388 ? -28.162 5.898 36.244 1.00 78.50 388 LYS A CA 1
ATOM 3175 C C . LYS A 1 388 ? -29.476 5.530 36.944 1.00 78.50 388 LYS A C 1
ATOM 3177 O O . LYS A 1 388 ? -30.504 6.144 36.624 1.00 78.50 388 LYS A O 1
ATOM 3182 N N . PRO A 1 389 ? -29.483 4.579 37.891 1.00 80.75 389 PRO A N 1
ATOM 3183 C CA . PRO A 1 389 ? -30.678 4.292 38.674 1.00 80.75 389 PRO A CA 1
ATOM 3184 C C . PRO A 1 389 ? -31.029 5.494 39.568 1.00 80.75 389 PRO A C 1
ATOM 3186 O O . PRO A 1 389 ? -30.155 6.249 39.984 1.00 80.75 389 PRO A O 1
ATOM 3189 N N . THR A 1 390 ? -32.308 5.698 39.872 1.00 86.75 390 THR A N 1
ATOM 3190 C CA . THR A 1 390 ? -32.726 6.566 40.992 1.00 86.75 390 THR A CA 1
ATOM 3191 C C . THR A 1 390 ? -32.475 5.843 42.308 1.00 86.75 390 THR A C 1
ATOM 3193 O O . THR A 1 390 ? -32.760 4.645 42.389 1.00 86.75 390 THR A O 1
ATOM 3196 N N . LYS A 1 391 ? -31.991 6.545 43.338 1.00 90.44 391 LYS A N 1
ATOM 3197 C CA . LYS A 1 391 ? -31.792 5.949 44.669 1.00 90.44 391 LYS A CA 1
ATOM 3198 C C . LYS A 1 391 ? -33.131 5.466 45.253 1.00 90.44 391 LYS A C 1
ATOM 3200 O O . LYS A 1 391 ? -34.025 6.291 45.461 1.00 90.44 391 LYS A O 1
ATOM 3205 N N . PRO A 1 392 ? -33.315 4.159 45.515 1.00 91.25 392 PRO A N 1
ATOM 3206 C CA . PRO A 1 392 ? -34.568 3.668 46.072 1.00 91.25 392 PRO A CA 1
ATOM 3207 C C . PRO A 1 392 ? -34.677 4.003 47.571 1.00 91.25 392 PRO A C 1
ATOM 3209 O O . PRO A 1 392 ? -33.677 4.177 48.263 1.00 91.25 392 PRO A O 1
ATOM 3212 N N . SER A 1 393 ? -35.906 4.114 48.083 1.00 92.44 393 SER A N 1
ATOM 3213 C CA . SER A 1 393 ? -36.176 4.306 49.516 1.00 92.44 393 SER A CA 1
ATOM 3214 C C . SER A 1 393 ? -36.421 2.943 50.160 1.00 92.44 393 SER A C 1
ATOM 3216 O O . SER A 1 393 ? -37.564 2.486 50.242 1.00 92.44 393 SER A O 1
ATOM 3218 N N . GLY A 1 394 ? -35.333 2.277 50.546 1.00 93.88 394 GLY A N 1
ATOM 3219 C CA . GLY A 1 394 ? -35.392 0.952 51.156 1.00 93.88 394 GLY A CA 1
ATOM 3220 C C . GLY A 1 394 ? -35.894 0.961 52.603 1.00 93.88 394 GLY A C 1
ATOM 3221 O O . GLY A 1 394 ? -35.859 1.991 53.280 1.00 93.88 394 GLY A O 1
ATOM 3222 N N . LYS A 1 395 ? -36.359 -0.199 53.074 1.00 95.62 395 LYS A N 1
ATOM 3223 C CA . LYS A 1 395 ? -36.779 -0.440 54.464 1.00 95.62 395 LYS A CA 1
ATOM 3224 C C . LYS A 1 395 ? -36.300 -1.804 54.943 1.00 95.62 395 LYS A C 1
ATOM 3226 O O . LYS A 1 395 ? -36.204 -2.732 54.141 1.00 95.62 395 LYS A O 1
ATOM 3231 N N . LEU A 1 396 ? -36.046 -1.917 56.243 1.00 96.88 396 LEU A N 1
ATOM 3232 C CA . LEU A 1 396 ? -35.818 -3.187 56.926 1.00 96.88 396 LEU A CA 1
ATOM 3233 C C . LEU A 1 396 ? -36.933 -3.385 57.959 1.00 96.88 396 LEU A C 1
ATOM 3235 O O . LEU A 1 396 ? -37.382 -2.422 58.573 1.00 96.88 396 LEU A O 1
ATOM 3239 N N . ALA A 1 397 ? -37.378 -4.621 58.125 1.00 95.00 397 ALA A N 1
ATOM 3240 C CA . ALA A 1 397 ? -38.221 -5.064 59.226 1.00 95.00 397 ALA A CA 1
ATOM 3241 C C . ALA A 1 397 ? -37.601 -6.343 59.777 1.00 95.00 397 ALA A C 1
ATOM 3243 O O . ALA A 1 397 ? -37.236 -7.217 58.985 1.00 95.00 397 ALA A O 1
ATOM 3244 N N . THR A 1 398 ? -37.455 -6.465 61.095 1.00 95.12 398 THR A N 1
ATOM 3245 C CA . THR A 1 398 ? -36.736 -7.613 61.660 1.00 95.12 398 THR A CA 1
ATOM 3246 C C . THR A 1 398 ? -37.521 -8.359 62.720 1.00 95.12 398 THR A C 1
ATOM 3248 O O . THR A 1 398 ? -38.614 -7.961 63.130 1.00 95.12 398 THR A O 1
ATOM 3251 N N . THR A 1 399 ? -37.036 -9.545 63.059 1.00 96.44 399 THR A N 1
ATOM 3252 C CA . THR A 1 399 ? -37.669 -10.430 64.025 1.00 96.44 399 THR A CA 1
ATOM 3253 C C . THR A 1 399 ? -36.606 -11.260 64.718 1.00 96.44 399 THR A C 1
ATOM 3255 O O . THR A 1 399 ? -35.966 -12.108 64.085 1.00 96.44 399 THR A O 1
ATOM 3258 N N . VAL A 1 400 ? -36.483 -11.062 66.027 1.00 96.75 400 VAL A N 1
ATOM 3259 C CA . VAL A 1 400 ? -35.552 -11.797 66.875 1.00 96.75 400 VAL A CA 1
ATOM 3260 C C . VAL A 1 400 ? -36.139 -13.138 67.323 1.00 96.75 400 VAL A C 1
ATOM 3262 O O . VAL A 1 400 ? -37.334 -13.275 67.605 1.00 96.75 400 VAL A O 1
ATOM 3265 N N . GLU A 1 401 ? -35.277 -14.144 67.400 1.00 96.94 401 GLU A N 1
ATOM 3266 C CA . GLU A 1 401 ? -35.572 -15.512 67.800 1.00 96.94 401 GLU A CA 1
ATOM 3267 C C . GLU A 1 401 ? -34.487 -16.040 68.750 1.00 96.94 401 GLU A C 1
ATOM 3269 O O . GLU A 1 401 ? -33.289 -15.904 68.497 1.00 96.94 401 GLU A O 1
ATOM 3274 N N . VAL A 1 402 ? -34.906 -16.690 69.837 1.00 95.25 402 VAL A N 1
ATOM 3275 C CA . VAL A 1 402 ? -34.027 -17.399 70.781 1.00 95.25 402 VAL A CA 1
ATOM 3276 C C . VAL A 1 402 ? -34.684 -18.725 71.152 1.00 95.25 402 VAL A C 1
ATOM 3278 O O . VAL A 1 402 ? -35.861 -18.755 71.512 1.00 95.25 402 VAL A O 1
ATOM 3281 N N . ASP A 1 403 ? -33.939 -19.830 71.061 1.00 89.62 403 ASP A N 1
ATOM 3282 C CA . ASP A 1 403 ? -34.422 -21.192 71.356 1.00 89.62 403 ASP A CA 1
ATOM 3283 C C . ASP A 1 403 ? -35.753 -21.558 70.651 1.00 89.62 403 ASP A C 1
ATOM 3285 O O . ASP A 1 403 ? -36.619 -22.220 71.224 1.00 89.62 403 ASP A O 1
ATOM 3289 N N . GLY A 1 404 ? -35.955 -21.101 69.409 1.00 88.44 404 GLY A N 1
ATOM 3290 C CA . GLY A 1 404 ? -37.180 -21.359 68.637 1.00 88.44 404 GLY A CA 1
ATOM 3291 C C . GLY A 1 404 ? -38.384 -20.486 69.010 1.00 88.44 404 GLY A C 1
ATOM 3292 O O . GLY A 1 404 ? -39.429 -20.574 68.363 1.00 88.44 404 GLY A O 1
ATOM 3293 N N . THR A 1 405 ? -38.261 -19.634 70.031 1.00 90.81 405 THR A N 1
ATOM 3294 C CA . THR A 1 405 ? -39.274 -18.628 70.382 1.00 90.81 405 THR A CA 1
ATOM 3295 C C . THR A 1 405 ? -38.986 -17.353 69.604 1.00 90.81 405 THR A C 1
ATOM 3297 O O . THR A 1 405 ? -37.833 -16.948 69.538 1.00 90.81 405 THR A O 1
ATOM 3300 N N . LYS A 1 406 ? -40.012 -16.718 69.031 1.00 94.38 406 LYS A N 1
ATOM 3301 C CA . LYS A 1 406 ? -39.893 -15.487 68.234 1.00 94.38 406 LYS A CA 1
ATOM 3302 C C . LYS A 1 406 ? -40.582 -14.321 68.925 1.00 94.38 406 LYS A C 1
ATOM 3304 O O . LYS A 1 406 ? -41.617 -14.522 69.561 1.00 94.38 406 LYS A O 1
ATOM 3309 N N . ALA A 1 407 ? -40.031 -13.127 68.759 1.00 95.12 407 ALA A N 1
ATOM 3310 C CA . ALA A 1 407 ? -40.777 -11.898 68.976 1.00 95.12 407 ALA A CA 1
ATOM 3311 C C . ALA A 1 407 ? -41.747 -11.639 67.810 1.00 95.12 407 ALA A C 1
ATOM 3313 O O . ALA A 1 407 ? -41.693 -12.294 66.765 1.00 95.12 407 ALA A O 1
ATOM 3314 N N . ASP A 1 408 ? -42.631 -10.664 67.983 1.00 93.56 408 ASP A N 1
ATOM 3315 C CA . ASP A 1 408 ? -43.472 -10.144 66.914 1.00 93.56 408 ASP A CA 1
ATOM 3316 C C . ASP A 1 408 ? -43.756 -8.647 67.112 1.00 93.56 408 ASP A C 1
ATOM 3318 O O . ASP A 1 408 ? -43.345 -8.028 68.094 1.00 93.56 408 ASP A O 1
ATOM 3322 N N . ALA A 1 409 ? -44.484 -8.047 66.169 1.00 88.94 409 ALA A N 1
ATOM 3323 C CA . ALA A 1 409 ? -44.798 -6.618 66.188 1.00 88.94 409 ALA A CA 1
ATOM 3324 C C . ALA A 1 409 ? -45.597 -6.156 67.429 1.00 88.94 409 ALA A C 1
ATOM 3326 O O . ALA A 1 409 ? -45.632 -4.964 67.737 1.00 88.94 409 ALA A O 1
ATOM 3327 N N . GLN A 1 410 ? -46.289 -7.058 68.131 1.00 90.00 410 GLN A N 1
ATOM 3328 C CA . GLN A 1 410 ? -47.103 -6.742 69.306 1.00 90.00 410 GLN A CA 1
ATOM 3329 C C . GLN A 1 410 ? -46.438 -7.126 70.626 1.00 90.00 410 GLN A C 1
ATOM 3331 O O . GLN A 1 410 ? -46.718 -6.464 71.639 1.00 90.00 410 GLN A O 1
ATOM 3336 N N . LYS A 1 411 ? -45.579 -8.150 70.631 1.00 91.94 411 LYS A N 1
ATOM 3337 C CA . LYS A 1 411 ? -44.989 -8.725 71.838 1.00 91.94 411 LYS A CA 1
ATOM 3338 C C . LYS A 1 411 ? -43.483 -8.986 71.690 1.00 91.94 411 LYS A C 1
ATOM 3340 O O . LYS A 1 411 ? -43.034 -9.634 70.751 1.00 91.94 411 LYS A O 1
ATOM 3345 N N . GLU A 1 412 ? -42.734 -8.521 72.690 1.00 94.38 412 GLU A N 1
ATOM 3346 C CA . GLU A 1 412 ? -41.310 -8.823 72.875 1.00 94.38 412 GLU A CA 1
ATOM 3347 C C . GLU A 1 412 ? -41.108 -10.315 73.201 1.00 94.38 412 GLU A C 1
ATOM 3349 O O . GLU A 1 412 ? -41.978 -10.965 73.794 1.00 94.38 412 GLU A O 1
ATOM 3354 N N . LEU A 1 413 ? -39.943 -10.866 72.858 1.00 95.50 413 LEU A N 1
ATOM 3355 C CA . LEU A 1 413 ? -39.581 -12.228 73.244 1.00 95.50 413 LEU A CA 1
ATOM 3356 C C . LEU A 1 413 ? -39.257 -12.273 74.742 1.00 95.50 413 LEU A C 1
ATOM 3358 O O . LEU A 1 413 ? -38.325 -11.618 75.198 1.00 95.50 413 LEU A O 1
ATOM 3362 N N . GLU A 1 414 ? -39.977 -13.095 75.506 1.00 92.75 414 GLU A N 1
ATOM 3363 C CA . GLU A 1 414 ? -39.714 -13.324 76.934 1.00 92.75 414 GLU A CA 1
ATOM 3364 C C . GLU A 1 414 ? -38.896 -14.609 77.140 1.00 92.75 414 GLU A C 1
ATOM 3366 O O . GLU A 1 414 ? -39.396 -15.718 76.952 1.00 92.75 414 GLU A O 1
ATOM 3371 N N . LEU A 1 415 ? -37.639 -14.471 77.568 1.00 92.94 415 LEU A N 1
ATOM 3372 C CA . LEU A 1 415 ? -36.736 -15.585 77.859 1.00 92.94 415 LEU A CA 1
ATOM 3373 C C . LEU A 1 415 ? -36.631 -15.808 79.373 1.00 92.94 415 LEU A C 1
ATOM 3375 O O . LEU A 1 415 ? -36.088 -14.976 80.095 1.00 92.94 415 LEU A O 1
ATOM 3379 N N . SER A 1 416 ? -37.104 -16.950 79.870 1.00 89.00 416 SER A N 1
ATOM 3380 C CA . SER A 1 416 ? -36.990 -17.305 81.294 1.00 89.00 416 SER A CA 1
ATOM 3381 C C . SER A 1 416 ? -35.735 -18.137 81.578 1.00 89.00 416 SER A C 1
ATOM 3383 O O . SER A 1 416 ? -35.527 -19.177 80.958 1.00 89.00 416 SER A O 1
ATOM 3385 N N . VAL A 1 417 ? -34.912 -17.710 82.542 1.00 88.06 417 VAL A N 1
ATOM 3386 C CA . VAL A 1 417 ? -33.624 -18.338 82.889 1.00 88.06 417 VAL A CA 1
ATOM 3387 C C . VAL A 1 417 ? -33.534 -18.682 84.379 1.00 88.06 417 VAL A C 1
ATOM 3389 O O . VAL A 1 417 ? -34.054 -17.967 85.236 1.00 88.06 417 VAL A O 1
ATOM 3392 N N . ALA A 1 418 ? -32.872 -19.795 84.710 1.00 84.25 418 ALA A N 1
ATOM 3393 C CA . ALA A 1 418 ? -32.686 -20.240 86.098 1.00 84.25 418 ALA A CA 1
ATOM 3394 C C . ALA A 1 418 ? -31.496 -19.557 86.805 1.00 84.25 418 ALA A C 1
ATOM 3396 O O . ALA A 1 418 ? -31.459 -19.473 88.032 1.00 84.25 418 ALA A O 1
ATOM 3397 N N . THR A 1 419 ? -30.518 -19.077 86.036 1.00 86.88 419 THR A N 1
ATOM 3398 C CA . THR A 1 419 ? -29.267 -18.462 86.505 1.00 86.88 419 THR A CA 1
ATOM 3399 C C . THR A 1 419 ? -29.226 -16.969 86.176 1.00 86.88 419 THR A C 1
ATOM 3401 O O . THR A 1 419 ? -29.982 -16.497 85.334 1.00 86.88 419 THR A O 1
ATOM 3404 N N . ASP A 1 420 ? -28.330 -16.210 86.817 1.00 88.25 420 ASP A N 1
ATOM 3405 C CA . ASP A 1 420 ? -28.191 -14.761 86.566 1.00 88.25 420 ASP A CA 1
ATOM 3406 C C . ASP A 1 420 ? -27.651 -14.436 85.167 1.00 88.25 420 ASP A C 1
ATOM 3408 O O . ASP A 1 420 ? -27.860 -13.338 84.657 1.00 88.25 420 ASP A O 1
ATOM 3412 N N . LYS A 1 421 ? -26.959 -15.393 84.543 1.00 90.88 421 LYS A N 1
ATOM 3413 C CA . LYS A 1 421 ? -26.474 -15.318 83.164 1.00 90.88 421 LYS A CA 1
ATOM 3414 C C . LYS A 1 421 ? -26.703 -16.641 82.456 1.00 90.88 421 LYS A C 1
ATOM 3416 O O . LYS A 1 421 ? -26.563 -17.700 83.072 1.00 90.88 421 LYS A O 1
ATOM 3421 N N . VAL A 1 422 ? -26.999 -16.578 81.166 1.00 93.19 422 VAL A N 1
ATOM 3422 C CA . VAL A 1 422 ? -27.072 -17.736 80.274 1.00 93.19 422 VAL A CA 1
ATOM 3423 C C . VAL A 1 422 ? -26.356 -17.419 78.966 1.00 93.19 422 VAL A C 1
ATOM 3425 O O . VAL A 1 422 ? -26.328 -16.269 78.541 1.00 93.19 422 VAL A O 1
ATOM 3428 N N . THR A 1 423 ? -25.785 -18.432 78.328 1.00 95.06 423 THR A N 1
ATOM 3429 C CA . THR A 1 423 ? -25.235 -18.315 76.976 1.00 95.06 423 THR A CA 1
ATOM 3430 C C . THR A 1 423 ? -26.245 -18.875 75.984 1.00 95.06 423 THR A C 1
ATOM 3432 O O . THR A 1 423 ? -26.725 -19.997 76.170 1.00 95.06 423 THR A O 1
ATOM 3435 N N . LYS A 1 424 ? -26.605 -18.091 74.967 1.00 94.69 424 LYS A N 1
ATOM 3436 C CA . LYS A 1 424 ? -27.602 -18.454 73.953 1.00 94.69 424 LYS A CA 1
ATOM 3437 C C . LYS A 1 424 ? -27.166 -18.000 72.570 1.00 94.69 424 LYS A C 1
ATOM 3439 O O . LYS A 1 424 ? -26.319 -17.128 72.442 1.00 94.69 424 LYS A O 1
ATOM 3444 N N . THR A 1 425 ? -27.773 -18.592 71.547 1.00 96.25 425 THR A N 1
ATOM 3445 C CA . THR A 1 425 ? -27.718 -18.042 70.192 1.00 96.25 425 THR A CA 1
ATOM 3446 C C . THR A 1 425 ? -28.932 -17.151 69.995 1.00 96.25 425 THR A C 1
ATOM 3448 O O . THR A 1 425 ? -30.059 -17.596 70.217 1.00 96.25 425 THR A O 1
ATOM 3451 N N . VAL A 1 426 ? -28.698 -15.903 69.602 1.00 97.00 426 VAL A N 1
ATOM 3452 C CA . VAL A 1 426 ? -29.759 -14.979 69.191 1.00 97.00 426 VAL A CA 1
ATOM 3453 C C . VAL A 1 426 ? -29.766 -14.953 67.674 1.00 97.00 426 VAL A C 1
ATOM 3455 O O . VAL A 1 426 ? -28.754 -14.631 67.055 1.00 97.00 426 VAL A O 1
ATOM 3458 N N . LYS A 1 427 ? -30.886 -15.323 67.067 1.00 96.62 427 LYS A N 1
ATOM 3459 C CA . LYS A 1 427 ? -31.082 -15.255 65.624 1.00 96.62 427 LYS A CA 1
ATOM 3460 C C . LYS A 1 427 ? -31.946 -14.050 65.311 1.00 96.62 427 LYS A C 1
ATOM 3462 O O . LYS A 1 427 ? -32.986 -13.875 65.928 1.00 96.62 427 LYS A O 1
ATOM 3467 N N . ASP A 1 428 ? -31.545 -13.253 64.339 1.00 97.19 428 ASP A N 1
ATOM 3468 C CA . ASP A 1 428 ? -32.365 -12.171 63.814 1.00 97.19 428 ASP A CA 1
ATOM 3469 C C . ASP A 1 428 ? -32.690 -12.435 62.343 1.00 97.19 428 ASP A C 1
ATOM 3471 O O . ASP A 1 428 ? -31.831 -12.845 61.557 1.00 97.19 428 ASP A O 1
ATOM 3475 N N . THR A 1 429 ? -33.959 -12.276 61.980 1.00 96.50 429 THR A N 1
ATOM 3476 C CA . THR A 1 429 ? -34.435 -12.401 60.600 1.00 96.50 429 THR A CA 1
ATOM 3477 C C . THR A 1 429 ? -34.768 -11.020 60.068 1.00 96.50 429 THR A C 1
ATOM 3479 O O . THR A 1 429 ? -35.650 -10.367 60.606 1.00 96.50 429 THR A O 1
ATOM 3482 N N . VAL A 1 430 ? -34.136 -10.621 58.967 1.00 97.56 430 VAL A N 1
ATOM 3483 C CA . VAL A 1 430 ? -34.308 -9.313 58.330 1.00 97.56 430 VAL A CA 1
ATOM 3484 C C . VAL A 1 430 ? -35.080 -9.474 57.030 1.00 97.56 430 VAL A C 1
ATOM 3486 O O . VAL A 1 430 ? -34.598 -10.083 56.073 1.00 97.56 430 VAL A O 1
ATOM 3489 N N . VAL A 1 431 ? -36.270 -8.890 56.976 1.00 97.19 431 VAL A N 1
ATOM 3490 C CA . VAL A 1 431 ? -37.033 -8.678 55.747 1.00 97.19 431 VAL A CA 1
ATOM 3491 C C . VAL A 1 431 ? -36.655 -7.310 55.192 1.00 97.19 431 VAL A C 1
ATOM 3493 O O . VAL A 1 431 ? -36.763 -6.304 55.889 1.00 97.19 431 VAL A O 1
ATOM 3496 N N . TYR A 1 432 ? -36.195 -7.268 53.946 1.00 97.56 432 TYR A N 1
ATOM 3497 C CA . TYR A 1 432 ? -35.814 -6.031 53.271 1.00 97.56 432 TYR A CA 1
ATOM 3498 C C . TYR A 1 432 ? -36.767 -5.718 52.120 1.00 97.56 432 TYR A C 1
ATOM 3500 O O . TYR A 1 432 ? -37.215 -6.618 51.406 1.00 97.56 432 TYR A O 1
ATOM 3508 N N . GLU A 1 433 ? -37.040 -4.432 51.921 1.00 97.12 433 GLU A N 1
ATOM 3509 C CA . GLU A 1 433 ? -37.885 -3.914 50.846 1.00 97.12 433 GLU A CA 1
ATOM 3510 C C . GLU A 1 433 ? -37.189 -2.769 50.108 1.00 97.12 433 GLU A C 1
ATOM 3512 O O . GLU A 1 433 ? -36.487 -1.966 50.727 1.00 97.12 433 GLU A O 1
ATOM 3517 N N . ASN A 1 434 ? -37.427 -2.656 48.798 1.00 94.88 434 ASN A N 1
ATOM 3518 C CA . ASN A 1 434 ? -36.907 -1.597 47.926 1.00 94.88 434 ASN A CA 1
ATOM 3519 C C . ASN A 1 434 ? -35.383 -1.396 48.029 1.00 94.88 434 ASN A C 1
ATOM 3521 O O . ASN A 1 434 ? -34.882 -0.270 47.976 1.00 94.88 434 ASN A O 1
ATOM 3525 N N . LEU A 1 435 ? -34.620 -2.480 48.151 1.00 96.38 435 LEU A N 1
ATOM 3526 C CA . LEU A 1 435 ? -33.188 -2.427 47.877 1.00 96.38 435 LEU A CA 1
ATOM 3527 C C . LEU A 1 435 ? -32.942 -2.359 46.365 1.00 96.38 435 LEU A C 1
ATOM 3529 O O . LEU A 1 435 ? -33.779 -2.776 45.566 1.00 96.38 435 LEU A O 1
ATOM 3533 N N . LEU A 1 436 ? -31.791 -1.820 45.950 1.00 94.44 436 LEU A N 1
ATOM 3534 C CA . LEU A 1 436 ? -31.403 -1.849 44.539 1.00 94.44 436 LEU A CA 1
ATOM 3535 C C . LEU A 1 436 ? -31.208 -3.308 44.109 1.00 94.44 436 LEU A C 1
ATOM 3537 O O . LEU A 1 436 ? -30.311 -3.984 44.611 1.00 94.44 436 LEU A O 1
ATOM 3541 N N . ALA A 1 437 ? -32.083 -3.773 43.220 1.00 93.12 437 ALA A N 1
ATOM 3542 C CA . ALA A 1 437 ? -32.147 -5.156 42.772 1.00 93.12 437 ALA A CA 1
ATOM 3543 C C . ALA A 1 437 ? -30.832 -5.632 42.140 1.00 93.12 437 ALA A C 1
ATOM 3545 O O . ALA A 1 437 ? -30.202 -4.900 41.378 1.00 93.12 437 ALA A O 1
ATOM 3546 N N . GLY A 1 438 ? -30.445 -6.874 42.435 1.00 92.44 438 GLY A N 1
ATOM 3547 C CA . GLY A 1 438 ? -29.222 -7.501 41.926 1.00 92.44 438 GLY A CA 1
ATOM 3548 C C . GLY A 1 438 ? -27.933 -7.029 42.597 1.00 92.44 438 GLY A C 1
ATOM 3549 O O . GLY A 1 438 ? -26.873 -7.574 42.295 1.00 92.44 438 GLY A O 1
ATOM 3550 N N . GLU A 1 439 ? -28.014 -6.062 43.514 1.00 95.56 439 GLU A N 1
ATOM 3551 C CA . GLU A 1 439 ? -26.840 -5.466 44.135 1.00 95.56 439 GLU A CA 1
ATOM 3552 C C . GLU A 1 439 ? -26.454 -6.152 45.447 1.00 95.56 439 GLU A C 1
ATOM 3554 O O . GLU A 1 439 ? -27.311 -6.606 46.210 1.00 95.56 439 GLU A O 1
ATOM 3559 N N . THR A 1 440 ? -25.148 -6.250 45.706 1.00 97.00 440 THR A N 1
ATOM 3560 C CA . THR A 1 440 ? -24.613 -6.884 46.919 1.00 97.00 440 THR A CA 1
ATOM 3561 C C . THR A 1 440 ? -24.635 -5.911 48.095 1.00 97.00 440 THR A C 1
ATOM 3563 O O . THR A 1 440 ? -24.059 -4.821 48.022 1.00 97.00 440 THR A O 1
ATOM 3566 N N . TYR A 1 441 ? -25.241 -6.335 49.203 1.00 97.75 441 TYR A N 1
ATOM 3567 C CA . TYR A 1 441 ? -25.297 -5.602 50.465 1.00 97.75 441 TYR A CA 1
ATOM 3568 C C . TYR A 1 441 ? -24.529 -6.336 51.556 1.00 97.75 441 TYR A C 1
ATOM 3570 O O . TYR A 1 441 ? -24.591 -7.561 51.676 1.00 97.75 441 TYR A O 1
ATOM 3578 N N . LYS A 1 442 ? -23.849 -5.556 52.391 1.00 98.06 442 LYS A N 1
ATOM 3579 C CA . LYS A 1 442 ? -23.329 -5.966 53.687 1.00 98.06 442 LYS A CA 1
ATOM 3580 C C . LYS A 1 442 ? -24.396 -5.686 54.741 1.00 98.06 442 LYS A C 1
ATOM 3582 O O . LYS A 1 442 ? -24.761 -4.530 54.944 1.00 98.06 442 LYS A O 1
ATOM 3587 N N . LEU A 1 443 ? -24.895 -6.736 55.383 1.00 98.06 443 LEU A N 1
ATOM 3588 C CA . LEU A 1 443 ? -25.789 -6.643 56.529 1.00 98.06 443 LEU A CA 1
ATOM 3589 C C . LEU A 1 443 ? -24.964 -6.725 57.812 1.00 98.06 443 LEU A C 1
ATOM 3591 O O . LEU A 1 443 ? -24.306 -7.737 58.053 1.00 98.06 443 LEU A O 1
ATOM 3595 N N . THR A 1 444 ? -25.036 -5.688 58.634 1.00 98.06 444 THR A N 1
ATOM 3596 C CA . THR A 1 444 ? -24.442 -5.629 59.971 1.00 98.06 444 THR A CA 1
ATOM 3597 C C . THR A 1 444 ? -25.567 -5.616 60.997 1.00 98.06 444 THR A C 1
ATOM 3599 O O . THR A 1 444 ? -26.392 -4.705 60.980 1.00 98.06 444 THR A O 1
ATOM 3602 N N . GLY A 1 445 ? -25.592 -6.615 61.876 1.00 97.75 445 GLY A N 1
ATOM 3603 C CA . GLY A 1 445 ? -26.463 -6.659 63.045 1.00 97.75 445 GLY A CA 1
ATOM 3604 C C . GLY A 1 445 ? -25.661 -6.396 64.314 1.00 97.75 445 GLY A C 1
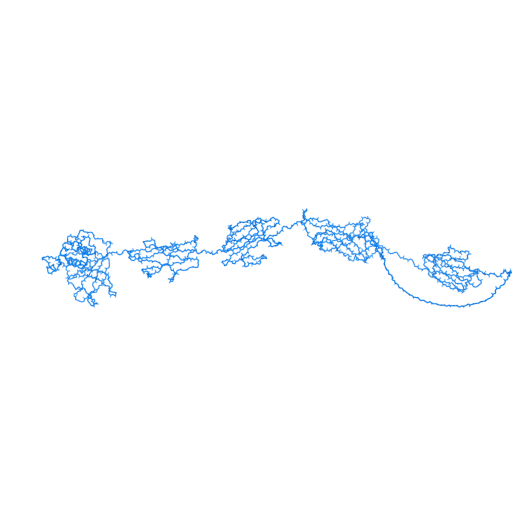ATOM 3605 O O . GLY A 1 445 ? -24.565 -6.937 64.471 1.00 97.75 445 GLY A O 1
ATOM 3606 N N . GLN A 1 446 ? -26.206 -5.591 65.218 1.00 97.81 446 GLN A N 1
ATOM 3607 C CA . GLN A 1 446 ? -25.609 -5.224 66.500 1.00 97.81 446 GLN A CA 1
ATOM 3608 C C . GLN A 1 446 ? -26.604 -5.579 67.609 1.00 97.81 446 GLN A C 1
ATOM 3610 O O . GLN A 1 446 ? -27.681 -4.996 67.688 1.00 97.81 446 GLN A O 1
ATOM 3615 N N . LEU A 1 447 ? -26.265 -6.542 68.462 1.00 97.50 447 LEU A N 1
ATOM 3616 C CA . LEU A 1 447 ? -27.055 -6.878 69.642 1.00 97.50 447 LEU A CA 1
ATOM 3617 C C . LEU A 1 447 ? -26.747 -5.864 70.746 1.00 97.50 447 LEU A C 1
ATOM 3619 O O . LEU A 1 447 ? -25.641 -5.838 71.288 1.00 97.50 447 LEU A O 1
ATOM 3623 N N . MET A 1 448 ? -27.736 -5.057 71.099 1.00 97.25 448 MET A N 1
ATOM 3624 C CA . MET A 1 448 ? -27.639 -3.969 72.061 1.00 97.25 448 MET A CA 1
ATOM 3625 C C . MET A 1 448 ? -28.272 -4.369 73.389 1.00 97.25 448 MET A C 1
ATOM 3627 O O . MET A 1 448 ? -29.420 -4.795 73.443 1.00 97.25 448 MET A O 1
ATOM 3631 N N . LYS A 1 449 ? -27.550 -4.186 74.489 1.00 95.94 449 LYS A N 1
ATOM 3632 C CA . LYS A 1 449 ? -28.087 -4.199 75.848 1.00 95.94 449 LYS A CA 1
ATOM 3633 C C . LYS A 1 449 ? -28.711 -2.844 76.146 1.00 95.94 449 LYS A C 1
ATOM 3635 O O . LYS A 1 449 ? -28.024 -1.823 76.111 1.00 95.94 449 LYS A O 1
ATOM 3640 N N . ILE A 1 450 ? -29.991 -2.849 76.491 1.00 93.62 450 ILE A N 1
ATOM 3641 C CA . ILE A 1 450 ? -30.763 -1.645 76.786 1.00 93.62 450 ILE A CA 1
ATOM 3642 C C . ILE A 1 450 ? -30.952 -1.531 78.297 1.00 93.62 450 ILE A C 1
ATOM 3644 O O . ILE A 1 450 ? -31.524 -2.411 78.944 1.00 93.62 450 ILE A O 1
ATOM 3648 N N . THR A 1 451 ? -30.480 -0.427 78.871 1.00 86.62 451 THR A N 1
ATOM 3649 C CA . THR A 1 451 ? -30.817 -0.010 80.237 1.00 86.62 451 THR A CA 1
ATOM 3650 C C . THR A 1 451 ? -31.522 1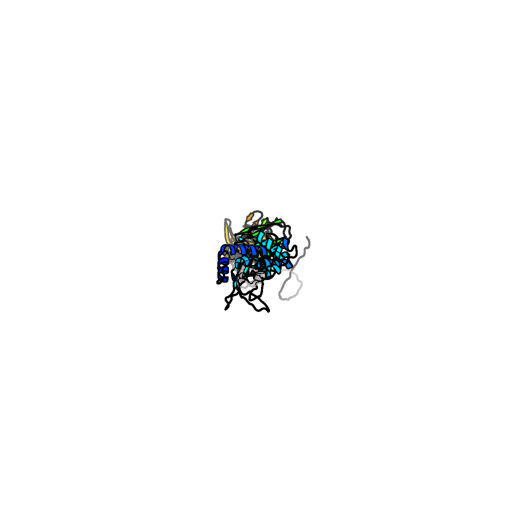.346 80.205 1.00 86.62 451 THR A C 1
ATOM 3652 O O . THR A 1 451 ? -31.622 1.975 79.155 1.00 86.62 451 THR A O 1
ATOM 3655 N N . ALA A 1 452 ? -32.018 1.817 81.354 1.00 80.50 452 ALA A N 1
ATOM 3656 C CA . ALA A 1 452 ? -32.699 3.113 81.438 1.00 80.50 452 ALA A CA 1
ATOM 3657 C C . ALA A 1 452 ? -31.835 4.293 80.942 1.00 80.50 452 ALA A C 1
ATOM 3659 O O . ALA A 1 452 ? -32.374 5.258 80.407 1.00 80.50 452 ALA A O 1
ATOM 3660 N N . ASP A 1 453 ? -30.508 4.191 81.085 1.00 80.38 453 ASP A N 1
ATOM 3661 C CA . ASP A 1 453 ? -29.578 5.304 80.867 1.00 80.38 453 ASP A CA 1
ATOM 3662 C C . ASP A 1 453 ? -28.647 5.118 79.656 1.00 80.38 453 ASP A C 1
ATOM 3664 O O . ASP A 1 453 ? -27.973 6.069 79.258 1.00 80.38 453 ASP A O 1
ATOM 3668 N N . LYS A 1 454 ? -28.549 3.907 79.085 1.00 89.12 454 LYS A N 1
ATOM 3669 C CA . LYS A 1 454 ? -27.595 3.613 78.004 1.00 89.12 454 LYS A CA 1
ATOM 3670 C C . LYS A 1 454 ? -28.000 2.440 77.113 1.00 89.12 454 LYS A C 1
ATOM 3672 O O . LYS A 1 454 ? -28.675 1.505 77.541 1.00 89.12 454 LYS A O 1
ATOM 3677 N N . GLU A 1 455 ? -27.478 2.482 75.893 1.00 93.06 455 GLU A N 1
ATOM 3678 C CA . GLU A 1 455 ? -27.492 1.396 74.915 1.00 93.06 455 GLU A CA 1
ATOM 3679 C C . GLU A 1 455 ? -26.044 0.928 74.733 1.00 93.06 455 GLU A C 1
ATOM 3681 O O . GLU A 1 455 ? -25.172 1.715 74.366 1.00 93.06 455 GLU A O 1
ATOM 3686 N N . GLU A 1 456 ? -25.761 -0.328 75.066 1.00 94.00 456 GLU A N 1
ATOM 3687 C CA . GLU A 1 456 ? -24.409 -0.892 75.058 1.00 94.00 456 GLU A CA 1
ATOM 3688 C C . GLU A 1 456 ? -24.342 -2.055 74.070 1.00 94.00 456 GLU A C 1
ATOM 3690 O O . GLU A 1 456 ? -25.092 -3.015 74.202 1.00 94.00 456 GLU A O 1
ATOM 3695 N N . GLU A 1 457 ? -23.456 -1.984 73.079 1.00 96.31 457 GLU A N 1
ATOM 3696 C CA . GLU A 1 457 ? -23.252 -3.088 72.140 1.00 96.31 457 GLU A CA 1
ATOM 3697 C C . GLU A 1 457 ? -22.629 -4.292 72.857 1.00 96.31 457 GLU A C 1
ATOM 3699 O O . GLU A 1 457 ? -21.608 -4.174 73.534 1.00 96.31 457 GLU A O 1
ATOM 3704 N N . VAL A 1 458 ? -23.251 -5.457 72.695 1.00 94.62 458 VAL A N 1
ATOM 3705 C CA . VAL A 1 458 ? -22.835 -6.722 73.316 1.00 94.62 458 VAL A CA 1
ATOM 3706 C C . VAL A 1 458 ? -22.202 -7.657 72.299 1.00 94.62 458 VAL A C 1
ATOM 3708 O O . VAL A 1 458 ? -21.267 -8.385 72.626 1.00 94.62 458 VAL A O 1
ATOM 3711 N N . ALA A 1 459 ? -22.710 -7.649 71.071 1.00 96.12 459 ALA A N 1
ATOM 3712 C CA . ALA A 1 459 ? -22.171 -8.434 69.976 1.00 96.12 459 ALA A CA 1
ATOM 3713 C C . ALA A 1 459 ? -22.486 -7.764 68.640 1.00 96.12 459 ALA A C 1
ATOM 3715 O O . ALA A 1 459 ? -23.547 -7.167 68.481 1.00 96.12 459 ALA A O 1
ATOM 3716 N N . THR A 1 460 ? -21.600 -7.941 67.665 1.00 96.94 460 THR A N 1
ATOM 3717 C CA . THR A 1 460 ? -21.816 -7.520 66.278 1.00 96.94 460 THR A CA 1
ATOM 3718 C C . THR A 1 460 ? -21.551 -8.692 65.349 1.00 96.94 460 THR A C 1
ATOM 3720 O O . THR A 1 460 ? -20.575 -9.427 65.520 1.00 96.94 460 THR A O 1
ATOM 3723 N N . LYS A 1 461 ? -22.419 -8.866 64.353 1.00 97.62 461 LYS A N 1
ATOM 3724 C CA . LYS A 1 461 ? -22.282 -9.884 63.313 1.00 97.62 461 LYS A CA 1
ATOM 3725 C C . LYS A 1 461 ? -22.515 -9.260 61.950 1.00 97.62 461 LYS A C 1
ATOM 3727 O O . LYS A 1 461 ? -23.362 -8.388 61.786 1.00 97.62 461 LYS A O 1
ATOM 3732 N N . GLU A 1 462 ? -21.765 -9.734 60.965 1.00 97.25 462 GLU A N 1
ATOM 3733 C CA . GLU A 1 462 ? -21.873 -9.268 59.589 1.00 97.25 462 GLU A CA 1
ATOM 3734 C C . GLU A 1 462 ? -22.065 -10.449 58.642 1.00 97.25 462 GLU A C 1
ATOM 3736 O O . GLU A 1 462 ? -21.497 -11.525 58.845 1.00 97.25 462 GLU A O 1
ATOM 3741 N N . THR A 1 463 ? -22.853 -10.236 57.595 1.00 96.25 463 THR A N 1
ATOM 3742 C CA . THR A 1 463 ? -22.992 -11.150 56.459 1.00 96.25 463 THR A CA 1
ATOM 3743 C C . THR A 1 463 ? -23.192 -10.347 55.177 1.00 96.25 463 THR A C 1
ATOM 3745 O O . THR A 1 463 ? -23.454 -9.144 55.226 1.00 96.25 463 THR A O 1
ATOM 3748 N N . THR A 1 464 ? -23.073 -10.988 54.019 1.00 97.06 464 THR A N 1
ATOM 3749 C CA . THR A 1 464 ? -23.419 -10.372 52.736 1.00 97.06 464 THR A CA 1
ATOM 3750 C C . THR A 1 464 ? -24.544 -11.129 52.051 1.00 97.06 464 THR A C 1
ATOM 3752 O O . THR A 1 464 ? -24.698 -12.340 52.209 1.00 97.06 464 THR A O 1
ATOM 3755 N N . PHE A 1 465 ? -25.358 -10.403 51.293 1.00 97.12 465 PHE A N 1
ATOM 3756 C CA . PHE A 1 465 ? -26.412 -10.978 50.467 1.00 97.12 465 PHE A CA 1
ATOM 3757 C C . PHE A 1 465 ? -26.598 -10.151 49.193 1.00 97.12 465 PHE A C 1
ATOM 3759 O O . PHE A 1 465 ? -26.250 -8.972 49.150 1.00 97.12 465 PHE A O 1
ATOM 3766 N N . VAL A 1 466 ? -27.145 -10.772 48.151 1.00 96.44 466 VAL A N 1
ATOM 3767 C CA . VAL A 1 466 ? -27.542 -10.083 46.916 1.00 96.44 466 VAL A CA 1
ATOM 3768 C C . VAL A 1 466 ? -29.034 -9.792 47.007 1.00 96.44 466 VAL A C 1
ATOM 3770 O O . VAL A 1 466 ? -29.814 -10.704 47.287 1.00 96.44 466 VAL A O 1
ATOM 3773 N N . ALA A 1 467 ? -29.432 -8.536 46.804 1.00 95.94 467 ALA A N 1
ATOM 3774 C CA . ALA A 1 467 ? -30.843 -8.177 46.756 1.00 95.94 467 ALA A CA 1
ATOM 3775 C C . ALA A 1 467 ? -31.517 -8.866 45.560 1.00 95.94 467 ALA A C 1
ATOM 3777 O O . ALA A 1 467 ? -30.983 -8.852 44.449 1.00 95.94 467 ALA A O 1
ATOM 3778 N N . ASP A 1 468 ? -32.692 -9.454 45.781 1.00 92.19 468 ASP A N 1
ATOM 3779 C CA . ASP A 1 468 ? -33.466 -10.121 44.729 1.00 92.19 468 ASP A CA 1
ATOM 3780 C C . ASP A 1 468 ? -33.743 -9.199 43.521 1.00 92.19 468 ASP A C 1
ATOM 3782 O O . ASP A 1 468 ? -33.678 -7.971 43.625 1.00 92.19 468 ASP A O 1
ATOM 3786 N N . ALA A 1 469 ? -34.102 -9.779 42.371 1.00 90.31 469 ALA A N 1
ATOM 3787 C CA . ALA A 1 469 ? -34.511 -9.045 41.173 1.00 90.31 469 ALA A CA 1
ATOM 3788 C C . ALA A 1 469 ? -35.669 -8.054 41.421 1.00 90.31 469 ALA A C 1
ATOM 3790 O O . ALA A 1 469 ? -35.790 -7.069 40.691 1.00 90.31 469 ALA A O 1
ATOM 3791 N N . SER A 1 470 ? -36.507 -8.280 42.442 1.00 92.81 470 SER A N 1
ATOM 3792 C CA . SER A 1 470 ? -37.554 -7.336 42.850 1.00 92.81 470 SER A CA 1
ATOM 3793 C C . SER A 1 470 ? -37.089 -6.266 43.848 1.00 92.81 470 SER A C 1
ATOM 3795 O O . SER A 1 470 ? -37.880 -5.389 44.187 1.00 92.81 470 SER A O 1
ATOM 3797 N N . GLY A 1 471 ? -35.874 -6.371 44.393 1.00 92.94 471 GLY A N 1
ATOM 3798 C CA . GLY A 1 471 ? -35.387 -5.534 45.493 1.00 92.94 471 GLY A CA 1
ATOM 3799 C C . GLY A 1 471 ? -35.963 -5.878 46.874 1.00 92.94 471 GLY A C 1
ATOM 3800 O O . GLY A 1 471 ? -35.680 -5.164 47.834 1.00 92.94 471 GLY A O 1
ATOM 3801 N N . ASN A 1 472 ? -36.748 -6.956 46.992 1.00 96.31 472 ASN A N 1
ATOM 3802 C CA . ASN A 1 472 ? -37.400 -7.376 48.235 1.00 96.31 472 ASN A CA 1
ATOM 3803 C C . ASN A 1 472 ? -37.009 -8.812 48.580 1.00 96.31 472 ASN A C 1
ATOM 3805 O O . ASN A 1 472 ? -36.897 -9.652 47.691 1.00 96.31 472 ASN A O 1
ATOM 3809 N N . GLY A 1 473 ? -36.856 -9.126 49.860 1.00 96.19 473 GLY A N 1
ATOM 3810 C CA . GLY A 1 473 ? -36.505 -10.481 50.262 1.00 96.19 473 GLY A CA 1
ATOM 3811 C C . GLY A 1 473 ? -36.262 -10.624 51.751 1.00 96.19 473 GLY A C 1
ATOM 3812 O O . GLY A 1 473 ? -36.661 -9.788 52.560 1.00 96.19 473 GLY A O 1
ATOM 3813 N N . THR A 1 474 ? -35.627 -11.729 52.123 1.00 96.19 474 THR A N 1
ATOM 3814 C CA . THR A 1 474 ? -35.352 -12.062 53.520 1.00 96.19 474 THR A CA 1
ATOM 3815 C C . THR A 1 474 ? -33.947 -12.622 53.654 1.00 96.19 474 THR A C 1
ATOM 3817 O O . THR A 1 474 ? -33.474 -13.362 52.793 1.00 96.19 474 THR A O 1
ATOM 3820 N N . THR A 1 475 ? -33.282 -12.263 54.741 1.00 96.38 475 THR A N 1
ATOM 3821 C CA . THR A 1 475 ? -31.983 -12.791 55.155 1.00 96.38 475 THR A CA 1
ATOM 3822 C C . THR A 1 475 ? -31.962 -12.914 56.681 1.00 96.38 475 THR A C 1
ATOM 3824 O O . THR A 1 475 ? -32.926 -12.539 57.346 1.00 96.38 475 THR A O 1
ATOM 3827 N N . SER A 1 476 ? -30.905 -13.474 57.259 1.00 94.38 476 SER A N 1
ATOM 3828 C CA . SER A 1 476 ? -30.814 -13.664 58.708 1.00 94.38 476 SER A CA 1
ATOM 3829 C C . SER A 1 476 ? -29.380 -13.594 59.217 1.00 94.38 476 SER A C 1
ATOM 3831 O O . SER A 1 476 ? -28.439 -13.929 58.496 1.00 94.38 476 SER A O 1
ATOM 3833 N N . LEU A 1 477 ? -29.237 -13.194 60.477 1.00 95.44 477 LEU A N 1
ATOM 3834 C CA . LEU A 1 477 ? -27.995 -13.151 61.238 1.00 95.44 477 LEU A CA 1
ATOM 3835 C C . LEU A 1 477 ? -28.114 -14.035 62.477 1.00 95.44 477 LEU A C 1
ATOM 3837 O O . LEU A 1 477 ? -29.181 -14.141 63.075 1.00 95.44 477 LEU A O 1
ATOM 3841 N N . GLU A 1 478 ? -27.007 -14.649 62.880 1.00 96.31 478 GLU A N 1
ATOM 3842 C CA . GLU A 1 478 ? -26.936 -15.452 64.101 1.00 96.31 478 GLU A CA 1
ATOM 3843 C C . GLU A 1 478 ? -25.763 -14.961 64.959 1.00 96.31 478 GLU A C 1
ATOM 3845 O O . GLU A 1 478 ? -24.602 -14.949 64.533 1.00 96.31 478 GLU A O 1
ATOM 3850 N N . PHE A 1 479 ? -26.093 -14.509 66.169 1.00 96.88 479 PHE A N 1
ATOM 3851 C CA . PHE A 1 479 ? -25.155 -14.147 67.222 1.00 96.88 479 PHE A CA 1
ATOM 3852 C C . PHE A 1 479 ? -24.963 -15.370 68.117 1.00 96.88 479 PHE A C 1
ATOM 3854 O O . PHE A 1 479 ? -25.739 -15.615 69.043 1.00 96.88 479 PHE A O 1
ATOM 3861 N N . GLU A 1 480 ? -23.956 -16.170 67.788 1.00 94.38 480 GLU A N 1
ATOM 3862 C CA . GLU A 1 480 ? -23.596 -17.373 68.535 1.00 94.38 480 GLU A CA 1
ATOM 3863 C C . GLU A 1 480 ? -22.990 -17.015 69.900 1.00 94.38 480 GLU A C 1
ATOM 3865 O O . GLU A 1 480 ? -22.288 -16.013 70.043 1.00 94.38 480 GLU A O 1
ATOM 3870 N N . ASP A 1 481 ? -23.262 -17.856 70.896 1.00 93.44 481 ASP A N 1
ATOM 3871 C CA . ASP A 1 481 ? -22.658 -17.806 72.231 1.00 93.44 481 ASP A CA 1
ATOM 3872 C C . ASP A 1 481 ? -22.729 -16.447 72.960 1.00 93.44 481 ASP A C 1
ATOM 3874 O O . ASP A 1 481 ? -21.846 -16.095 73.751 1.00 93.44 481 ASP A O 1
ATOM 3878 N N . VAL A 1 482 ? -23.814 -15.690 72.772 1.00 95.00 482 VAL A N 1
ATOM 3879 C CA . VAL A 1 482 ? -24.011 -14.419 73.480 1.00 95.00 482 VAL A CA 1
ATOM 3880 C C . VAL A 1 482 ? -24.431 -14.636 74.932 1.00 95.00 482 VAL A C 1
ATOM 3882 O O . VAL A 1 482 ? -25.286 -15.468 75.245 1.00 95.00 482 VAL A O 1
ATOM 3885 N N . SER A 1 483 ? -23.831 -13.862 75.842 1.00 94.00 483 SER A N 1
ATOM 3886 C CA . SER A 1 483 ? -24.153 -13.897 77.271 1.00 94.00 483 SER A CA 1
ATOM 3887 C C . SER A 1 483 ? -25.313 -12.952 77.588 1.00 94.00 483 SER A C 1
ATOM 3889 O O . SER A 1 483 ? -25.173 -11.730 77.530 1.00 94.00 483 SER A O 1
ATOM 3891 N N . LEU A 1 484 ? -26.456 -13.532 77.947 1.00 94.81 484 LEU A N 1
ATOM 3892 C CA . LEU A 1 484 ? -27.681 -12.827 78.304 1.00 94.81 484 LEU A CA 1
ATOM 3893 C C . LEU A 1 484 ? -27.864 -12.818 79.828 1.00 94.81 484 LEU A C 1
ATOM 3895 O O . LEU A 1 484 ? -27.791 -13.859 80.482 1.00 94.81 484 LEU A O 1
ATOM 3899 N N . GLU A 1 485 ? -28.090 -11.636 80.395 1.00 94.12 485 GLU A N 1
ATOM 3900 C CA . GLU A 1 485 ? -28.247 -11.396 81.832 1.00 94.12 485 GLU A CA 1
ATOM 3901 C C . GLU A 1 485 ? -29.723 -11.387 82.236 1.00 94.12 485 GLU A C 1
ATOM 3903 O O . GLU A 1 485 ? -30.549 -10.747 81.589 1.00 94.12 485 GLU A O 1
ATOM 3908 N N . ALA A 1 486 ? -30.058 -12.060 83.335 1.00 90.88 486 ALA A N 1
ATOM 3909 C CA . ALA A 1 486 ? -31.404 -12.021 83.889 1.00 90.88 486 ALA A CA 1
ATOM 3910 C C . ALA A 1 486 ? -31.767 -10.599 84.358 1.00 90.88 486 ALA A C 1
ATOM 3912 O O . ALA A 1 486 ? -30.983 -9.936 85.033 1.00 90.88 486 ALA A O 1
ATOM 3913 N N . GLY A 1 487 ? -32.978 -10.148 84.031 1.00 89.25 487 GLY A N 1
ATOM 3914 C CA . GLY A 1 487 ? -33.475 -8.801 84.323 1.00 89.25 487 GLY A CA 1
ATOM 3915 C C . GLY A 1 487 ? -33.081 -7.737 83.293 1.00 89.25 487 GLY A C 1
ATOM 3916 O O . GLY A 1 487 ? -33.313 -6.556 83.540 1.00 89.25 487 GLY A O 1
ATOM 3917 N N . VAL A 1 488 ? -32.483 -8.125 82.161 1.00 94.00 488 VAL A N 1
ATOM 3918 C CA . VAL A 1 488 ? -31.989 -7.201 81.131 1.00 94.00 488 VAL A CA 1
ATOM 3919 C C . VAL A 1 488 ? -32.809 -7.312 79.842 1.00 94.00 488 VAL A C 1
ATOM 3921 O O . VAL A 1 488 ? -33.234 -8.402 79.451 1.00 94.00 488 VAL A O 1
ATOM 3924 N N . LYS A 1 489 ? -33.012 -6.163 79.184 1.00 95.62 489 LYS A N 1
ATOM 3925 C CA . LYS A 1 489 ? -33.596 -6.039 77.844 1.00 95.62 489 LYS A CA 1
ATOM 3926 C C . LYS A 1 489 ? -32.481 -5.936 76.799 1.00 95.62 489 LYS A C 1
ATOM 3928 O O . LYS A 1 489 ? -31.533 -5.172 76.981 1.00 95.62 489 LYS A O 1
ATOM 3933 N N . TYR A 1 490 ? -32.616 -6.676 75.706 1.00 97.31 490 TYR A N 1
ATOM 3934 C CA . TYR A 1 490 ? -31.719 -6.638 74.556 1.00 97.31 490 TYR A CA 1
ATOM 3935 C C . TYR A 1 490 ? -32.502 -6.337 73.280 1.00 97.31 490 TYR A C 1
ATOM 3937 O O . TYR A 1 490 ? -33.630 -6.802 73.148 1.00 97.31 490 TYR A O 1
ATOM 3945 N N . VAL A 1 491 ? -31.911 -5.583 72.357 1.00 97.25 491 VAL A N 1
ATOM 3946 C CA . VAL A 1 491 ? -32.505 -5.218 71.063 1.00 97.25 491 VAL A CA 1
ATOM 3947 C C . VAL A 1 491 ? -31.473 -5.416 69.966 1.00 97.25 491 VAL A C 1
ATOM 3949 O O . VAL A 1 491 ? -30.311 -5.074 70.168 1.00 97.25 491 VAL A O 1
ATOM 3952 N N . VAL A 1 492 ? -31.863 -5.974 68.825 1.00 97.50 492 VAL A N 1
ATOM 3953 C CA . VAL A 1 492 ? -30.966 -6.107 67.669 1.00 97.50 492 VAL A CA 1
ATOM 3954 C C . VAL A 1 492 ? -31.163 -4.918 66.727 1.00 97.50 492 VAL A C 1
ATOM 3956 O O . VAL A 1 492 ? -32.290 -4.538 66.441 1.00 97.50 492 VAL A O 1
ATOM 3959 N N . TYR A 1 493 ? -30.064 -4.279 66.328 1.00 97.50 493 TYR A N 1
ATOM 3960 C CA . TYR A 1 493 ? -30.024 -3.173 65.373 1.00 97.50 493 TYR A CA 1
ATOM 3961 C C . TYR A 1 493 ? -29.394 -3.616 64.068 1.00 97.50 493 TYR A C 1
ATOM 3963 O O . TYR A 1 493 ? -28.310 -4.197 64.076 1.00 97.50 493 TYR A O 1
ATOM 3971 N N . GLU A 1 494 ? -29.986 -3.235 62.943 1.00 96.88 494 GLU A N 1
ATOM 3972 C CA . GLU A 1 494 ? -29.550 -3.695 61.632 1.00 96.88 494 GLU A CA 1
ATOM 3973 C C . GLU A 1 494 ? -29.196 -2.541 60.705 1.00 96.88 494 GLU A C 1
ATOM 3975 O O . GLU A 1 494 ? -29.756 -1.442 60.727 1.00 96.88 494 GLU A O 1
ATOM 3980 N N . THR A 1 495 ? -28.214 -2.789 59.850 1.00 97.62 495 THR A N 1
ATOM 3981 C CA . THR A 1 495 ? -27.807 -1.880 58.784 1.00 97.62 495 THR A CA 1
ATOM 3982 C C . THR A 1 495 ? -27.445 -2.696 57.554 1.00 97.62 495 THR A C 1
ATOM 3984 O O . THR A 1 495 ? -26.545 -3.527 57.611 1.00 97.62 495 THR A O 1
ATOM 3987 N N . ALA A 1 496 ? -28.127 -2.446 56.440 1.00 97.62 496 ALA A N 1
ATOM 3988 C CA . ALA A 1 496 ? -27.787 -2.974 55.126 1.00 97.62 496 ALA A CA 1
ATOM 3989 C C . ALA A 1 496 ? -27.140 -1.861 54.290 1.00 97.62 496 ALA A C 1
ATOM 3991 O O . ALA A 1 496 ? -27.767 -0.838 54.019 1.00 97.62 496 ALA A O 1
ATOM 3992 N N . GLU A 1 497 ? -25.890 -2.051 53.870 1.00 97.88 497 GLU A N 1
ATOM 3993 C CA . GLU A 1 497 ? -25.145 -1.088 53.050 1.00 97.88 497 GLU A CA 1
ATOM 3994 C C . GLU A 1 497 ? -24.599 -1.757 51.783 1.00 97.88 497 GLU A C 1
ATOM 3996 O O . GLU A 1 497 ? -23.995 -2.826 51.862 1.00 97.88 497 GLU A O 1
ATOM 4001 N N . SER A 1 498 ? -24.786 -1.143 50.610 1.00 97.06 498 SER A N 1
ATOM 4002 C CA . SER A 1 498 ? -24.227 -1.661 49.358 1.00 97.06 498 SER A CA 1
ATOM 4003 C C . SER A 1 498 ? -22.701 -1.737 49.431 1.00 97.06 498 SER A C 1
ATOM 4005 O O . SER A 1 498 ? -22.023 -0.824 49.911 1.00 97.06 498 SER A O 1
ATOM 4007 N N . GLU A 1 499 ? -22.128 -2.831 48.936 1.00 95.69 499 GLU A N 1
ATOM 4008 C CA . GLU A 1 499 ? -20.683 -3.059 49.028 1.00 95.69 499 GLU A CA 1
ATOM 4009 C C . GLU A 1 499 ? -19.893 -2.002 48.234 1.00 95.69 499 GLU A C 1
ATOM 4011 O O . GLU A 1 499 ? -18.869 -1.490 48.697 1.00 95.69 499 GLU A O 1
ATOM 4016 N N . LYS A 1 500 ? -20.420 -1.618 47.066 1.00 93.81 500 LYS A N 1
ATOM 4017 C CA . LYS A 1 500 ? -19.858 -0.601 46.171 1.00 93.81 500 LYS A CA 1
ATOM 4018 C C . LYS A 1 500 ? -20.667 0.696 46.228 1.00 93.81 500 LYS A C 1
ATOM 4020 O O . LYS A 1 500 ? -21.861 0.687 46.528 1.00 93.81 500 LYS A O 1
ATOM 4025 N N . GLU A 1 501 ? -20.008 1.805 45.899 1.00 92.88 501 GLU A N 1
ATOM 4026 C CA . GLU A 1 501 ? -20.698 3.049 45.550 1.00 92.88 501 GLU A CA 1
ATOM 4027 C C . GLU A 1 501 ? -21.469 2.868 44.242 1.00 92.88 501 GLU A C 1
ATOM 4029 O O . GLU A 1 501 ? -20.935 2.331 43.268 1.00 92.88 501 GLU A O 1
ATOM 4034 N N . ILE A 1 502 ? -22.696 3.371 44.213 1.00 91.06 502 ILE A N 1
ATOM 4035 C CA . ILE A 1 502 ? -23.581 3.344 43.056 1.00 91.06 502 ILE A CA 1
ATOM 4036 C C . ILE A 1 502 ? -23.734 4.785 42.571 1.00 91.06 502 ILE A C 1
ATOM 4038 O O . ILE A 1 502 ? -23.931 5.706 43.361 1.00 91.06 502 ILE A O 1
ATOM 4042 N N . ASP A 1 503 ? -23.599 4.994 41.264 1.00 89.94 503 ASP A N 1
ATOM 4043 C CA . ASP A 1 503 ? -23.780 6.307 40.644 1.00 89.94 503 ASP A CA 1
ATOM 4044 C C . ASP A 1 503 ? -25.269 6.535 40.358 1.00 89.94 503 ASP A C 1
ATOM 4046 O O . ASP A 1 503 ? -25.760 6.248 39.263 1.00 89.94 503 ASP A O 1
ATOM 4050 N N . PHE A 1 504 ? -26.004 6.979 41.378 1.00 90.19 504 PHE A N 1
ATOM 4051 C CA . PHE A 1 504 ? -27.419 7.306 41.254 1.00 90.19 504 PHE A CA 1
ATOM 4052 C C . PHE A 1 504 ? -27.622 8.610 40.471 1.00 90.19 504 PHE A C 1
ATOM 4054 O O . PHE A 1 504 ? -26.703 9.420 40.317 1.00 90.19 504 PHE A O 1
ATOM 4061 N N . LYS A 1 505 ? -28.847 8.869 39.996 1.00 86.31 505 LYS A N 1
ATOM 4062 C CA . LYS A 1 505 ? -29.196 10.168 39.379 1.00 86.31 505 LYS A CA 1
ATOM 4063 C C . LYS A 1 505 ? -28.915 11.344 40.322 1.00 86.31 505 LYS A C 1
ATOM 4065 O O . LYS A 1 505 ? -28.578 12.430 39.860 1.00 86.31 505 LYS A O 1
ATOM 4070 N N . GLU A 1 506 ? -29.045 11.111 41.622 1.00 87.69 506 GLU A N 1
ATOM 4071 C CA . GLU A 1 506 ? -28.853 12.074 42.703 1.00 87.69 506 GLU A CA 1
ATOM 4072 C C . GLU A 1 506 ? -27.375 12.278 43.090 1.00 87.69 506 GLU A C 1
ATOM 4074 O O . GLU A 1 506 ? -27.043 13.272 43.735 1.00 87.69 506 GLU A O 1
ATOM 4079 N N . GLY A 1 507 ? -26.480 11.372 42.681 1.00 87.69 507 GLY A N 1
ATOM 4080 C CA . GLY A 1 507 ? -25.059 11.405 43.019 1.00 87.69 507 GLY A CA 1
ATOM 4081 C C . GLY A 1 507 ? -24.476 10.017 43.276 1.00 87.69 507 GLY A C 1
ATOM 4082 O O . GLY A 1 507 ? -25.193 9.027 43.414 1.00 87.69 507 GLY A O 1
ATOM 4083 N N . LYS A 1 508 ? -23.145 9.950 43.347 1.00 92.00 508 LYS A N 1
ATOM 4084 C CA . LYS A 1 508 ? -22.425 8.708 43.622 1.00 92.00 508 LYS A CA 1
ATOM 4085 C C . LYS A 1 508 ? -22.270 8.502 45.126 1.00 92.00 508 LYS A C 1
ATOM 4087 O O . LYS A 1 508 ? -21.559 9.259 45.779 1.00 92.00 508 LYS A O 1
ATOM 4092 N N . GLU A 1 509 ? -22.924 7.480 45.662 1.00 94.50 509 GLU A N 1
ATOM 4093 C CA . GLU A 1 509 ? -22.878 7.122 47.084 1.00 94.50 509 GLU A CA 1
ATOM 4094 C C . GLU A 1 509 ? -23.217 5.638 47.289 1.00 94.50 509 GLU A C 1
ATOM 4096 O O . GLU A 1 509 ? -23.655 4.949 46.368 1.00 94.50 509 GLU A O 1
ATOM 4101 N N . LYS A 1 510 ? -23.025 5.116 48.503 1.00 95.44 510 LYS A N 1
ATOM 4102 C CA . LYS A 1 510 ? -23.524 3.784 48.861 1.00 95.44 510 LYS A CA 1
ATOM 4103 C C . LYS A 1 510 ? -25.014 3.833 49.192 1.00 95.44 510 LYS A C 1
ATOM 4105 O O . LYS A 1 510 ? -25.492 4.778 49.818 1.00 95.44 510 LYS A O 1
ATOM 4110 N N . HIS A 1 511 ? -25.750 2.788 48.826 1.00 96.31 511 HIS A N 1
ATOM 4111 C CA . HIS A 1 511 ? -27.125 2.629 49.280 1.00 96.31 511 HIS A CA 1
ATOM 4112 C C . HIS A 1 511 ? -27.136 2.028 50.683 1.00 96.31 511 HIS A C 1
ATOM 4114 O O . HIS A 1 511 ? -26.772 0.868 50.856 1.00 96.31 511 HIS A O 1
ATOM 4120 N N . LYS A 1 512 ? -27.542 2.823 51.676 1.00 96.50 512 LYS A N 1
ATOM 4121 C CA . LYS A 1 512 ? -27.586 2.432 53.086 1.00 96.50 512 LYS A CA 1
ATOM 4122 C C . LYS A 1 512 ? -29.014 2.517 53.625 1.00 96.50 512 LYS A C 1
ATOM 4124 O O . LYS A 1 512 ? -29.663 3.549 53.467 1.00 96.50 512 LYS A O 1
ATOM 4129 N N . VAL A 1 513 ? -29.462 1.452 54.284 1.00 97.19 513 VAL A N 1
ATOM 4130 C CA . VAL A 1 513 ? -30.758 1.338 54.965 1.00 97.19 513 VAL A CA 1
ATOM 4131 C C . VAL A 1 513 ? -30.512 0.773 56.360 1.00 97.19 513 VAL A C 1
ATOM 4133 O O . VAL A 1 513 ? -29.704 -0.138 56.522 1.00 97.19 513 VAL A O 1
ATOM 4136 N N . GLU A 1 514 ? -31.182 1.306 57.372 1.00 97.00 514 GLU A N 1
ATOM 4137 C CA . GLU A 1 514 ? -30.999 0.891 58.763 1.00 97.00 514 GLU A CA 1
ATOM 4138 C C . GLU A 1 514 ? -32.337 0.783 59.485 1.00 97.00 514 GLU A C 1
ATOM 4140 O O . GLU A 1 514 ? -33.295 1.475 59.142 1.00 97.00 514 GLU A O 1
ATOM 4145 N N . HIS A 1 515 ? -32.380 -0.087 60.488 1.00 95.81 515 HIS A N 1
ATOM 4146 C CA . HIS A 1 515 ? -33.474 -0.171 61.443 1.00 95.81 515 HIS A CA 1
ATOM 4147 C C . HIS A 1 515 ? -32.861 -0.302 62.833 1.00 95.81 515 HIS A C 1
ATOM 4149 O O . HIS A 1 515 ? -32.190 -1.282 63.143 1.00 95.81 515 HIS A O 1
ATOM 4155 N N . LYS A 1 516 ? -32.988 0.768 63.620 1.00 95.31 516 LYS A N 1
ATOM 4156 C CA . LYS A 1 516 ? -32.346 0.930 64.930 1.00 95.31 516 LYS A CA 1
ATOM 4157 C C . LYS A 1 516 ? -33.345 1.517 65.914 1.00 95.31 516 LYS A C 1
ATOM 4159 O O . LYS A 1 516 ? -33.274 2.701 66.241 1.00 95.31 516 LYS A O 1
ATOM 4164 N N . ASP A 1 517 ? -34.320 0.707 66.310 1.00 94.19 517 ASP A N 1
ATOM 4165 C CA . ASP A 1 517 ? -35.403 1.130 67.194 1.00 94.19 517 ASP A CA 1
ATOM 4166 C C . ASP A 1 517 ? -35.415 0.292 68.480 1.00 94.19 517 ASP A C 1
ATOM 4168 O O . ASP A 1 517 ? -35.846 -0.857 68.501 1.00 94.19 517 ASP A O 1
ATOM 4172 N N . LYS A 1 518 ? -34.949 0.886 69.586 1.00 92.69 518 LYS A N 1
ATOM 4173 C CA . LYS A 1 518 ? -34.910 0.244 70.914 1.00 92.69 518 LYS A CA 1
ATOM 4174 C C . LYS A 1 518 ? -36.283 -0.154 71.465 1.00 92.69 518 LYS A C 1
ATOM 4176 O O . LYS A 1 518 ? -36.367 -0.937 72.419 1.00 92.69 518 LYS A O 1
ATOM 4181 N N . ASP A 1 519 ? -37.342 0.444 70.932 1.00 92.38 519 ASP A N 1
ATOM 4182 C CA . ASP A 1 519 ? -38.714 0.224 71.364 1.00 92.38 519 ASP A CA 1
ATOM 4183 C C . ASP A 1 519 ? -39.454 -0.749 70.424 1.00 92.38 519 ASP A C 1
ATOM 4185 O O . ASP A 1 519 ? -40.602 -1.113 70.703 1.00 92.38 519 ASP A O 1
ATOM 4189 N N . ASP A 1 520 ? -38.796 -1.237 69.361 1.00 95.31 520 ASP A N 1
ATOM 4190 C CA . ASP A 1 520 ? -39.360 -2.245 68.470 1.00 95.31 520 ASP A CA 1
ATOM 4191 C C . ASP A 1 520 ? -39.411 -3.609 69.157 1.00 95.31 520 ASP A C 1
ATOM 4193 O O . ASP A 1 520 ? -38.410 -4.277 69.447 1.00 95.31 520 ASP A O 1
ATOM 4197 N N . LYS A 1 521 ? -40.642 -4.045 69.406 1.00 94.75 521 LYS A N 1
ATOM 4198 C CA . LYS A 1 521 ? -40.916 -5.296 70.094 1.00 94.75 521 LYS A CA 1
ATOM 4199 C C . LYS A 1 521 ? -40.448 -6.509 69.306 1.00 94.75 521 LYS A C 1
ATOM 4201 O O . LYS A 1 521 ? -39.990 -7.464 69.928 1.00 94.75 521 LYS A O 1
ATOM 4206 N N . ALA A 1 522 ? -40.503 -6.456 67.975 1.00 96.12 522 ALA A N 1
ATOM 4207 C CA . ALA A 1 522 ? -40.098 -7.562 67.117 1.00 96.12 522 ALA A CA 1
ATOM 4208 C C . ALA A 1 522 ? -38.582 -7.807 67.172 1.00 96.12 522 ALA A C 1
ATOM 4210 O O . ALA A 1 522 ? -38.133 -8.907 66.870 1.00 96.12 522 ALA A O 1
ATOM 4211 N N . GLN A 1 523 ? -37.799 -6.826 67.620 1.00 96.31 523 GLN A N 1
ATOM 4212 C CA . GLN A 1 523 ? -36.343 -6.918 67.751 1.00 96.31 523 GLN A CA 1
ATOM 4213 C C . GLN A 1 523 ? -35.884 -7.142 69.195 1.00 96.31 523 GLN A C 1
ATOM 4215 O O . GLN A 1 523 ? -34.684 -7.212 69.466 1.00 96.31 523 GLN A O 1
ATOM 4220 N N . THR A 1 524 ? -36.829 -7.216 70.139 1.00 96.69 524 THR A N 1
ATOM 4221 C CA . THR A 1 524 ? -36.545 -7.167 71.572 1.00 96.69 524 THR A CA 1
ATOM 4222 C C . THR A 1 524 ? -36.590 -8.546 72.234 1.00 96.69 524 THR A C 1
ATOM 4224 O O . THR A 1 524 ? -37.565 -9.289 72.108 1.00 96.69 524 THR A O 1
ATOM 4227 N N . VAL A 1 525 ? -35.571 -8.832 73.050 1.00 96.50 525 VAL A N 1
ATOM 4228 C CA . VAL A 1 525 ? -35.503 -9.956 73.992 1.00 96.50 525 VAL A CA 1
ATOM 4229 C C . VAL A 1 525 ? -35.479 -9.431 75.430 1.00 96.50 525 VAL A C 1
ATOM 4231 O O . VAL A 1 525 ? -34.572 -8.695 75.815 1.00 96.50 525 VAL A O 1
ATOM 4234 N N . VAL A 1 526 ? -36.436 -9.853 76.255 1.00 94.62 526 VAL A N 1
ATOM 4235 C CA . VAL A 1 526 ? -36.479 -9.580 77.698 1.00 94.62 526 VAL A CA 1
ATOM 4236 C C . VAL A 1 526 ? -36.162 -10.852 78.467 1.00 94.62 526 VAL A C 1
ATOM 4238 O O . VAL A 1 526 ? -36.854 -11.862 78.340 1.00 94.62 526 VAL A O 1
ATOM 4241 N N . VAL A 1 527 ? -35.132 -10.804 79.308 1.00 94.12 527 VAL A N 1
ATOM 4242 C CA . VAL A 1 527 ? -34.677 -11.969 80.070 1.00 94.12 527 VAL A CA 1
ATOM 4243 C C . VAL A 1 527 ? -35.187 -11.886 81.507 1.00 94.12 527 VAL A C 1
ATOM 4245 O O . VAL A 1 527 ? -34.912 -10.919 82.211 1.00 94.12 527 VAL A O 1
ATOM 4248 N N . SER A 1 528 ? -35.896 -12.909 81.982 1.00 89.12 528 SER A N 1
ATOM 4249 C CA . SER A 1 528 ? -36.492 -12.965 83.327 1.00 89.12 528 SER A CA 1
ATOM 4250 C C . SER A 1 528 ? -35.944 -14.129 84.154 1.00 89.12 528 SER A C 1
ATOM 4252 O O . SER A 1 528 ? -35.724 -15.219 83.632 1.00 89.12 528 SER A O 1
ATOM 4254 N N . LYS A 1 529 ? -35.746 -13.927 85.464 1.00 85.31 529 LYS A N 1
ATOM 4255 C CA . LYS A 1 529 ? -35.281 -14.978 86.387 1.00 85.31 529 LYS A CA 1
ATOM 4256 C C . LYS A 1 529 ? -36.453 -15.816 86.906 1.00 85.31 529 LYS A C 1
ATOM 4258 O O . LYS A 1 529 ? -37.421 -15.265 87.425 1.00 85.31 529 LYS A O 1
ATOM 4263 N N . ILE A 1 530 ? -36.347 -17.142 86.828 1.00 79.00 530 ILE A N 1
ATOM 4264 C CA . ILE A 1 530 ? -37.347 -18.065 87.390 1.00 79.00 530 ILE A CA 1
ATOM 4265 C C . ILE A 1 530 ? -37.269 -18.027 88.929 1.00 79.00 530 ILE A C 1
ATOM 4267 O O . ILE A 1 530 ? -36.195 -18.209 89.505 1.00 79.00 530 ILE A O 1
ATOM 4271 N N . LYS A 1 531 ? -38.402 -17.809 89.612 1.00 58.81 531 LYS A N 1
ATOM 4272 C CA . LYS A 1 531 ? -38.518 -17.892 91.083 1.00 58.81 531 LYS A CA 1
ATOM 4273 C C . LYS A 1 531 ? -38.853 -19.341 91.501 1.00 58.81 531 LYS A C 1
ATOM 4275 O O . LYS A 1 531 ? -39.769 -19.907 90.909 1.00 58.81 531 LYS A O 1
ATOM 4280 N N . PRO A 1 532 ? -38.169 -19.956 92.491 1.00 55.44 532 PRO A N 1
ATOM 4281 C CA . PRO A 1 532 ? -38.506 -21.309 92.951 1.00 55.44 532 PRO A CA 1
ATOM 4282 C C . PRO A 1 532 ? -39.839 -21.341 93.730 1.00 55.44 532 PRO A C 1
ATOM 4284 O O . PRO A 1 532 ? -40.115 -20.442 94.523 1.00 55.44 532 PRO A O 1
ATOM 4287 N N . GLU A 1 533 ? -40.658 -22.376 93.505 1.00 50.12 533 GLU A N 1
ATOM 4288 C CA . GLU A 1 533 ? -41.942 -22.628 94.193 1.00 50.12 533 GLU A CA 1
ATOM 4289 C C . GLU A 1 533 ? -41.708 -23.353 95.547 1.00 50.12 533 GLU A C 1
ATOM 4291 O O . GLU A 1 533 ? -40.864 -24.254 95.596 1.00 50.12 533 GLU A O 1
ATOM 4296 N N . PRO A 1 534 ? -42.408 -23.003 96.651 1.00 59.38 534 PRO A N 1
ATOM 4297 C CA . PRO A 1 534 ? -42.236 -23.673 97.948 1.00 59.38 534 PRO A CA 1
ATOM 4298 C C . PRO A 1 534 ? -42.774 -25.122 97.968 1.00 59.38 534 PRO A C 1
ATOM 4300 O O . PRO A 1 534 ? -43.785 -25.448 97.344 1.00 59.38 534 PRO A O 1
ATOM 4303 N N . GLY A 1 535 ? -42.078 -26.013 98.690 1.00 72.25 535 GLY A N 1
ATOM 4304 C CA . GLY A 1 535 ? -42.377 -27.453 98.778 1.00 72.25 535 GLY A CA 1
ATOM 4305 C C . GLY A 1 535 ? -43.460 -27.836 99.802 1.00 72.25 535 GLY A C 1
ATOM 4306 O O . GLY A 1 535 ? -43.902 -27.012 100.596 1.00 72.25 535 GLY A O 1
ATOM 4307 N N . ALA A 1 536 ? -43.892 -29.105 99.789 1.00 83.69 536 ALA A N 1
ATOM 4308 C CA . ALA A 1 536 ? -44.876 -29.644 100.738 1.00 83.69 536 ALA A CA 1
ATOM 4309 C C . ALA A 1 536 ? -44.276 -29.916 102.132 1.00 83.69 536 ALA A C 1
ATOM 4311 O O . ALA A 1 536 ? -43.185 -30.481 102.232 1.00 83.69 536 ALA A O 1
ATOM 4312 N N . GLN A 1 537 ? -45.023 -29.568 103.181 1.00 88.50 537 GLN A N 1
ATOM 4313 C CA . GLN A 1 537 ? -44.652 -29.652 104.596 1.00 88.50 537 GLN A CA 1
ATOM 4314 C C . GLN A 1 537 ? -45.392 -30.786 105.316 1.00 88.50 537 GLN A C 1
ATOM 4316 O O . GLN A 1 537 ? -46.504 -31.147 104.941 1.00 88.50 537 GLN A O 1
ATOM 4321 N N . GLU A 1 538 ? -44.773 -31.371 106.340 1.00 92.88 538 GLU A N 1
ATOM 4322 C CA . GLU A 1 538 ? -45.338 -32.490 107.104 1.00 92.88 538 GLU A CA 1
ATOM 4323 C C . GLU A 1 538 ? -46.354 -32.018 108.157 1.00 92.88 538 GLU A C 1
ATOM 4325 O O . GLU A 1 538 ? -46.045 -31.160 108.982 1.00 92.88 538 GLU A O 1
ATOM 4330 N N . VAL A 1 539 ? -47.551 -32.607 108.139 1.00 94.88 539 VAL A N 1
ATOM 4331 C CA . VAL A 1 539 ? -48.700 -32.268 108.986 1.00 94.88 539 VAL A CA 1
ATOM 4332 C C . VAL A 1 539 ? -49.252 -33.529 109.647 1.00 94.88 539 VAL A C 1
ATOM 4334 O O . VAL A 1 539 ? -49.424 -34.560 108.993 1.00 94.88 539 VAL A O 1
ATOM 4337 N N . HIS A 1 540 ? -49.565 -33.443 110.936 1.00 95.94 540 HIS A N 1
ATOM 4338 C CA . HIS A 1 540 ? -50.107 -34.547 111.724 1.00 95.94 540 HIS A CA 1
ATOM 4339 C C . HIS A 1 540 ? -51.600 -34.363 112.010 1.00 95.94 540 HIS A C 1
ATOM 4341 O O . HIS A 1 540 ? -52.056 -33.254 112.273 1.00 95.94 540 HIS A O 1
ATOM 4347 N N . PHE A 1 541 ? -52.356 -35.456 112.020 1.00 96.25 541 PHE A N 1
ATOM 4348 C CA . PHE A 1 541 ? -53.797 -35.475 112.249 1.00 96.25 541 PHE A CA 1
ATOM 4349 C C . PHE A 1 541 ? -54.149 -36.504 113.324 1.00 96.25 541 PHE A C 1
ATOM 4351 O O . PHE A 1 541 ? -53.857 -37.690 113.169 1.00 96.25 541 PHE A O 1
ATOM 4358 N N . SER A 1 542 ? -54.789 -36.055 114.399 1.00 94.56 542 SER A N 1
ATOM 4359 C CA . SER A 1 542 ? -55.298 -36.905 115.482 1.00 94.56 542 SER A CA 1
ATOM 4360 C C . SER A 1 542 ? -56.813 -36.866 115.532 1.00 94.56 542 SER A C 1
ATOM 4362 O O . SER A 1 542 ? -57.413 -35.796 115.395 1.00 94.56 542 SER A O 1
ATOM 4364 N N . LYS A 1 543 ? -57.423 -38.023 115.789 1.00 92.75 543 LYS A N 1
ATOM 4365 C CA . LYS A 1 543 ? -58.863 -38.149 115.996 1.00 92.75 543 LYS A CA 1
ATOM 4366 C C . LYS A 1 543 ? -59.091 -38.753 117.367 1.00 92.75 543 LYS A C 1
ATOM 4368 O O . LYS A 1 543 ? -58.774 -39.917 117.582 1.00 92.75 543 LYS A O 1
ATOM 4373 N N . VAL A 1 544 ? -59.635 -37.964 118.289 1.00 92.06 544 VAL A N 1
ATOM 4374 C CA . VAL A 1 544 ? -59.695 -38.325 119.711 1.00 92.06 544 VAL A CA 1
ATOM 4375 C C . VAL A 1 544 ? -61.114 -38.274 120.274 1.00 92.06 544 VAL A C 1
ATOM 4377 O O . VAL A 1 544 ? -61.979 -37.588 119.734 1.00 92.06 544 VAL A O 1
ATOM 4380 N N . ASN A 1 545 ? -61.368 -38.980 121.376 1.00 88.81 545 ASN A N 1
ATOM 4381 C CA . ASN A 1 545 ? -62.580 -38.800 122.185 1.00 88.81 545 ASN A CA 1
ATOM 4382 C C . ASN A 1 545 ? -62.464 -37.565 123.111 1.00 88.81 545 ASN A C 1
ATOM 4384 O O . ASN A 1 545 ? -61.407 -36.940 123.200 1.00 88.81 545 ASN A O 1
ATOM 4388 N N . VAL A 1 546 ? -63.529 -37.222 123.850 1.00 86.56 546 VAL A N 1
ATOM 4389 C CA . VAL A 1 546 ? -63.529 -36.108 124.831 1.00 86.56 546 VAL A CA 1
ATOM 4390 C C . VAL A 1 546 ? -62.436 -36.253 125.910 1.00 86.56 546 VAL A C 1
ATOM 4392 O O . VAL A 1 546 ? -61.980 -35.254 126.460 1.00 86.56 546 VAL A O 1
ATOM 4395 N N . GLY A 1 547 ? -61.985 -37.480 126.195 1.00 83.88 547 GLY A N 1
ATOM 4396 C CA . GLY A 1 547 ? -60.877 -37.775 127.111 1.00 83.88 547 GLY A CA 1
ATOM 4397 C C . GLY A 1 547 ? -59.477 -37.611 126.502 1.00 83.88 547 GLY A C 1
ATOM 4398 O O . GLY A 1 547 ? -58.493 -37.742 127.226 1.00 83.88 547 GLY A O 1
ATOM 4399 N N . GLY A 1 548 ? -59.373 -37.312 125.203 1.00 84.25 548 GLY A N 1
ATOM 4400 C CA . GLY A 1 548 ? -58.109 -37.130 124.487 1.00 84.25 548 GLY A CA 1
ATOM 4401 C C . GLY A 1 548 ? -57.458 -38.422 123.982 1.00 84.25 548 GLY A C 1
ATOM 4402 O O . GLY A 1 548 ? -56.326 -38.379 123.507 1.00 84.25 548 GLY A O 1
ATOM 4403 N N . GLU A 1 549 ? -58.139 -39.567 124.059 1.00 88.94 549 GLU A N 1
ATOM 4404 C CA . GLU A 1 549 ? -57.620 -40.843 123.552 1.00 88.94 549 GLU A CA 1
ATOM 4405 C C . GLU A 1 549 ? -57.917 -40.998 122.055 1.00 88.94 549 GLU A C 1
ATOM 4407 O O . GLU A 1 549 ? -59.039 -40.736 121.624 1.00 88.94 549 GLU A O 1
ATOM 4412 N N . GLU A 1 550 ? -56.932 -41.446 121.267 1.00 92.94 550 GLU A N 1
ATOM 4413 C CA . GLU A 1 550 ? -57.073 -41.681 119.819 1.00 92.94 550 GLU A CA 1
ATOM 4414 C C . GLU A 1 550 ? -58.074 -42.814 119.535 1.00 92.94 550 GLU A C 1
ATOM 4416 O O . GLU A 1 550 ? -57.912 -43.935 120.031 1.00 92.94 550 GLU A O 1
ATOM 4421 N N . ILE A 1 551 ? -59.077 -42.536 118.702 1.00 90.19 551 ILE A N 1
ATOM 4422 C CA . ILE A 1 551 ? -60.194 -43.440 118.399 1.00 90.19 551 ILE A CA 1
ATOM 4423 C C . ILE A 1 551 ? -60.103 -44.023 116.987 1.00 90.19 551 ILE A C 1
ATOM 4425 O O . ILE A 1 551 ? -59.719 -43.349 116.031 1.00 90.19 551 ILE A O 1
ATOM 4429 N N . ALA A 1 552 ? -60.488 -45.295 116.850 1.00 91.06 552 ALA A N 1
ATOM 4430 C CA . ALA A 1 552 ? -60.519 -45.997 115.569 1.00 91.06 552 ALA A CA 1
ATOM 4431 C C . ALA A 1 552 ? -61.870 -45.861 114.855 1.00 91.06 552 ALA A C 1
ATOM 4433 O O . ALA A 1 552 ? -62.916 -45.832 115.503 1.00 91.06 552 ALA A O 1
ATOM 4434 N N . GLY A 1 553 ? -61.842 -45.931 113.525 1.00 86.38 553 GLY A N 1
ATOM 4435 C CA . GLY A 1 553 ? -63.030 -46.164 112.703 1.00 86.38 553 GLY A CA 1
ATOM 4436 C C . GLY A 1 553 ? -63.682 -44.922 112.100 1.00 86.38 553 GLY A C 1
ATOM 4437 O O . GLY A 1 553 ? -64.738 -45.070 111.493 1.00 86.38 553 GLY A O 1
ATOM 4438 N N . ALA A 1 554 ? -63.075 -43.738 112.228 1.00 90.31 554 ALA A N 1
ATOM 4439 C CA . ALA A 1 554 ? -63.504 -42.548 111.497 1.00 90.31 554 ALA A CA 1
ATOM 4440 C C . ALA A 1 554 ? -62.890 -42.549 110.089 1.00 90.31 554 ALA A C 1
ATOM 4442 O O . ALA A 1 554 ? -61.668 -42.626 109.970 1.00 90.31 554 ALA A O 1
ATOM 4443 N N . GLU A 1 555 ? -63.689 -42.452 109.027 1.00 93.56 555 GLU A N 1
ATOM 4444 C CA . GLU A 1 555 ? -63.171 -42.253 107.664 1.00 93.56 555 GLU A CA 1
ATOM 4445 C C . GLU A 1 555 ? -62.967 -40.756 107.416 1.00 93.56 555 GLU A C 1
ATOM 4447 O O . GLU A 1 555 ? -63.920 -39.979 107.421 1.00 93.56 555 GLU A O 1
ATOM 4452 N N . ILE A 1 556 ? -61.716 -40.347 107.223 1.00 94.69 556 ILE A N 1
ATOM 4453 C CA . ILE A 1 556 ? -61.283 -38.953 107.161 1.00 94.69 556 ILE A CA 1
ATOM 4454 C C . ILE A 1 556 ? -60.806 -38.630 105.752 1.00 94.69 556 ILE A C 1
ATOM 4456 O O . ILE A 1 556 ? -59.938 -39.310 105.211 1.00 94.69 556 ILE A O 1
ATOM 4460 N N . HIS A 1 557 ? -61.314 -37.534 105.194 1.00 95.25 557 HIS A N 1
ATOM 4461 C CA . HIS A 1 557 ? -60.864 -36.923 103.951 1.00 95.25 557 HIS A CA 1
ATOM 4462 C C . HIS A 1 557 ? -60.272 -35.541 104.222 1.00 95.25 557 HIS A C 1
ATOM 4464 O O . HIS A 1 557 ? -60.933 -34.679 104.795 1.00 95.25 557 HIS A O 1
ATOM 4470 N N . ILE A 1 558 ? -59.061 -35.290 103.731 1.00 96.81 558 ILE A N 1
ATOM 4471 C CA . ILE A 1 558 ? -58.524 -33.932 103.621 1.00 96.81 558 ILE A CA 1
ATOM 4472 C C . ILE A 1 558 ? -58.814 -33.442 102.213 1.00 96.81 558 ILE A C 1
ATOM 4474 O O . ILE A 1 558 ? -58.421 -34.093 101.245 1.00 96.81 558 ILE A O 1
ATOM 4478 N N . LYS A 1 559 ? -59.504 -32.310 102.091 1.00 94.19 559 LYS A N 1
ATOM 4479 C CA . LYS A 1 559 ? -59.848 -31.691 100.809 1.00 94.19 559 LYS A CA 1
ATOM 4480 C C . LYS A 1 559 ? -59.145 -30.353 100.628 1.00 94.19 559 LYS A C 1
ATOM 4482 O O . LYS A 1 559 ? -58.927 -29.640 101.600 1.00 94.19 559 LYS A O 1
ATOM 4487 N N . GLN A 1 560 ? -58.828 -29.998 99.388 1.00 90.25 560 GLN A N 1
ATOM 4488 C CA . GLN A 1 560 ? -58.440 -28.647 98.983 1.00 90.25 560 GLN A CA 1
ATOM 4489 C C . GLN A 1 560 ? -59.459 -28.165 97.943 1.00 90.25 560 GLN A C 1
ATOM 4491 O O . GLN A 1 560 ? -59.523 -28.697 96.832 1.00 90.25 560 GLN A O 1
ATOM 4496 N N . GLY A 1 561 ? -60.322 -27.221 98.334 1.00 87.50 561 GLY A N 1
ATOM 4497 C CA . GLY A 1 561 ? -61.584 -26.988 97.621 1.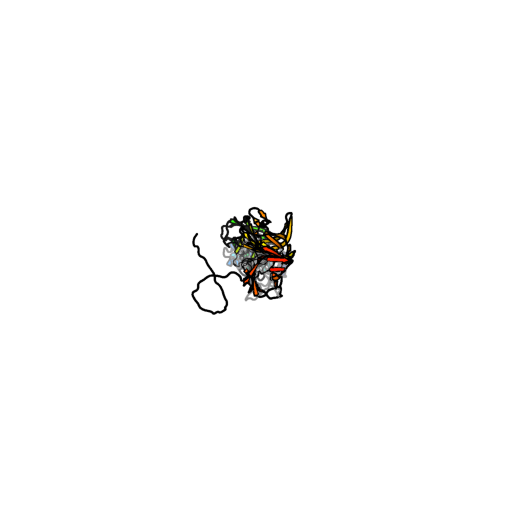00 87.50 561 GLY A CA 1
ATOM 4498 C C . GLY A 1 561 ? -62.449 -28.257 97.627 1.00 87.50 561 GLY A C 1
ATOM 4499 O O . GLY A 1 561 ? -62.564 -28.916 98.657 1.00 87.50 561 GLY A O 1
ATOM 4500 N N . ASP A 1 562 ? -62.985 -28.645 96.468 1.00 84.56 562 ASP A N 1
ATOM 4501 C CA . ASP A 1 562 ? -63.807 -29.860 96.318 1.00 84.56 562 ASP A CA 1
ATOM 4502 C C . ASP A 1 562 ? -62.986 -31.155 96.133 1.00 84.56 562 ASP A C 1
ATOM 4504 O O . ASP A 1 562 ? -63.543 -32.253 96.081 1.00 84.56 562 ASP A O 1
ATOM 4508 N N . THR A 1 563 ? -61.656 -31.057 96.020 1.00 83.69 563 THR A N 1
ATOM 4509 C CA . THR A 1 563 ? -60.792 -32.205 95.697 1.00 83.69 563 THR A CA 1
ATOM 4510 C C . THR A 1 563 ? -60.273 -32.876 96.960 1.00 83.69 563 THR A C 1
ATOM 4512 O O . THR A 1 563 ? -59.608 -32.226 97.760 1.00 83.69 563 THR A O 1
ATOM 4515 N N . VAL A 1 564 ? -60.500 -34.184 97.117 1.00 92.00 564 VAL A N 1
ATOM 4516 C CA . VAL A 1 564 ? -59.883 -34.994 98.183 1.00 92.00 564 VAL A CA 1
ATOM 4517 C C . VAL A 1 564 ? -58.399 -35.206 97.863 1.00 92.00 564 VAL A C 1
ATOM 4519 O O . VAL A 1 564 ? -58.063 -35.852 96.874 1.00 92.00 564 VAL A O 1
ATOM 4522 N N . VAL A 1 565 ? -57.515 -34.659 98.698 1.00 92.56 565 VAL A N 1
ATOM 4523 C CA . VAL A 1 565 ? -56.049 -34.748 98.562 1.00 92.56 565 VAL A CA 1
ATOM 4524 C C . VAL A 1 565 ? -55.433 -35.845 99.436 1.00 92.56 565 VAL A C 1
ATOM 4526 O O . VAL A 1 565 ? -54.314 -36.277 99.171 1.00 92.56 565 VAL A O 1
ATOM 4529 N N . ALA A 1 566 ? -56.161 -36.332 100.445 1.00 93.31 566 ALA A N 1
ATOM 4530 C CA . ALA A 1 566 ? -55.822 -37.535 101.207 1.00 93.31 566 ALA A CA 1
ATOM 4531 C C . ALA A 1 566 ? -57.075 -38.157 101.837 1.00 93.31 566 ALA A C 1
ATOM 4533 O O . ALA A 1 566 ? -58.019 -37.440 102.167 1.00 93.31 566 ALA A O 1
ATOM 4534 N N . SER A 1 567 ? -57.070 -39.477 102.019 1.00 94.19 567 SER A N 1
ATOM 4535 C CA . SER A 1 567 ? -58.139 -40.233 102.677 1.00 94.19 567 SER A CA 1
ATOM 4536 C C . SER A 1 567 ? -57.538 -41.355 103.523 1.00 94.19 567 SER A C 1
ATOM 4538 O O . SER A 1 567 ? -56.618 -42.037 103.063 1.00 94.19 567 SER A O 1
ATOM 4540 N N . TRP A 1 568 ? -58.021 -41.533 104.752 1.00 95.56 568 TRP A N 1
ATOM 4541 C CA . TRP A 1 568 ? -57.651 -42.659 105.612 1.00 95.56 568 TRP A CA 1
ATOM 4542 C C . TRP A 1 568 ? -58.750 -42.973 106.631 1.00 95.56 568 TRP A C 1
ATOM 4544 O O . TRP A 1 568 ? -59.625 -42.154 106.889 1.00 95.56 568 TRP A O 1
ATOM 4554 N N . VAL A 1 569 ? -58.674 -44.152 107.251 1.00 93.50 569 VAL A N 1
ATOM 4555 C CA . VAL A 1 569 ? -59.504 -44.517 108.409 1.00 93.50 569 VAL A CA 1
ATOM 4556 C C . VAL A 1 569 ? -58.670 -44.365 109.679 1.00 93.50 569 VAL A C 1
ATOM 4558 O O . VAL A 1 569 ? -57.530 -44.829 109.718 1.00 93.50 569 VAL A O 1
ATOM 4561 N N . SER A 1 570 ? -59.201 -43.703 110.708 1.00 93.06 570 SER A N 1
ATOM 4562 C CA . SER A 1 570 ? -58.496 -43.505 111.975 1.00 93.06 570 SER A CA 1
ATOM 4563 C C . SER A 1 570 ? -58.256 -44.834 112.699 1.00 93.06 570 SER A C 1
ATOM 4565 O O . SER A 1 570 ? -59.078 -45.755 112.652 1.00 93.06 570 SER A O 1
ATOM 4567 N N . GLU A 1 571 ? -57.126 -44.934 113.397 1.00 90.69 571 GLU A N 1
ATOM 4568 C CA . GLU A 1 571 ? -56.726 -46.117 114.158 1.00 90.69 571 GLU A CA 1
ATOM 4569 C C . GLU A 1 571 ? -56.559 -45.761 115.639 1.00 90.69 571 GLU A C 1
ATOM 4571 O O . GLU A 1 571 ? -56.012 -44.713 115.982 1.00 90.69 571 GLU A O 1
ATOM 4576 N N . ALA A 1 572 ? -56.983 -46.659 116.529 1.00 89.56 572 ALA A N 1
ATOM 4577 C CA . ALA A 1 572 ? -56.854 -46.444 117.965 1.00 89.56 572 ALA A CA 1
ATOM 4578 C C . ALA A 1 572 ? -55.372 -46.336 118.352 1.00 89.56 572 ALA A C 1
ATOM 4580 O O . ALA A 1 572 ? -54.543 -47.154 117.946 1.00 89.56 572 ALA A O 1
ATOM 4581 N N . GLY A 1 573 ? -55.043 -45.321 119.148 1.00 89.38 573 GLY A N 1
ATOM 4582 C CA . GLY A 1 573 ? -53.679 -45.050 119.608 1.00 89.38 573 GLY A CA 1
ATOM 4583 C C . GLY A 1 573 ? -52.708 -44.476 118.564 1.00 89.38 573 GLY A C 1
ATOM 4584 O O . GLY A 1 573 ? -51.514 -44.427 118.861 1.00 89.38 573 GLY A O 1
ATOM 4585 N N . LYS A 1 574 ? -53.153 -44.060 117.363 1.00 91.56 574 LYS A N 1
ATOM 4586 C CA . LYS A 1 574 ? -52.251 -43.576 116.297 1.00 91.56 574 LYS A CA 1
ATOM 4587 C C . LYS A 1 574 ? -52.651 -42.222 115.704 1.00 91.56 574 LYS A C 1
ATOM 4589 O O . LYS A 1 574 ? -53.736 -42.065 115.159 1.00 91.56 574 LYS A O 1
ATOM 4594 N N . THR A 1 575 ? -51.688 -41.302 115.684 1.00 92.50 575 THR A N 1
ATOM 4595 C CA . THR A 1 575 ? -51.732 -40.064 114.892 1.00 92.50 575 THR A CA 1
ATOM 4596 C C . THR A 1 575 ? -51.358 -40.355 113.429 1.00 92.50 575 THR A C 1
ATOM 4598 O O . THR A 1 575 ? -50.402 -41.087 113.167 1.00 92.50 575 THR A O 1
ATOM 4601 N N . HIS A 1 576 ? -52.081 -39.771 112.473 1.00 95.19 576 HIS A N 1
ATOM 4602 C CA . HIS A 1 576 ? -51.796 -39.876 111.038 1.00 95.19 576 HIS A CA 1
ATOM 4603 C C . HIS A 1 576 ? -50.875 -38.741 110.563 1.00 95.19 576 HIS A C 1
ATOM 4605 O O . HIS A 1 576 ? -50.945 -37.637 111.093 1.00 95.19 576 HIS A O 1
ATOM 4611 N N . THR A 1 577 ? -50.040 -38.977 109.550 1.00 94.38 577 THR A N 1
ATOM 4612 C CA . THR A 1 577 ? -49.087 -37.980 109.025 1.00 94.38 577 THR A CA 1
ATOM 4613 C C . THR A 1 577 ? -49.229 -37.842 107.513 1.00 94.38 577 THR A C 1
ATOM 4615 O O . THR A 1 577 ? -49.241 -38.845 106.802 1.00 94.38 577 THR A O 1
ATOM 4618 N N . LEU A 1 578 ? -49.272 -36.605 107.015 1.00 93.94 578 LEU A N 1
ATOM 4619 C CA . LEU A 1 578 ? -49.436 -36.262 105.601 1.00 93.94 578 LEU A CA 1
ATOM 4620 C C . LEU A 1 578 ? -48.506 -35.107 105.203 1.00 93.94 578 LEU A C 1
ATOM 4622 O O . LEU A 1 578 ? -48.248 -34.222 106.008 1.00 93.94 578 LEU A O 1
ATOM 4626 N N . LYS A 1 579 ? -48.032 -35.069 103.950 1.00 92.50 579 LYS A N 1
ATOM 4627 C CA . LYS A 1 579 ? -47.323 -33.899 103.404 1.00 92.50 579 LYS A CA 1
ATOM 4628 C C . LYS A 1 579 ? -48.270 -33.018 102.595 1.00 92.50 579 LYS A C 1
ATOM 4630 O O . LYS A 1 579 ? -48.797 -33.468 101.581 1.00 92.50 579 LYS A O 1
ATOM 4635 N N . LEU A 1 580 ? -48.447 -31.769 103.016 1.00 91.88 580 LEU A N 1
ATOM 4636 C CA . LEU A 1 580 ? -49.329 -30.782 102.392 1.00 91.88 580 LEU A CA 1
ATOM 4637 C C . LEU A 1 580 ? -48.532 -29.562 101.921 1.00 91.88 580 LEU A C 1
ATOM 4639 O O . LEU A 1 580 ? -47.686 -29.047 102.647 1.00 91.88 580 LEU A O 1
ATOM 4643 N N . LYS A 1 581 ? -48.794 -29.075 100.701 1.00 89.56 581 LYS A N 1
ATOM 4644 C CA . LYS A 1 581 ? -48.286 -27.760 100.263 1.00 89.56 581 LYS A CA 1
ATOM 4645 C C . LYS A 1 581 ? -48.930 -26.641 101.101 1.00 89.56 581 LYS A C 1
ATOM 4647 O O . LYS A 1 581 ? -50.036 -26.849 101.606 1.00 89.56 581 LYS A O 1
ATOM 4652 N N . PRO A 1 582 ? -48.309 -25.457 101.214 1.00 89.75 582 PRO A N 1
ATOM 4653 C CA . PRO A 1 582 ? -48.966 -24.306 101.823 1.00 89.75 582 PRO A CA 1
ATOM 4654 C C . PRO A 1 582 ? -50.312 -24.023 101.142 1.00 89.75 582 PRO A C 1
ATOM 4656 O O . PRO A 1 582 ? -50.403 -24.039 99.913 1.00 89.75 582 PRO A O 1
ATOM 4659 N N . GLY A 1 583 ? -51.372 -23.819 101.920 1.00 91.44 583 GLY A N 1
ATOM 4660 C CA . GLY A 1 583 ? -52.723 -23.636 101.391 1.00 91.44 583 GLY A CA 1
ATOM 4661 C C . GLY A 1 583 ? -53.836 -23.896 102.403 1.00 91.44 583 GLY A C 1
ATOM 4662 O O . GLY A 1 583 ? -53.587 -24.266 103.548 1.00 91.44 583 GLY A O 1
ATOM 4663 N N . HIS A 1 584 ? -55.078 -23.694 101.959 1.00 94.75 584 HIS A N 1
ATOM 4664 C CA . HIS A 1 584 ? -56.290 -23.947 102.740 1.00 94.75 584 HIS A CA 1
ATOM 4665 C C . HIS A 1 584 ? -56.856 -25.334 102.445 1.00 94.75 584 HIS A C 1
ATOM 4667 O O . HIS A 1 584 ? -56.937 -25.743 101.285 1.00 94.75 584 HIS A O 1
ATOM 4673 N N . TYR A 1 585 ? -57.276 -26.021 103.497 1.00 96.19 585 TYR A N 1
ATOM 4674 C CA . TYR A 1 585 ? -57.751 -27.391 103.472 1.00 96.19 585 TYR A CA 1
ATOM 4675 C C . TYR A 1 585 ? -58.999 -27.561 104.340 1.00 96.19 585 TYR A C 1
ATOM 4677 O O . TYR A 1 585 ? -59.297 -26.749 105.218 1.00 96.19 585 TYR A O 1
ATOM 4685 N N . ILE A 1 586 ? -59.718 -28.649 104.092 1.00 95.56 586 ILE A N 1
ATOM 4686 C CA . ILE A 1 586 ? -60.920 -29.045 104.815 1.00 95.56 586 ILE A CA 1
ATOM 4687 C C . ILE A 1 586 ? -60.705 -30.459 105.337 1.00 95.56 586 ILE A C 1
ATOM 4689 O O . ILE A 1 586 ? -60.450 -31.376 104.559 1.00 95.56 586 ILE A O 1
ATOM 4693 N N . PHE A 1 587 ? -60.808 -30.639 106.646 1.00 95.94 587 PHE A N 1
ATOM 4694 C CA . PHE A 1 587 ? -60.954 -31.938 107.279 1.00 95.94 587 PHE A CA 1
ATOM 4695 C C . PHE A 1 587 ? -62.431 -32.320 107.234 1.00 95.94 587 PHE A C 1
ATOM 4697 O O . PHE A 1 587 ? -63.268 -31.658 107.844 1.00 95.94 587 PHE A O 1
ATOM 4704 N N . HIS A 1 588 ? -62.746 -33.375 106.497 1.00 94.06 588 HIS A N 1
ATOM 4705 C CA . HIS A 1 588 ? -64.094 -33.880 106.295 1.00 94.06 588 HIS A CA 1
ATOM 4706 C C . HIS A 1 588 ? -64.170 -35.315 106.805 1.00 94.06 588 HIS A C 1
ATOM 4708 O O . HIS A 1 588 ? -63.491 -36.195 106.278 1.00 94.06 588 HIS A O 1
ATOM 4714 N N . GLU A 1 589 ? -65.001 -35.561 107.811 1.00 92.12 589 GLU A N 1
ATOM 4715 C CA . GLU A 1 589 ? -65.295 -36.915 108.267 1.00 92.12 589 GLU A CA 1
ATOM 4716 C C . GLU A 1 589 ? -66.407 -37.503 107.393 1.00 92.12 589 GLU A C 1
ATOM 4718 O O . GLU A 1 589 ? -67.564 -37.096 107.459 1.00 92.12 589 GLU A O 1
ATOM 4723 N N . ALA A 1 590 ? -66.038 -38.442 106.527 1.00 87.44 590 ALA A N 1
ATOM 4724 C CA . ALA A 1 590 ? -66.973 -39.110 105.633 1.00 87.44 590 ALA A CA 1
ATOM 4725 C C . ALA A 1 590 ? -67.837 -40.136 106.381 1.00 87.44 590 ALA A C 1
ATOM 4727 O O . ALA A 1 590 ? -69.011 -40.317 106.053 1.00 87.44 590 ALA A O 1
ATOM 4728 N N . VAL A 1 591 ? -67.261 -40.800 107.389 1.00 86.75 591 VAL A N 1
ATOM 4729 C CA . VAL A 1 591 ? -67.944 -41.799 108.219 1.00 86.75 591 VAL A CA 1
ATOM 4730 C C . VAL A 1 591 ? -67.527 -41.614 109.673 1.00 86.75 591 VAL A C 1
ATOM 4732 O O . VAL A 1 591 ? -66.346 -41.727 109.993 1.00 86.75 591 VAL A O 1
ATOM 4735 N N . ALA A 1 592 ? -68.503 -41.362 110.546 1.00 85.00 592 ALA A N 1
ATOM 4736 C CA . ALA A 1 592 ? -68.284 -41.241 111.984 1.00 85.00 592 ALA A CA 1
ATOM 4737 C C . ALA A 1 592 ? -67.975 -42.607 112.626 1.00 85.00 592 ALA A C 1
ATOM 4739 O O . ALA A 1 592 ? -68.578 -43.618 112.239 1.00 85.00 592 ALA A O 1
ATOM 4740 N N . PRO A 1 593 ? -67.097 -42.666 113.641 1.00 86.31 593 PRO A N 1
ATOM 4741 C CA . PRO A 1 593 ? -66.812 -43.903 114.352 1.00 86.31 593 PRO A CA 1
ATOM 4742 C C . PRO A 1 593 ? -68.031 -44.368 115.168 1.00 86.31 593 PRO A C 1
ATOM 4744 O O . PRO A 1 593 ? -68.811 -43.577 115.701 1.00 86.31 593 PRO A O 1
ATOM 4747 N N . GLY A 1 594 ? -68.214 -45.687 115.283 1.00 80.12 594 GLY A N 1
ATOM 4748 C CA . GLY A 1 594 ? -69.374 -46.268 115.967 1.00 80.12 594 GLY A CA 1
ATOM 4749 C C . GLY A 1 594 ? -69.491 -45.813 117.428 1.00 80.12 594 GLY A C 1
ATOM 4750 O O . GLY A 1 594 ? -68.582 -46.041 118.219 1.00 80.12 594 GLY A O 1
ATOM 4751 N N . GLY A 1 595 ? -70.631 -45.212 117.790 1.00 79.56 595 GLY A N 1
ATOM 4752 C CA . GLY A 1 595 ? -70.891 -44.683 119.140 1.00 79.56 595 GLY A CA 1
ATOM 4753 C C . GLY A 1 595 ? -70.642 -43.178 119.310 1.00 79.56 595 GLY A C 1
ATOM 4754 O O . GLY A 1 595 ? -70.937 -42.646 120.380 1.00 79.56 595 GLY A O 1
ATOM 4755 N N . TYR A 1 596 ? -70.175 -42.487 118.267 1.00 83.94 596 TYR A N 1
ATOM 4756 C CA . TYR A 1 596 ? -69.901 -41.049 118.277 1.00 83.94 596 TYR A CA 1
ATOM 4757 C C . TYR A 1 596 ? -70.795 -40.281 117.292 1.00 83.94 596 TYR A C 1
ATOM 4759 O O . TYR A 1 596 ? -71.377 -40.854 116.368 1.00 83.94 596 TYR A O 1
ATOM 4767 N N . LEU A 1 597 ? -70.952 -38.980 117.532 1.00 80.56 597 LEU A N 1
ATOM 4768 C CA . LEU A 1 597 ? -71.617 -38.053 116.618 1.00 80.56 597 LEU A CA 1
ATOM 4769 C C . LEU A 1 597 ? -70.659 -37.667 115.490 1.00 80.56 597 LEU A C 1
ATOM 4771 O O . LEU A 1 597 ? -69.483 -37.451 115.748 1.00 80.56 597 LEU A O 1
ATOM 4775 N N . ALA A 1 598 ? -71.176 -37.542 114.267 1.00 77.69 598 ALA A N 1
ATOM 4776 C CA . ALA A 1 598 ? -70.374 -37.124 113.122 1.00 77.69 598 ALA A CA 1
ATOM 4777 C C . ALA A 1 598 ? -69.850 -35.691 113.279 1.00 77.69 598 ALA A C 1
ATOM 4779 O O . ALA A 1 598 ? -70.607 -34.786 113.644 1.00 77.69 598 ALA A O 1
ATOM 4780 N N . VAL A 1 599 ? -68.582 -35.489 112.930 1.00 82.81 599 VAL A N 1
ATOM 4781 C CA . VAL A 1 599 ? -67.939 -34.175 112.851 1.00 82.81 599 VAL A CA 1
ATOM 4782 C C . VAL A 1 599 ? -68.239 -33.545 111.498 1.00 82.81 599 VAL A C 1
ATOM 4784 O O . VAL A 1 599 ? -67.932 -34.108 110.448 1.00 82.81 599 VAL A O 1
ATOM 4787 N N . THR A 1 600 ? -68.813 -32.343 111.504 1.00 86.19 600 THR A N 1
ATOM 4788 C CA . THR A 1 600 ? -68.942 -31.551 110.271 1.00 86.19 600 THR A CA 1
ATOM 4789 C C . THR A 1 600 ? -67.602 -30.929 109.868 1.00 86.19 600 THR A C 1
ATOM 4791 O O . THR A 1 600 ? -66.705 -30.767 110.687 1.00 86.19 600 THR A O 1
ATOM 4794 N N . ASP A 1 601 ? -67.473 -30.546 108.600 1.00 92.62 601 ASP A N 1
ATOM 4795 C CA . ASP A 1 601 ? -66.228 -30.060 107.994 1.00 92.62 601 ASP A CA 1
ATOM 4796 C C . ASP A 1 601 ? -65.486 -29.008 108.835 1.00 92.62 601 ASP A C 1
ATOM 4798 O O . ASP A 1 601 ? -66.044 -27.966 109.177 1.00 92.62 601 ASP A O 1
ATOM 4802 N N . ILE A 1 602 ? -64.204 -29.247 109.115 1.00 94.62 602 ILE A N 1
ATOM 4803 C CA . ILE A 1 602 ? -63.308 -28.310 109.808 1.00 94.62 602 ILE A CA 1
ATOM 4804 C C . ILE A 1 602 ? -62.342 -27.720 108.787 1.00 94.62 602 ILE A C 1
ATOM 4806 O O . ILE A 1 602 ? -61.636 -28.446 108.092 1.00 94.62 602 ILE A O 1
ATOM 4810 N N . HIS A 1 603 ? -62.266 -26.398 108.712 1.00 95.12 603 HIS A N 1
ATOM 4811 C CA . HIS A 1 603 ? -61.362 -25.696 107.810 1.00 95.12 603 HIS A CA 1
ATOM 4812 C C . HIS A 1 603 ? -60.052 -25.376 108.530 1.00 95.12 603 HIS A C 1
ATOM 4814 O O . HIS A 1 603 ? -60.057 -24.887 109.663 1.00 95.12 603 HIS A O 1
ATOM 4820 N N . PHE A 1 604 ? -58.925 -25.620 107.867 1.00 96.38 604 PHE A N 1
ATOM 4821 C CA . PHE A 1 604 ? -57.597 -25.288 108.374 1.00 96.38 604 PHE A CA 1
ATOM 4822 C C . PHE A 1 604 ? -56.671 -24.816 107.250 1.00 96.38 604 PHE A C 1
ATOM 4824 O O . PHE A 1 604 ? -56.914 -25.069 106.073 1.00 96.38 604 PHE A O 1
ATOM 4831 N N . SER A 1 605 ? -55.591 -24.125 107.595 1.00 94.06 605 SER A N 1
ATOM 4832 C CA . SER A 1 605 ? -54.541 -23.728 106.655 1.00 94.06 605 SER A CA 1
ATOM 4833 C C . SER A 1 605 ? -53.179 -24.237 107.098 1.00 94.06 605 SER A C 1
ATOM 4835 O O . SER A 1 605 ? -52.918 -24.328 108.297 1.00 94.06 605 SER A O 1
ATOM 4837 N N . VAL A 1 606 ? -52.316 -24.519 106.124 1.00 94.62 606 VAL A N 1
ATOM 4838 C CA . VAL A 1 606 ? -50.895 -24.846 106.305 1.00 94.62 606 VAL A CA 1
ATOM 4839 C C . VAL A 1 606 ? -50.077 -23.724 105.674 1.00 94.62 606 VAL A C 1
ATOM 4841 O O . VAL A 1 606 ? -50.351 -23.349 104.533 1.00 94.62 606 VAL A O 1
ATOM 4844 N N . ASP A 1 607 ? -49.102 -23.167 106.386 1.00 91.00 607 ASP A N 1
ATOM 4845 C CA . ASP A 1 607 ? -48.227 -22.116 105.852 1.00 91.00 607 ASP A CA 1
ATOM 4846 C C . ASP A 1 607 ? -46.930 -22.665 105.219 1.00 91.00 607 ASP A C 1
ATOM 4848 O O . ASP A 1 607 ? -46.708 -23.875 105.149 1.00 91.00 607 ASP A O 1
ATOM 4852 N N . GLU A 1 608 ? -46.053 -21.770 104.745 1.00 85.69 608 GLU A N 1
ATOM 4853 C CA . GLU A 1 608 ? -44.757 -22.129 104.139 1.00 85.69 608 GLU A CA 1
ATOM 4854 C C . GLU A 1 608 ? -43.808 -22.876 105.094 1.00 85.69 608 GLU A C 1
ATOM 4856 O O . GLU A 1 608 ? -42.893 -23.556 104.624 1.00 85.69 608 GLU A O 1
ATOM 4861 N N . THR A 1 609 ? -44.038 -22.799 106.409 1.00 85.56 609 THR A N 1
ATOM 4862 C CA . THR A 1 609 ? -43.244 -23.462 107.456 1.00 85.56 609 THR A CA 1
ATOM 4863 C C . THR A 1 609 ? -43.857 -24.776 107.950 1.00 85.56 609 THR A C 1
ATOM 4865 O O . THR A 1 609 ? -43.193 -25.524 108.665 1.00 85.56 609 THR A O 1
ATOM 4868 N N . GLY A 1 610 ? -45.092 -25.090 107.542 1.00 86.00 610 GLY A N 1
ATOM 4869 C CA . GLY A 1 610 ? -45.842 -26.270 107.980 1.00 86.00 610 GLY A CA 1
ATOM 4870 C C . GLY A 1 610 ? -46.719 -26.035 109.212 1.00 86.00 610 GLY A C 1
ATOM 4871 O O . GLY A 1 610 ? -47.289 -26.992 109.737 1.00 86.00 610 GLY A O 1
ATOM 4872 N N . GLN A 1 611 ? -46.850 -24.791 109.680 1.00 92.12 611 GLN A N 1
ATOM 4873 C CA . GLN A 1 611 ? -47.719 -24.453 110.803 1.00 92.12 611 GLN A CA 1
ATOM 4874 C C . GLN A 1 611 ? -49.190 -24.593 110.400 1.00 92.12 611 GLN A C 1
ATOM 4876 O O . GLN A 1 611 ? -49.622 -24.063 109.374 1.00 92.12 611 GLN A O 1
ATOM 4881 N N . VAL A 1 612 ? -49.964 -25.290 111.232 1.00 95.19 612 VAL A N 1
ATOM 4882 C CA . VAL A 1 612 ? -51.400 -25.498 111.044 1.00 95.19 612 VAL A CA 1
ATOM 4883 C C . VAL A 1 612 ? -52.179 -24.461 111.841 1.00 95.19 612 VAL A C 1
ATOM 4885 O O . VAL A 1 612 ? -51.946 -24.270 113.031 1.00 95.19 612 VAL A O 1
ATOM 4888 N N . THR A 1 613 ? -53.152 -23.824 111.195 1.00 93.25 613 THR A N 1
ATOM 4889 C CA . THR A 1 613 ? -54.125 -22.940 111.851 1.00 93.25 613 THR A CA 1
ATOM 4890 C C . THR A 1 613 ? -55.531 -23.419 111.534 1.00 93.25 613 THR A C 1
ATOM 4892 O O . THR A 1 613 ? -55.870 -23.582 110.366 1.00 93.25 613 THR A O 1
ATOM 4895 N N . VAL A 1 614 ? -56.366 -23.631 112.554 1.00 94.44 614 VAL A N 1
ATOM 4896 C CA . VAL A 1 614 ? -57.798 -23.883 112.342 1.00 94.44 614 VAL A CA 1
ATOM 4897 C C . VAL A 1 614 ? -58.472 -22.563 112.002 1.00 94.44 614 VAL A C 1
ATOM 4899 O O . VAL A 1 614 ? -58.392 -21.608 112.771 1.00 94.44 614 VAL A O 1
ATOM 4902 N N . THR A 1 615 ? -59.124 -22.508 110.847 1.00 89.88 615 THR A N 1
ATOM 4903 C CA . THR A 1 615 ? -59.806 -21.304 110.364 1.00 89.88 615 THR A CA 1
ATOM 4904 C C . THR A 1 615 ? -61.305 -21.335 110.646 1.00 89.88 615 THR A C 1
ATOM 4906 O O . THR A 1 615 ? -61.899 -20.275 110.804 1.00 89.88 615 THR A O 1
ATOM 4909 N N . ASP A 1 616 ? -61.913 -22.522 110.737 1.00 90.19 616 ASP A N 1
ATOM 4910 C CA . ASP A 1 616 ? -63.317 -22.694 111.131 1.00 90.19 616 ASP A CA 1
ATOM 4911 C C . ASP A 1 616 ? -63.565 -24.122 111.644 1.00 90.19 616 ASP A C 1
ATOM 4913 O O . ASP A 1 616 ? -63.135 -25.085 111.013 1.00 90.19 616 ASP A O 1
ATOM 4917 N N . VAL A 1 617 ? -64.266 -24.274 112.768 1.00 87.75 617 VAL A N 1
ATOM 4918 C CA . VAL A 1 617 ? -64.609 -25.583 113.358 1.00 87.75 617 VAL A CA 1
ATOM 4919 C C . VAL A 1 617 ? -66.045 -26.030 113.081 1.00 87.75 617 VAL A C 1
ATOM 4921 O O . VAL A 1 617 ? -66.390 -27.165 113.411 1.00 87.75 617 VAL A O 1
ATOM 4924 N N . ASN A 1 618 ? -66.896 -25.162 112.518 1.00 84.38 618 ASN A N 1
ATOM 4925 C CA . ASN A 1 618 ? -68.302 -25.453 112.209 1.00 84.38 618 ASN A CA 1
ATOM 4926 C C . ASN A 1 618 ? -69.087 -26.112 113.365 1.00 84.38 618 ASN A C 1
ATOM 4928 O O . ASN A 1 618 ? -69.886 -27.020 113.159 1.00 84.38 618 ASN A O 1
ATOM 4932 N N . GLY A 1 619 ? -68.859 -25.654 114.601 1.00 77.25 619 GLY A N 1
ATOM 4933 C CA . GLY A 1 619 ? -69.546 -26.157 115.799 1.00 77.25 619 GLY A CA 1
ATOM 4934 C C . GLY A 1 619 ? -68.928 -27.404 116.446 1.00 77.25 619 GLY A C 1
ATOM 4935 O O . GLY A 1 619 ? -69.411 -27.827 117.495 1.00 77.25 619 GLY A O 1
ATOM 4936 N N . ASN A 1 620 ? -67.849 -27.958 115.883 1.00 85.44 620 ASN A N 1
ATOM 4937 C CA . ASN A 1 620 ? -67.106 -29.084 116.459 1.00 85.44 620 ASN A CA 1
ATOM 4938 C C . ASN A 1 620 ? -65.947 -28.618 117.348 1.00 85.44 620 ASN A C 1
ATOM 4940 O O . ASN A 1 620 ? -65.672 -27.428 117.494 1.00 85.44 620 ASN A O 1
ATOM 4944 N N . THR A 1 621 ? -65.241 -29.576 117.949 1.00 86.50 621 THR A N 1
ATOM 4945 C CA . THR A 1 621 ? -64.042 -29.313 118.750 1.00 86.50 621 THR A CA 1
ATOM 4946 C C . THR A 1 621 ? -62.802 -29.744 117.972 1.00 86.50 621 THR A C 1
ATOM 4948 O O . THR A 1 621 ? -62.587 -30.935 117.759 1.00 86.50 621 THR A O 1
ATOM 4951 N N . ALA A 1 622 ? -61.984 -28.780 117.549 1.00 89.94 622 ALA A N 1
ATOM 4952 C CA . ALA A 1 622 ? -60.690 -29.044 116.931 1.00 89.94 622 ALA A CA 1
ATOM 4953 C C . ALA A 1 622 ? -59.647 -28.013 117.363 1.00 89.94 622 ALA A C 1
ATOM 4955 O O . ALA A 1 622 ? -59.953 -26.830 117.511 1.00 89.94 622 ALA A O 1
ATOM 4956 N N . VAL A 1 623 ? -58.415 -28.473 117.565 1.00 92.06 623 VAL A N 1
ATOM 4957 C CA . VAL A 1 623 ? -57.291 -27.656 118.031 1.00 92.06 623 VAL A CA 1
ATOM 4958 C C . VAL A 1 623 ? -56.094 -27.908 117.127 1.00 92.06 623 VAL A C 1
ATOM 4960 O O . VAL A 1 623 ? -55.766 -29.060 116.838 1.00 92.06 623 VAL A O 1
ATOM 4963 N N . ALA A 1 624 ? -55.439 -26.832 116.695 1.00 91.44 624 ALA A N 1
ATOM 4964 C CA . ALA A 1 624 ? -54.146 -26.911 116.034 1.00 91.44 624 ALA A CA 1
ATOM 4965 C C . ALA A 1 624 ? -53.030 -26.467 116.980 1.00 91.44 624 ALA A C 1
ATOM 4967 O O . ALA A 1 624 ? -53.134 -25.425 117.628 1.00 91.44 624 ALA A O 1
ATOM 4968 N N . GLU A 1 625 ? -51.958 -27.251 117.029 1.00 92.62 625 GLU A N 1
ATOM 4969 C CA . GLU A 1 625 ? -50.740 -26.940 117.770 1.00 92.62 625 GLU A CA 1
ATOM 4970 C C . GLU A 1 625 ? -49.528 -27.306 116.906 1.00 92.62 625 GLU A C 1
ATOM 4972 O O . GLU A 1 625 ? -49.355 -28.457 116.501 1.00 92.62 625 GLU A O 1
ATOM 4977 N N . GLY A 1 626 ? -48.700 -26.313 116.572 1.00 91.62 626 GLY A N 1
ATOM 4978 C CA . GLY A 1 626 ? -47.577 -26.503 115.651 1.00 91.62 626 GLY A CA 1
ATOM 4979 C C . GLY A 1 626 ? -48.041 -27.013 114.283 1.00 91.62 626 GLY A C 1
ATOM 4980 O O . GLY A 1 626 ? -48.837 -26.358 113.616 1.00 91.62 626 GLY A O 1
ATOM 4981 N N . ASN A 1 627 ? -47.546 -28.180 113.870 1.00 92.75 627 ASN A N 1
ATOM 4982 C CA . ASN A 1 627 ? -47.914 -28.848 112.619 1.00 92.75 627 ASN A CA 1
ATOM 4983 C C . ASN A 1 627 ? -48.982 -29.946 112.806 1.00 92.75 627 ASN A C 1
ATOM 4985 O O . ASN A 1 627 ? -49.136 -30.809 111.943 1.00 92.75 627 ASN A O 1
ATOM 4989 N N . LYS A 1 628 ? -49.697 -29.965 113.938 1.00 95.25 628 LYS A N 1
ATOM 4990 C CA . LYS A 1 628 ? -50.671 -31.008 114.274 1.00 95.25 628 LYS A CA 1
ATOM 4991 C C . LYS A 1 628 ? -52.085 -30.446 114.398 1.00 95.25 628 LYS A C 1
ATOM 4993 O O . LYS A 1 628 ? -52.308 -29.500 115.147 1.00 95.25 628 LYS A O 1
ATOM 4998 N N . LEU A 1 629 ? -53.044 -31.079 113.724 1.00 95.38 629 LEU A N 1
ATOM 4999 C CA . LEU A 1 629 ? -54.482 -30.879 113.897 1.00 95.38 629 LEU A CA 1
ATOM 5000 C C . LEU A 1 629 ? -55.070 -32.024 114.730 1.00 95.38 629 LEU A C 1
ATOM 5002 O O . LEU A 1 629 ? -54.921 -33.192 114.379 1.00 95.38 629 LEU A O 1
ATOM 5006 N N . THR A 1 630 ? -55.772 -31.699 115.810 1.00 94.44 630 THR A N 1
ATOM 5007 C CA . THR A 1 630 ? -56.489 -32.673 116.645 1.00 94.44 630 THR A CA 1
ATOM 5008 C C . THR A 1 630 ? -57.983 -32.392 116.585 1.00 94.44 630 THR A C 1
ATOM 5010 O O . THR A 1 630 ? -58.402 -31.274 116.876 1.00 94.44 630 THR A O 1
ATOM 5013 N N . VAL A 1 631 ? -58.778 -33.396 116.216 1.00 92.88 631 VAL A N 1
ATOM 5014 C CA . VAL A 1 631 ? -60.239 -33.312 116.083 1.00 92.88 631 VAL A CA 1
ATOM 5015 C C . VAL A 1 631 ? -60.899 -34.226 117.116 1.00 92.88 631 VAL A C 1
ATOM 5017 O O . VAL A 1 631 ? -60.606 -35.421 117.168 1.00 92.88 631 VAL A O 1
ATOM 5020 N N . THR A 1 632 ? -61.801 -33.678 117.928 1.00 90.56 632 THR A N 1
ATOM 5021 C CA . THR A 1 632 ? -62.416 -34.371 119.070 1.00 90.56 632 THR A CA 1
ATOM 5022 C C . THR A 1 632 ? -63.873 -34.745 118.793 1.00 90.56 632 THR A C 1
ATOM 5024 O O . THR A 1 632 ? -64.680 -33.874 118.474 1.00 90.56 632 THR A O 1
ATOM 5027 N N . ASP A 1 633 ? -64.219 -36.023 118.975 1.00 86.56 633 ASP A N 1
ATOM 5028 C CA . ASP A 1 633 ? -65.595 -36.534 118.888 1.00 86.56 633 ASP A CA 1
ATOM 5029 C C . ASP A 1 633 ? -66.380 -36.452 120.193 1.00 86.56 633 ASP A C 1
ATOM 5031 O O . ASP A 1 633 ? -65.840 -36.633 121.288 1.00 86.56 633 ASP A O 1
ATOM 5035 N N . GLN A 1 634 ? -67.698 -36.302 120.047 1.00 81.94 634 GLN A N 1
ATOM 5036 C CA . GLN A 1 634 ? -68.683 -36.358 121.127 1.00 81.94 634 GLN A CA 1
ATOM 5037 C C . GLN A 1 634 ? -69.445 -37.697 121.099 1.00 81.94 634 GLN A C 1
ATOM 5039 O O . GLN A 1 634 ? -69.785 -38.198 120.030 1.00 81.94 634 GLN A O 1
ATOM 5044 N N . SER A 1 635 ? -69.728 -38.286 122.266 1.00 75.38 635 SER A N 1
ATOM 5045 C CA . SER A 1 635 ? -70.470 -39.558 122.392 1.00 75.38 635 SER A CA 1
ATOM 5046 C C . SER A 1 635 ? -71.962 -39.388 122.062 1.00 75.38 635 SER A C 1
ATOM 5048 O O . SER A 1 635 ? -72.579 -38.413 122.490 1.00 75.38 635 SER A O 1
ATOM 5050 N N . ALA A 1 636 ? -72.567 -40.350 121.358 1.00 67.88 636 ALA A N 1
ATOM 5051 C CA . ALA A 1 636 ? -74.003 -40.362 121.060 1.00 67.88 636 ALA A CA 1
ATOM 5052 C C . ALA A 1 636 ? -74.792 -41.059 122.192 1.00 67.88 636 ALA A C 1
ATOM 5054 O O . ALA A 1 636 ? -74.879 -42.287 122.225 1.00 67.88 636 ALA A O 1
ATOM 5055 N N . ASP A 1 637 ? -75.347 -40.305 123.147 1.00 57.84 637 ASP A N 1
ATOM 5056 C CA . ASP A 1 637 ? -76.039 -40.883 124.313 1.00 57.84 637 ASP A CA 1
ATOM 5057 C C . ASP A 1 637 ? -77.486 -41.343 124.011 1.00 57.84 637 ASP A C 1
ATOM 5059 O O . ASP A 1 637 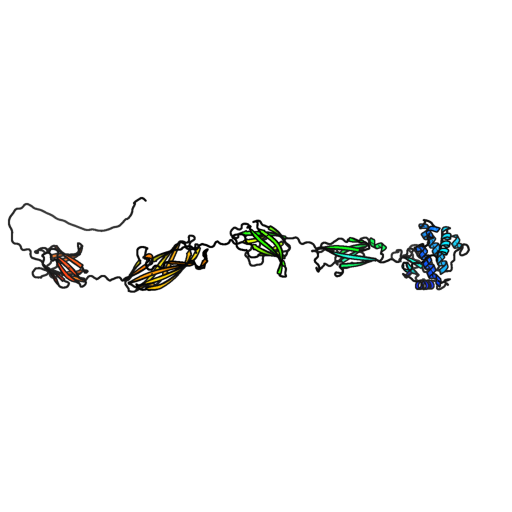? -78.234 -40.685 123.280 1.00 57.84 637 ASP A O 1
ATOM 5063 N N . LYS A 1 638 ? -77.886 -42.491 124.582 1.00 44.03 638 LYS A N 1
ATOM 5064 C CA . LYS A 1 638 ? -79.167 -43.195 124.357 1.00 44.03 638 LYS A CA 1
ATOM 5065 C C . LYS A 1 638 ? -80.130 -42.998 125.539 1.00 44.03 638 LYS A C 1
ATOM 5067 O O . LYS A 1 638 ? -80.211 -43.876 126.385 1.00 44.03 638 LYS A O 1
ATOM 5072 N N . ASP A 1 639 ? -80.911 -41.914 125.574 1.00 39.88 639 ASP A N 1
ATOM 5073 C CA . ASP A 1 639 ? -82.094 -41.833 126.458 1.00 39.88 639 ASP A CA 1
ATOM 5074 C C . ASP A 1 639 ? -83.119 -40.763 126.008 1.00 39.88 639 ASP A C 1
ATOM 5076 O O . ASP A 1 639 ? -83.026 -39.589 126.368 1.00 39.88 639 ASP A O 1
ATOM 5080 N N . LYS A 1 640 ? -84.102 -41.180 125.185 1.00 37.56 640 LYS A N 1
ATOM 5081 C CA . LYS A 1 640 ? -85.519 -40.724 125.138 1.00 37.56 640 LYS A CA 1
ATOM 5082 C C . LYS A 1 640 ? -86.275 -41.410 123.985 1.00 37.56 640 LYS A C 1
ATOM 5084 O O . LYS A 1 640 ? -86.168 -41.033 122.822 1.00 37.56 640 LYS A O 1
ATOM 5089 N N . GLN A 1 641 ? -87.038 -42.434 124.353 1.00 32.03 641 GLN A N 1
ATOM 5090 C CA . GLN A 1 641 ? -87.910 -43.269 123.521 1.00 32.03 641 GLN A CA 1
ATOM 5091 C C . GLN A 1 641 ? -89.387 -42.811 123.640 1.00 32.03 641 GLN A C 1
ATOM 5093 O O . GLN A 1 641 ? -89.704 -42.044 124.549 1.00 32.03 641 GLN A O 1
ATOM 5098 N N . ASP A 1 642 ? -90.261 -43.377 122.783 1.00 32.38 642 ASP A N 1
ATOM 5099 C CA . ASP A 1 642 ? -91.745 -43.502 122.861 1.00 32.38 642 ASP A CA 1
ATOM 5100 C C . ASP A 1 642 ? -92.597 -42.424 122.114 1.00 32.38 642 ASP A C 1
ATOM 5102 O O . ASP A 1 642 ? -92.469 -41.241 122.402 1.00 32.38 642 ASP A O 1
ATOM 5106 N N . LYS A 1 643 ? -93.522 -42.688 121.152 1.00 34.53 643 LYS A N 1
ATOM 5107 C CA . LYS A 1 643 ? -94.378 -43.862 120.818 1.00 34.53 643 LYS A CA 1
ATOM 5108 C C . LYS A 1 643 ? -94.910 -43.880 119.344 1.00 34.53 643 LYS A C 1
ATOM 5110 O O . LYS A 1 643 ? -95.586 -42.936 118.958 1.00 34.53 643 LYS A O 1
ATOM 5115 N N . LEU A 1 644 ? -94.697 -45.012 118.636 1.00 28.66 644 LEU A N 1
ATOM 5116 C CA . LEU A 1 644 ? -95.572 -45.831 117.723 1.00 28.66 644 LEU A CA 1
ATOM 5117 C C . LEU A 1 644 ? -96.379 -45.247 116.511 1.00 28.66 644 LEU A C 1
ATOM 5119 O O . LEU A 1 644 ? -96.822 -44.106 116.594 1.00 28.66 644 LEU A O 1
ATOM 5123 N N . PRO A 1 645 ? -96.759 -46.061 115.467 1.00 44.66 645 PRO A N 1
ATOM 5124 C CA . PRO A 1 645 ? -96.410 -47.469 115.158 1.00 44.66 645 PRO A CA 1
ATOM 5125 C C . PRO A 1 645 ? -95.942 -47.807 113.705 1.00 44.66 645 PRO A C 1
ATOM 5127 O O . PRO A 1 645 ? -96.015 -47.014 112.772 1.00 44.66 645 PRO A O 1
ATOM 5130 N N . ASN A 1 646 ? -95.499 -49.069 113.592 1.00 37.62 646 ASN A N 1
ATOM 5131 C CA . ASN A 1 646 ? -95.055 -49.908 112.461 1.00 37.62 646 ASN A CA 1
ATOM 5132 C C . ASN A 1 646 ? -96.002 -50.090 111.256 1.00 37.62 646 ASN A C 1
ATOM 5134 O O . ASN A 1 646 ? -97.205 -50.213 111.455 1.00 37.62 646 ASN A O 1
ATOM 5138 N N . THR A 1 647 ? -95.399 -50.345 110.079 1.00 34.50 647 THR A N 1
ATOM 5139 C CA . THR A 1 647 ? -95.426 -51.583 109.231 1.00 34.50 647 THR A CA 1
ATOM 5140 C C . THR A 1 647 ? -94.436 -51.354 108.066 1.00 34.50 647 THR A C 1
ATOM 5142 O O . THR A 1 647 ? -94.426 -50.245 107.553 1.00 34.50 647 THR A O 1
ATOM 5145 N N . GLY A 1 648 ? -93.589 -52.234 107.527 1.00 31.44 648 GLY A N 1
ATOM 5146 C CA . GLY A 1 648 ? -93.272 -53.656 107.637 1.00 31.44 648 GLY A CA 1
ATOM 5147 C C . GLY A 1 648 ? -92.134 -53.947 106.622 1.00 31.44 648 GLY A C 1
ATOM 5148 O O . GLY A 1 648 ? -92.097 -53.338 105.559 1.00 31.44 648 GLY A O 1
ATOM 5149 N N . GLU A 1 649 ? -91.200 -54.809 107.029 1.00 33.34 649 GLU A N 1
ATOM 5150 C CA . GLU A 1 649 ? -90.051 -55.484 106.367 1.00 33.34 649 GLU A CA 1
ATOM 5151 C C . GLU A 1 649 ? -90.126 -55.809 104.843 1.00 33.34 649 GLU A C 1
ATOM 5153 O O . GLU A 1 649 ? -91.221 -55.883 104.303 1.00 33.34 649 GLU A O 1
ATOM 5158 N N . THR A 1 650 ? -89.067 -56.136 104.065 1.00 34.62 650 THR A N 1
ATOM 5159 C CA . THR A 1 650 ? -87.650 -56.554 104.288 1.00 34.62 650 THR A CA 1
ATOM 5160 C C . THR A 1 650 ? -86.824 -56.524 102.963 1.00 34.62 650 THR A C 1
ATOM 5162 O O . THR A 1 650 ? -87.397 -56.729 101.900 1.00 34.62 650 THR A O 1
ATOM 5165 N N . THR A 1 651 ? -85.490 -56.327 103.098 1.00 35.38 651 THR A N 1
ATOM 5166 C CA . THR A 1 651 ? -84.308 -56.918 102.372 1.00 35.38 651 THR A CA 1
ATOM 5167 C C . THR A 1 651 ? -84.172 -56.836 100.829 1.00 35.38 651 THR A C 1
ATOM 5169 O O . THR A 1 651 ? -85.140 -56.898 100.095 1.00 35.38 651 THR A O 1
ATOM 5172 N N . GLY A 1 652 ? -82.991 -56.746 100.194 1.00 31.72 652 GLY A N 1
ATOM 5173 C CA . GLY A 1 652 ? -81.587 -56.704 100.620 1.00 31.72 652 GLY A CA 1
ATOM 5174 C C . GLY A 1 652 ? -80.608 -56.943 99.435 1.00 31.72 652 GLY A C 1
ATOM 5175 O O . GLY A 1 652 ? -80.808 -57.858 98.647 1.00 31.72 652 GLY A O 1
ATOM 5176 N N . THR A 1 653 ? -79.507 -56.174 99.409 1.00 30.47 653 THR A N 1
ATOM 5177 C CA . THR A 1 653 ? -78.102 -56.532 99.044 1.00 30.47 653 THR A CA 1
ATOM 5178 C C . THR A 1 653 ? -77.569 -56.829 97.616 1.00 30.47 653 THR A C 1
ATOM 5180 O O . THR A 1 653 ? -78.160 -57.553 96.825 1.00 30.47 653 THR A O 1
ATOM 5183 N N . TYR A 1 654 ? -76.294 -56.390 97.477 1.00 33.34 654 TYR A N 1
ATOM 5184 C CA . TYR A 1 654 ? -75.179 -56.682 96.540 1.00 33.34 654 TYR A CA 1
ATOM 5185 C C . TYR A 1 654 ? -75.094 -55.873 95.227 1.00 33.34 654 TYR A C 1
ATOM 5187 O O . TYR A 1 654 ? -76.110 -55.632 94.597 1.00 33.34 654 TYR A O 1
ATOM 5195 N N . LEU A 1 655 ? -73.938 -55.515 94.643 1.00 28.72 655 LEU A N 1
ATOM 5196 C CA . LEU A 1 655 ? -72.515 -55.269 94.990 1.00 28.72 655 LEU A CA 1
ATOM 5197 C C . LEU A 1 655 ? -71.789 -55.110 93.628 1.00 28.72 655 LEU A C 1
ATOM 5199 O O . LEU A 1 655 ? -72.251 -55.680 92.641 1.00 28.72 655 LEU A O 1
ATOM 5203 N N . SER A 1 656 ? -70.579 -54.533 93.634 1.00 31.81 656 SER A N 1
ATOM 5204 C CA . SER A 1 656 ? -69.465 -54.783 92.685 1.00 31.81 656 SER A CA 1
ATOM 5205 C C . SER A 1 656 ? -69.523 -54.113 91.293 1.00 31.81 656 SER A C 1
ATOM 5207 O O . SER A 1 656 ? -70.603 -53.941 90.753 1.00 31.81 656 SER A O 1
ATOM 5209 N N . ILE A 1 657 ? -68.445 -53.740 90.584 1.00 31.66 657 ILE A N 1
ATOM 5210 C CA . ILE A 1 657 ? -66.981 -53.583 90.770 1.00 31.66 657 ILE A CA 1
ATOM 5211 C C . ILE A 1 657 ? -66.454 -53.004 89.419 1.00 31.66 657 ILE A C 1
ATOM 5213 O O . ILE A 1 657 ? -67.055 -53.272 88.386 1.00 31.66 657 ILE A O 1
ATOM 5217 N N . LEU A 1 658 ? -65.325 -52.273 89.449 1.00 27.09 658 LEU A N 1
ATOM 5218 C CA . LEU A 1 658 ? -64.325 -51.999 88.383 1.00 27.09 658 LEU A CA 1
ATOM 5219 C C . LEU A 1 658 ? -64.744 -51.604 86.950 1.00 27.09 658 LEU A C 1
ATOM 5221 O O . LEU A 1 658 ? -65.352 -52.370 86.214 1.00 27.09 658 LEU A O 1
ATOM 5225 N N . GLY A 1 659 ? -64.013 -50.599 86.451 1.00 26.52 659 GLY A N 1
ATOM 5226 C CA . GLY A 1 659 ? -62.976 -50.925 85.465 1.00 26.52 659 GLY A CA 1
ATOM 5227 C C . GLY A 1 659 ? -62.877 -50.013 84.246 1.00 26.52 659 GLY A C 1
ATOM 5228 O O . GLY A 1 659 ? -63.670 -50.134 83.329 1.00 26.52 659 GLY A O 1
ATOM 5229 N N . MET A 1 660 ? -61.789 -49.232 84.223 1.00 31.20 660 MET A N 1
ATOM 5230 C CA . MET A 1 660 ? -60.855 -49.084 83.092 1.00 31.20 660 MET A CA 1
ATOM 5231 C C . MET A 1 660 ? -61.385 -48.498 81.763 1.00 31.20 660 MET A C 1
ATOM 5233 O O . MET A 1 660 ? -62.213 -49.086 81.091 1.00 31.20 660 MET A O 1
ATOM 5237 N N . ILE A 1 661 ? -60.952 -47.304 81.340 1.00 31.89 661 ILE A N 1
ATOM 5238 C CA . ILE A 1 661 ? -59.650 -46.938 80.722 1.00 31.89 661 ILE A CA 1
ATOM 5239 C C . ILE A 1 661 ? -59.888 -46.573 79.244 1.00 31.89 661 ILE A C 1
ATOM 5241 O O . ILE A 1 661 ? -60.527 -47.312 78.506 1.00 31.89 661 ILE A O 1
ATOM 5245 N N . THR A 1 662 ? -59.246 -45.471 78.832 1.00 30.22 662 THR A N 1
ATOM 5246 C CA . THR A 1 662 ? -58.888 -45.049 77.458 1.00 30.22 662 THR A CA 1
ATOM 5247 C C . THR A 1 662 ? -59.998 -44.709 76.461 1.00 30.22 662 THR A C 1
ATOM 5249 O O . THR A 1 662 ? -61.063 -45.294 76.474 1.00 30.22 662 THR A O 1
ATOM 5252 N N . ALA A 1 663 ? -59.797 -43.848 75.467 1.00 32.06 663 ALA A N 1
ATOM 5253 C CA . ALA A 1 663 ? -58.839 -42.779 75.204 1.00 32.06 663 ALA A CA 1
ATOM 5254 C C . ALA A 1 663 ? -59.229 -42.155 73.844 1.00 32.06 663 ALA A C 1
ATOM 5256 O O . ALA A 1 663 ? -59.867 -42.802 73.022 1.00 32.06 663 ALA A O 1
ATOM 5257 N N . VAL A 1 664 ? -58.694 -40.956 73.602 1.00 33.53 664 VAL A N 1
ATOM 5258 C CA . VAL A 1 664 ? -58.171 -40.482 72.305 1.00 33.53 664 VAL A CA 1
ATOM 5259 C C . VAL A 1 664 ? -59.142 -39.920 71.244 1.00 33.53 664 VAL A C 1
ATOM 5261 O O . VAL A 1 664 ? -59.919 -40.619 70.610 1.00 33.53 664 VAL A O 1
ATOM 5264 N N . PHE A 1 665 ? -58.934 -38.608 71.041 1.00 32.56 665 PHE A N 1
ATOM 5265 C CA . PHE A 1 665 ? -58.796 -37.831 69.797 1.00 32.56 665 PHE A CA 1
ATOM 5266 C C . PHE A 1 665 ? -59.864 -37.908 68.699 1.00 32.56 665 PHE A C 1
ATOM 5268 O O . PHE A 1 665 ? -60.063 -38.935 68.065 1.00 32.56 665 PHE A O 1
ATOM 5275 N N . ALA A 1 666 ? -60.352 -36.728 68.301 1.00 32.41 666 ALA A N 1
ATOM 5276 C CA . ALA A 1 666 ? -59.874 -35.986 67.117 1.00 32.41 666 ALA A CA 1
ATOM 5277 C C . ALA A 1 666 ? -60.959 -34.962 66.716 1.00 32.41 666 ALA A C 1
ATOM 5279 O O . ALA A 1 666 ? -62.108 -35.322 66.507 1.00 32.41 666 ALA A O 1
ATOM 5280 N N . SER A 1 667 ? -60.703 -33.657 66.815 1.00 30.59 667 SER A N 1
ATOM 5281 C CA . SER A 1 667 ? -60.056 -32.814 65.791 1.00 30.59 667 SER A CA 1
ATOM 5282 C C . SER A 1 667 ? -61.037 -32.236 64.765 1.00 30.59 667 SER A C 1
ATOM 5284 O O . SER A 1 667 ? -61.537 -32.977 63.932 1.00 30.59 667 SER A O 1
ATOM 5286 N N . LEU A 1 668 ? -61.116 -30.892 64.767 1.00 33.34 668 LEU A N 1
ATOM 5287 C CA . LEU A 1 668 ? -61.096 -30.000 63.587 1.00 33.34 668 LEU A CA 1
ATOM 5288 C C . LEU A 1 668 ? -62.309 -30.086 62.623 1.00 33.34 668 LEU A C 1
ATOM 5290 O O . LEU A 1 668 ? -62.820 -31.147 62.321 1.00 33.34 668 LEU A O 1
ATOM 5294 N N . LEU A 1 669 ? -62.823 -29.037 61.985 1.00 35.25 669 LEU A N 1
ATOM 5295 C CA . LEU A 1 669 ? -62.552 -27.604 61.893 1.00 35.25 669 LEU A CA 1
ATOM 5296 C C . LEU A 1 669 ? -63.756 -27.012 61.126 1.00 35.25 669 LEU A C 1
ATOM 5298 O O . LEU A 1 669 ? -64.219 -27.597 60.154 1.00 35.25 669 LEU A O 1
ATOM 5302 N N . TYR A 1 670 ? -64.183 -25.820 61.539 1.00 37.00 670 TYR A N 1
ATOM 5303 C CA . TYR A 1 670 ? -64.394 -24.635 60.698 1.00 37.00 670 TYR A CA 1
ATOM 5304 C C . TYR A 1 670 ? -65.190 -24.728 59.379 1.00 37.00 670 TYR A C 1
ATOM 5306 O O . TYR A 1 670 ? -64.760 -25.341 58.405 1.00 37.00 670 TYR A O 1
ATOM 5314 N N . ARG A 1 671 ? -66.214 -23.868 59.261 1.00 34.31 671 ARG A N 1
ATOM 5315 C CA . ARG A 1 671 ? -66.295 -22.905 58.144 1.00 34.31 671 ARG A CA 1
ATOM 5316 C C . ARG A 1 671 ? -67.346 -21.821 58.386 1.00 34.31 671 ARG A C 1
ATOM 5318 O O . ARG A 1 671 ? -68.539 -22.053 58.222 1.00 34.31 671 ARG A O 1
ATOM 5325 N N . SER A 1 672 ? -66.874 -20.606 58.660 1.00 35.03 672 SER A N 1
ATOM 5326 C CA . SER A 1 672 ? -67.539 -19.402 58.169 1.00 35.03 672 SER A CA 1
ATOM 5327 C C . SER A 1 672 ? -67.144 -19.195 56.698 1.00 35.03 672 SER A C 1
ATOM 5329 O O . SER A 1 672 ? -66.030 -19.509 56.270 1.00 35.03 672 SER A O 1
ATOM 5331 N N . LYS A 1 673 ? -68.088 -18.705 55.894 1.00 40.56 673 LYS A N 1
ATOM 5332 C CA . LYS A 1 673 ? -67.859 -18.224 54.529 1.00 40.56 673 LYS A CA 1
ATOM 5333 C C . LYS A 1 673 ? -68.664 -16.935 54.371 1.00 40.56 673 LYS A C 1
ATOM 5335 O O . LYS A 1 673 ? -69.876 -17.020 54.192 1.00 40.56 673 LYS A O 1
ATOM 5340 N N . LYS A 1 674 ? -68.001 -15.775 54.398 1.00 40.06 674 LYS A N 1
ATOM 5341 C CA . LYS A 1 674 ? -67.915 -14.830 53.262 1.00 40.06 674 LYS A CA 1
ATOM 5342 C C . LYS A 1 674 ? -67.455 -13.424 53.681 1.00 40.06 674 LYS A C 1
ATOM 5344 O O . LYS A 1 674 ? -68.038 -12.852 54.591 1.00 40.06 674 LYS A O 1
ATOM 5349 N N . LYS A 1 675 ? -66.610 -12.890 52.787 1.00 34.34 675 LYS A N 1
ATOM 5350 C CA . LYS A 1 675 ? -66.175 -11.503 52.561 1.00 34.34 675 LYS A CA 1
ATOM 5351 C C . LYS A 1 675 ? -65.117 -10.950 53.497 1.00 34.34 675 LYS A C 1
ATOM 5353 O O . LYS A 1 675 ? -65.345 -10.957 54.719 1.00 34.34 675 LYS A O 1
#

pLDDT: mean 88.71, std 15.61, range [26.52, 98.69]

Radius of gyration: 78.09 Å; chains: 1; bounding box: 160×80×210 Å

Sequence (675 aa):
MTVITSDTHENSDNFAFCLANGKRFPSFTDEKPKGIYTLVKDINKEQYTKLLKENHKWSSIPNLNQAWDTFSRLSYMYLKDPTDIVKRAWGTDLNTARTYFHQVIQYEIWRYTDGMRVSSDTNVYIYEKFSPQQKKALEMIRTDLYNFTVPYENLEYRFYKPDWVFGLGFQALATVRWKIEPATITVTKKWENVKEGAEKPEVWIQLLKDDKPEGDRKRIEPDKGRTTFEIPNKDEINKYSVKEVDKEGRDWKHKDFTAGQPVNKGNGHFEITNTKKEKPKIKVTFKKIAGDTNKDLAGAHLVLKKIFDDGNGLLIKQWDTIGQPVDIDLDAGSYTLTEEKAPDGYMLAAPVSFYVEEDGQIILPKGEDLEAQNDKTITMVDEKIKEKPTKPSGKLATTVEVDGTKADAQKELELSVATDKVTKTVKDTVVYENLLAGETYKLTGQLMKITADKEEEVATKETTFVADASGNGTTSLEFEDVSLEAGVKYVVYETAESEKEIDFKEGKEKHKVEHKDKDDKAQTVVVSKIKPEPGAQEVHFSKVNVGGEEIAGAEIHIKQGDTVVASWVSEAGKTHTLKLKPGHYIFHEAVAPGGYLAVTDIHFSVDETGQVTVTDVNGNTAVAEGNKLTVTDQSADKDKQDKLPNTGETTGTYLSILGMITAVFASLLYRSKKK

InterPro domains:
  IPR013783 Immunoglobulin-like fold [G3DSA:2.60.40.10] (259-383)
  IPR013783 Immunoglobulin-like fold [G3DSA:2.60.40.10] (535-625)
  IPR019931 LPXTG cell wall anchor motif [PF00746] (637-675)
  IPR019931 LPXTG cell wall anchor motif [PS50847] (644-675)
  IPR041033 SpaA-like, prealbumin fold domain subgroup 1 [PF17802] (283-362)
  IPR041033 SpaA-like, prealbumin fold domain subgroup 1 [PF17802] (538-617)
  IPR041100 T-Q ester bond containing domain [NF033903] (402-500)
  IPR041100 T-Q ester bond containing domain [PF18202] (396-527)
  IPR054758 Putative surface anchored protein-like, helical insertion domain [PF22343] (44-142)

Foldseek 3Di:
DFDADLPPRHGPDGDWAFQEPPFDAWDCPPNDTDWDWDKDKQDDLVRCLVLLCVLQVPADQPCSVCLCLQLLLLQVCLAPVPPCLCCVLPNPPVVVCNVLVSVLSNQSNCCRRPVNDDDCPGPVVVVVPRDPSSNSSNVVCVVCSPVDDRPSVQKMKMKIRTDDDPDGGYTIIIHMDGQADKAKQKEAEAEAPDDPPDDDDKKWKFKDFQNHTDDDIGTQDPVRRMDMDIDRHQVSLVRIDMAIADPVRHHDDDPQWDWADWDDPDSNYIYTYIYGDDQFFAKAKEFEAEPVPRFGDWAWKKWKWFADPVRDTDTDDIDTGPRDIDIDGHDFGKMKMATPDDHPQWDGFDIFIWTADSVGQIGGPPDDPDDRPRPRYDYTYTYGNDDFAAQWDKAKDKWKDWPNFIWDQVAAAEAEDADQKDWTKIKMKIKMAGADAQFKKKKKKFKWWDDPPDTHTQDIDIDMDGQHNRSTDMDMDIDGGTMDGAQIKIFMKMKIWTPAFGQHPVGTGIRIYIDDDSPRRRRMYHYHYDDDDFFWDKAKEAEEEPVRWGDWAWWKFKDQVVRGPDIDTTDTRDIDMDTGDWHKIKIDGPDDHPQWDGFHIWIWTQHSHQFIDTPGRPPFDWDGDGRYIYGYTDGDDDDDDDDDDDDDDDDDDDDDDDDDDDDDDDDDDDDDDDD

Secondary structure (DSSP, 8-state):
--EE-TTT--EEES--EES-TTSBPPB-GGG--BS-EEEE-S--HHHHHHHHHHHTTTS--TTGGGHHHHHHHHHHHHHH-TT-HHHHHHTT-HHHHHHHHHHHHHHHHHHHHH----BTTBSHHHHTTS-HHHHHHHHHHHHHTTSS---GGGEEEEEEEEPP-SSSPBPPEEEEEEPPPPEEEEEEEEEES--TT------EEEEEETTEE-S--EEPBTTTTEEEEEES-GGGGGGEEEEEE-TTSSBP--SSEEPPPPEEEETTEEEEEEEEPPPPPEEEEEEEEETTT--B-EEEEEEEEEEPTTS-EEEEEEEEEESS-EEEEE-SEEEEEEEEEPPTTBPPPPPEEEEE-TTS-EEPPTTS-----TTSEEEEEEPB-PPPPPPP--EEEEEEEETTEE--SS--EEEEESSSEEEEEEEEEEEEES--TT-EEEEEEEEEEE-SS-EEEEEEEEEEEEPPTTS-EEEEEEEEEEEEETT-EEEEEEEEEESS-EEETTEEE--EEEE--TT-GGGEEEEEEPPPPPPPEEEEEEEEETTS-B-S--EEEEEETTEEEEEEE-BTTB-EEEEE-SEEEEEEEEEPPTTBPPPPPEEEEE-TT--EEEEE-TTSEEEEETTEEEEEE-B----------------------------------------

Organism: Streptococcus pneumoniae (NCBI:txid1313)